Protein AF-0000000086147451 (afdb_homodimer)

Secondary structure (DSSP, 8-state):
----------------------------------PPPPHHHHHHHHHHHHHHHTTSTTHHHHHHHHGGGGS-TTTEEEEEEEEEETTEEEEHHHHHHIIIIISS--TTTTTTEEEEEEEEEEEEEEETTEEEEEEEEEEEEB-TTT--B-TTS--EEEEEEEEEEE-TTS-EEEEEEE-TTHHHHHHHHH---TT-HHHHHHIIIIIIHHHHHHHS-GGG---SSHHHHHHHHHTS---BTTB-SSSSHHHHHHHHHHTTT-HHHHHHHHSTTSEETTTEE-SS---HHHHTT-HHHHHSS-TTSSSBSSS-SSSSS---TT---TT-/----------------------------------PPPPHHHHHHHHHHHHHHHTTSTTHHHHHHHHGGGGS-TTTEEEEEEEEEETTEEEEHHHHHHIIIIISS--TTTTTTEEEEEEEEEEEEEEETTEEEEEEEEEEEEB-TTT--B-TTS--EEEEEEEEEEE-TTS-EEEEEEE-TTHHHHHHHHH---TT-HHHHHHIIIIIIHHHHHHHS-GGG---SSHHHHHHHHHTS---BTTB-SSSSHHHHHHHHHHTTT-HHHHHHHHSTTSEETTTEE-SS---HHHHTT-HHHHHSS-TTSSSBSSS-SSSSS---TT---TT-

Structure (mmCIF, N/CA/C/O backbone):
data_AF-0000000086147451-model_v1
#
loop_
_entity.id
_entity.type
_entity.pdbx_description
1 polymer 'Uncharacterized protein'
#
loop_
_atom_site.group_PDB
_atom_site.id
_atom_site.type_symbol
_atom_site.label_atom_id
_atom_site.label_alt_id
_atom_site.label_comp_id
_atom_site.label_asym_id
_atom_site.label_entity_id
_atom_site.label_seq_id
_atom_site.pdbx_PDB_ins_code
_atom_site.Cartn_x
_atom_site.Cartn_y
_atom_site.Cartn_z
_atom_site.occupancy
_atom_site.B_iso_or_equiv
_atom_site.auth_seq_id
_atom_site.auth_comp_id
_atom_site.auth_asym_id
_atom_site.auth_atom_id
_atom_site.pdbx_PDB_model_num
ATOM 1 N N . MET A 1 1 ? -40.406 -50.906 41.062 1 27.48 1 MET A N 1
ATOM 2 C CA . MET A 1 1 ? -40 -50.375 39.75 1 27.48 1 MET A CA 1
ATOM 3 C C . MET A 1 1 ? -38.812 -49.406 39.938 1 27.48 1 MET A C 1
ATOM 5 O O . MET A 1 1 ? -39 -48.312 40.5 1 27.48 1 MET A O 1
ATOM 9 N N . TRP A 1 2 ? -37.562 -49.938 40.156 1 30.64 2 TRP A N 1
ATOM 10 C CA . TRP A 1 2 ? -36.312 -49.438 40.656 1 30.64 2 TRP A CA 1
ATOM 11 C C . TRP A 1 2 ? -35.656 -48.5 39.625 1 30.64 2 TRP A C 1
ATOM 13 O O . TRP A 1 2 ? -35.406 -48.875 38.469 1 30.64 2 TRP A O 1
ATOM 23 N N . THR A 1 3 ? -36 -47.219 39.625 1 29.69 3 THR A N 1
ATOM 24 C CA . THR A 1 3 ? -35.594 -46.125 38.781 1 29.69 3 THR A CA 1
ATOM 25 C C . THR A 1 3 ? -34.062 -45.906 38.844 1 29.69 3 THR A C 1
ATOM 27 O O . THR A 1 3 ? -33.531 -45.594 39.875 1 29.69 3 THR A O 1
ATOM 30 N N . LEU A 1 4 ? -33.281 -46.75 38.125 1 27.3 4 LEU A N 1
ATOM 31 C CA . LEU A 1 4 ? -31.828 -46.812 38.094 1 27.3 4 LEU A CA 1
ATOM 32 C C . LEU A 1 4 ? -31.234 -45.5 37.562 1 27.3 4 LEU A C 1
ATOM 34 O O . LEU A 1 4 ? -31.562 -45.094 36.438 1 27.3 4 LEU A O 1
ATOM 38 N N . ASN A 1 5 ? -31.047 -44.5 38.406 1 27.39 5 ASN A N 1
ATOM 39 C CA . ASN A 1 5 ? -30.484 -43.188 38.156 1 27.39 5 ASN A CA 1
ATOM 40 C C . ASN A 1 5 ? -29.062 -43.25 37.594 1 27.39 5 ASN A C 1
ATOM 42 O O . ASN A 1 5 ? -28.156 -43.719 38.281 1 27.39 5 ASN A O 1
ATOM 46 N N . PHE A 1 6 ? -28.875 -43.719 36.344 1 27.05 6 PHE A N 1
ATOM 47 C CA . PHE A 1 6 ? -27.547 -43.875 35.75 1 27.05 6 PHE A CA 1
ATOM 48 C C . PHE A 1 6 ? -26.812 -42.531 35.688 1 27.05 6 PHE A C 1
ATOM 50 O O . PHE A 1 6 ? -27.297 -41.562 35.062 1 27.05 6 PHE A O 1
ATOM 57 N N . SER A 1 7 ? -26.203 -42.062 36.75 1 24.95 7 SER A N 1
ATOM 58 C CA . SER A 1 7 ? -25.391 -40.875 36.844 1 24.95 7 SER A CA 1
ATOM 59 C C . SER A 1 7 ? -24.188 -40.938 35.938 1 24.95 7 SER A C 1
ATOM 61 O O . SER A 1 7 ? -23.297 -41.781 36.125 1 24.95 7 SER A O 1
ATOM 63 N N . LEU A 1 8 ? -24.344 -40.906 34.594 1 26.8 8 LEU A N 1
ATOM 64 C CA . LEU A 1 8 ? -23.172 -41 33.719 1 26.8 8 LEU A CA 1
ATOM 65 C C . LEU A 1 8 ? -22.172 -39.906 34.031 1 26.8 8 LEU A C 1
ATOM 67 O O . LEU A 1 8 ? -22.547 -38.719 34.031 1 26.8 8 LEU A O 1
ATOM 71 N N . PRO A 1 9 ? -21.062 -40.188 34.719 1 29.77 9 PRO A N 1
ATOM 72 C CA . PRO A 1 9 ? -20.016 -39.219 35.031 1 29.77 9 PRO A CA 1
ATOM 73 C C . PRO A 1 9 ? -19.391 -38.625 33.781 1 29.77 9 PRO A C 1
ATOM 75 O O . PRO A 1 9 ? -19.109 -39.344 32.812 1 29.77 9 PRO A O 1
ATOM 78 N N . PHE A 1 10 ? -19.859 -37.406 33.344 1 28.27 10 PHE A N 1
ATOM 79 C CA . PHE A 1 10 ? -19.312 -36.656 32.219 1 28.27 10 PHE A CA 1
ATOM 80 C C . PHE A 1 10 ? -17.812 -36.438 32.406 1 28.27 10 PHE A C 1
ATOM 82 O O . PHE A 1 10 ? -17.391 -35.75 33.312 1 28.27 10 PHE A O 1
ATOM 89 N N . LEU A 1 11 ? -16.953 -37.5 32.094 1 25.14 11 LEU A N 1
ATOM 90 C CA . LEU A 1 11 ? -15.5 -37.312 32.094 1 25.14 11 LEU A CA 1
ATOM 91 C C . LEU A 1 11 ? -15.109 -36.188 31.125 1 25.14 11 LEU A C 1
ATOM 93 O O . LEU A 1 11 ? -15.438 -36.219 29.938 1 25.14 11 LEU A O 1
ATOM 97 N N . LEU A 1 12 ? -15.023 -34.969 31.688 1 25.59 12 LEU A N 1
ATOM 98 C CA . LEU A 1 12 ? -14.461 -33.781 31.031 1 25.59 12 LEU A CA 1
ATOM 99 C C . LEU A 1 12 ? -13.078 -34.094 30.469 1 25.59 12 LEU A C 1
ATOM 101 O O . LEU A 1 12 ? -12.133 -34.344 31.234 1 25.59 12 LEU A O 1
ATOM 105 N N . LEU A 1 13 ? -12.992 -34.938 29.422 1 25.03 13 LEU A N 1
ATOM 106 C CA . LEU A 1 13 ? -11.695 -35.094 28.766 1 25.03 13 LEU A CA 1
ATOM 107 C C . LEU A 1 13 ? -11.141 -33.719 28.344 1 25.03 13 LEU A C 1
ATOM 109 O O . LEU A 1 13 ? -11.773 -33.031 27.547 1 25.03 13 LEU A O 1
ATOM 113 N N . SER A 1 14 ? -10.43 -33.094 29.25 1 26.11 14 SER A N 1
ATOM 114 C CA . SER A 1 14 ? -9.594 -31.922 29 1 26.11 14 SER A CA 1
ATOM 115 C C . SER A 1 14 ? -8.633 -32.156 27.844 1 26.11 14 SER A C 1
ATOM 117 O O . SER A 1 14 ? -7.742 -33 27.938 1 26.11 14 SER A O 1
ATOM 119 N N . SER A 1 15 ? -9.156 -32.344 26.641 1 25.67 15 SER A N 1
ATOM 120 C CA . SER A 1 15 ? -8.234 -32.438 25.516 1 25.67 15 SER A CA 1
ATOM 121 C C . SER A 1 15 ? -7.238 -31.281 25.5 1 25.67 15 SER A C 1
ATOM 123 O O . SER A 1 15 ? -7.633 -30.125 25.344 1 25.67 15 SER A O 1
ATOM 125 N N . LEU A 1 16 ? -6.176 -31.328 26.344 1 29.55 16 LEU A N 1
ATOM 126 C CA . LEU A 1 16 ? -5.012 -30.453 26.25 1 29.55 16 LEU A CA 1
ATOM 127 C C . LEU A 1 16 ? -4.391 -30.516 24.859 1 29.55 16 LEU A C 1
ATOM 129 O O . LEU A 1 16 ? -3.781 -31.516 24.484 1 29.55 16 LEU A O 1
ATOM 133 N N . GLY A 1 17 ? -5.16 -30.172 23.859 1 25.34 17 GLY A N 1
ATOM 134 C CA . GLY A 1 17 ? -4.508 -30.031 22.578 1 25.34 17 GLY A CA 1
ATOM 135 C C . GLY A 1 17 ? -3.27 -29.141 22.625 1 25.34 17 GLY A C 1
ATOM 136 O O . GLY A 1 17 ? -3.373 -27.938 22.812 1 25.34 17 GLY A O 1
ATOM 137 N N . SER A 1 18 ? -2.191 -29.656 23.188 1 25.7 18 SER A N 1
ATOM 138 C CA . SER A 1 18 ? -0.911 -28.969 23.094 1 25.7 18 SER A CA 1
ATOM 139 C C . SER A 1 18 ? -0.531 -28.719 21.641 1 25.7 18 SER A C 1
ATOM 141 O O . SER A 1 18 ? -0.443 -29.656 20.844 1 25.7 18 SER A O 1
ATOM 143 N N . ALA A 1 19 ? -0.983 -27.672 21.047 1 31.16 19 ALA A N 1
ATOM 144 C CA . ALA A 1 19 ? -0.415 -27.25 19.781 1 31.16 19 ALA A CA 1
ATOM 145 C C . ALA A 1 19 ? 1.11 -27.297 19.812 1 31.16 19 ALA A C 1
ATOM 147 O O . ALA A 1 19 ? 1.741 -26.625 20.641 1 31.16 19 ALA A O 1
ATOM 148 N N . ALA A 1 20 ? 1.608 -28.375 19.391 1 29.92 20 ALA A N 1
ATOM 149 C CA . ALA A 1 20 ? 3.053 -28.516 19.219 1 29.92 20 ALA A CA 1
ATOM 150 C C . ALA A 1 20 ? 3.641 -27.297 18.516 1 29.92 20 ALA A C 1
ATOM 152 O O . ALA A 1 20 ? 3.252 -26.984 17.391 1 29.92 20 ALA A O 1
ATOM 153 N N . ARG A 1 21 ? 4.102 -26.391 19.297 1 32.81 21 ARG A N 1
ATOM 154 C CA . ARG A 1 21 ? 4.996 -25.344 18.812 1 32.81 21 ARG A CA 1
ATOM 155 C C . ARG A 1 21 ? 6.164 -25.938 18.031 1 32.81 21 ARG A C 1
ATOM 157 O O . ARG A 1 21 ? 7.004 -26.641 18.594 1 32.81 21 ARG A O 1
ATOM 164 N N . PHE A 1 22 ? 5.906 -26.328 16.797 1 31.12 22 PHE A N 1
ATOM 165 C CA . PHE A 1 22 ? 7.09 -26.703 16.031 1 31.12 22 PHE A CA 1
ATOM 166 C C . PHE A 1 22 ? 8.211 -25.703 16.234 1 31.12 22 PHE A C 1
ATOM 168 O O . PHE A 1 22 ? 7.969 -24.5 16.312 1 31.12 22 PHE A O 1
ATOM 175 N N . PRO A 1 23 ? 9.359 -26.172 16.719 1 32.06 23 PRO A N 1
ATOM 176 C CA . PRO A 1 23 ? 10.508 -25.266 16.844 1 32.06 23 PRO A CA 1
ATOM 177 C C . PRO A 1 23 ? 10.82 -24.531 15.555 1 32.06 23 PRO A C 1
ATOM 179 O O . PRO A 1 23 ? 10.664 -25.078 14.461 1 32.06 23 PRO A O 1
ATOM 182 N N . ALA A 1 24 ? 10.703 -23.281 15.641 1 33.06 24 ALA A N 1
ATOM 183 C CA . ALA A 1 24 ? 11.195 -22.359 14.617 1 33.06 24 ALA A CA 1
ATOM 184 C C . ALA A 1 24 ? 12.562 -22.797 14.102 1 33.06 24 ALA A C 1
ATOM 186 O O . ALA A 1 24 ? 13.469 -23.078 14.883 1 33.06 24 ALA A O 1
ATOM 187 N N . ALA A 1 25 ? 12.664 -23.438 12.922 1 34.66 25 ALA A N 1
ATOM 188 C CA . ALA A 1 25 ? 13.961 -23.656 12.305 1 34.66 25 ALA A CA 1
ATOM 189 C C . ALA A 1 25 ? 14.953 -22.562 12.695 1 34.66 25 ALA A C 1
ATOM 191 O O . ALA A 1 25 ? 14.555 -21.438 13.008 1 34.66 25 ALA A O 1
ATOM 192 N N . GLY A 1 26 ? 16.234 -22.984 13.086 1 34.31 26 GLY A N 1
ATOM 193 C CA . GLY A 1 26 ? 17.375 -22.172 13.477 1 34.31 26 GLY A CA 1
ATOM 194 C C . GLY A 1 26 ? 17.531 -20.922 12.625 1 34.31 26 GLY A C 1
ATOM 195 O O . GLY A 1 26 ? 17.828 -21.016 11.43 1 34.31 26 GLY A O 1
ATOM 196 N N . GLY A 1 27 ? 16.75 -19.984 12.898 1 37.12 27 GLY A N 1
ATOM 197 C CA . GLY A 1 27 ? 17.109 -18.688 12.32 1 37.12 27 GLY A CA 1
ATOM 198 C C . GLY A 1 27 ? 18.594 -18.406 12.406 1 37.12 27 GLY A C 1
ATOM 199 O O . GLY A 1 27 ? 19.156 -18.328 13.5 1 37.12 27 GLY A O 1
ATOM 200 N N . GLY A 1 28 ? 19.406 -18.938 11.523 1 35.88 28 GLY A N 1
ATOM 201 C CA . GLY A 1 28 ? 20.75 -18.391 11.578 1 35.88 28 GLY A CA 1
ATOM 202 C C . GLY A 1 28 ? 20.781 -16.938 12.008 1 35.88 28 GLY A C 1
ATOM 203 O O . GLY A 1 28 ? 19.922 -16.141 11.594 1 35.88 28 GLY A O 1
ATOM 204 N N . ALA A 1 29 ? 21.406 -16.781 13.195 1 39.19 29 ALA A N 1
ATOM 205 C CA . ALA A 1 29 ? 21.688 -15.43 13.695 1 39.19 29 ALA A CA 1
ATOM 206 C C . ALA A 1 29 ? 22.125 -14.508 12.555 1 39.19 29 ALA A C 1
ATOM 208 O O . ALA A 1 29 ? 23.062 -14.82 11.82 1 39.19 29 ALA A O 1
ATOM 209 N N . LEU A 1 30 ? 21.109 -13.773 12.094 1 50.03 30 LEU A N 1
ATOM 210 C CA . LEU A 1 30 ? 21.562 -12.695 11.227 1 50.03 30 LEU A CA 1
ATOM 211 C C . LEU A 1 30 ? 22.922 -12.172 11.688 1 50.03 30 LEU A C 1
ATOM 213 O O . LEU A 1 30 ? 23.109 -11.852 12.859 1 50.03 30 LEU A O 1
ATOM 217 N N . ALA A 1 31 ? 24.016 -12.648 11.172 1 44.09 31 ALA A N 1
ATOM 218 C CA . ALA A 1 31 ? 25.344 -12.172 11.539 1 44.09 31 ALA A CA 1
ATOM 219 C C . ALA A 1 31 ? 25.344 -10.672 11.805 1 44.09 31 ALA A C 1
ATOM 221 O O . ALA A 1 31 ? 24.797 -9.898 11.023 1 44.09 31 ALA A O 1
ATOM 222 N N . LYS A 1 32 ? 25.547 -10.312 13.023 1 46.94 32 LYS A N 1
ATOM 223 C CA . LYS A 1 32 ? 25.656 -8.945 13.531 1 46.94 32 LYS A CA 1
ATOM 224 C C . LYS A 1 32 ? 26.656 -8.141 12.703 1 46.94 32 LYS A C 1
ATOM 226 O O . LYS A 1 32 ? 27.875 -8.227 12.922 1 46.94 32 LYS A O 1
ATOM 231 N N . ARG A 1 33 ? 26.516 -8.039 11.32 1 49.06 33 ARG A N 1
ATOM 232 C CA . ARG A 1 33 ? 27.469 -7.113 10.719 1 49.06 33 ARG A CA 1
ATOM 233 C C . ARG A 1 33 ? 27.281 -5.703 11.266 1 49.06 33 ARG A C 1
ATOM 235 O O . ARG A 1 33 ? 26.172 -5.156 11.234 1 49.06 33 ARG A O 1
ATOM 242 N N . GLN A 1 34 ? 28.031 -5.348 12.148 1 50.81 34 GLN A N 1
ATOM 243 C CA . GLN A 1 34 ? 28.078 -4.012 12.727 1 50.81 34 GLN A CA 1
ATOM 244 C C . GLN A 1 34 ? 28.641 -2.996 11.734 1 50.81 34 GLN A C 1
ATOM 246 O O . GLN A 1 34 ? 29.797 -2.6 11.828 1 50.81 34 GLN A O 1
ATOM 251 N N . SER A 1 35 ? 28.234 -3.135 10.367 1 60.53 35 SER A N 1
ATOM 252 C CA . SER A 1 35 ? 28.781 -2.035 9.578 1 60.53 35 SER A CA 1
ATOM 253 C C . SER A 1 35 ? 28.016 -0.743 9.82 1 60.53 35 SER A C 1
ATOM 255 O O . SER A 1 35 ? 26.797 -0.763 9.977 1 60.53 35 SER A O 1
ATOM 257 N N . THR A 1 36 ? 28.75 0.316 10.164 1 79.88 36 THR A N 1
ATOM 258 C CA . THR A 1 36 ? 28.219 1.662 10.359 1 79.88 36 THR A CA 1
ATOM 259 C C . THR A 1 36 ? 27.672 2.223 9.047 1 79.88 36 THR A C 1
ATOM 261 O O . THR A 1 36 ? 28.266 2.01 7.984 1 79.88 36 THR A O 1
ATOM 264 N N . LEU A 1 37 ? 26.422 2.699 9.055 1 90.75 37 LEU A N 1
ATOM 265 C CA . LEU A 1 37 ? 25.875 3.4 7.906 1 90.75 37 LEU A CA 1
ATOM 266 C C . LEU A 1 37 ? 26.812 4.508 7.434 1 90.75 37 LEU A C 1
ATOM 268 O O . LEU A 1 37 ? 27.391 5.223 8.25 1 90.75 37 LEU A O 1
ATOM 272 N N . PRO A 1 38 ? 27.047 4.57 6.145 1 93.81 38 PRO A N 1
ATOM 273 C CA . PRO A 1 38 ? 27.766 5.754 5.676 1 93.81 38 PRO A CA 1
ATOM 274 C C . PRO A 1 38 ? 27.109 7.062 6.109 1 93.81 38 PRO A C 1
ATOM 276 O O . PRO A 1 38 ? 25.922 7.078 6.445 1 93.81 38 PRO A O 1
ATOM 279 N N . ASP A 1 39 ? 27.844 8.18 6.051 1 95.38 39 ASP A N 1
ATOM 280 C CA . ASP A 1 39 ? 27.391 9.469 6.555 1 95.38 39 ASP A CA 1
ATOM 281 C C . ASP A 1 39 ? 26.094 9.906 5.871 1 95.38 39 ASP A C 1
ATOM 283 O O . ASP A 1 39 ? 25.172 10.391 6.527 1 95.38 39 ASP A O 1
ATOM 287 N N . TYR A 1 40 ? 26.062 9.734 4.582 1 96.19 40 TYR A N 1
ATOM 288 C CA . TYR A 1 40 ? 24.875 10.188 3.857 1 96.19 40 TYR A CA 1
ATOM 289 C C . TYR A 1 40 ? 23.656 9.383 4.273 1 96.19 40 TYR A C 1
ATOM 291 O O . TYR A 1 40 ? 22.547 9.922 4.336 1 96.19 40 TYR A O 1
ATOM 299 N N . ALA A 1 41 ? 23.812 8.117 4.539 1 97.06 41 ALA A N 1
ATOM 300 C CA . ALA A 1 41 ? 22.688 7.277 4.965 1 97.06 41 ALA A CA 1
ATOM 301 C C . ALA A 1 41 ? 22.219 7.664 6.367 1 97.06 41 ALA A C 1
ATOM 303 O O . ALA A 1 41 ? 21.016 7.648 6.648 1 97.06 41 ALA A O 1
ATOM 304 N N . GLN A 1 42 ? 23.141 8 7.215 1 96.06 42 GLN A N 1
ATOM 305 C CA . GLN A 1 42 ? 22.781 8.508 8.539 1 96.06 42 GLN A CA 1
ATOM 306 C C . GLN A 1 42 ? 21.984 9.797 8.438 1 96.06 42 GLN A C 1
ATOM 308 O O . GLN A 1 42 ? 20.984 9.969 9.141 1 96.06 42 GLN A O 1
ATOM 313 N N . ARG A 1 43 ? 22.406 10.695 7.625 1 97.25 43 ARG A N 1
ATOM 314 C CA . ARG A 1 43 ? 21.703 11.961 7.406 1 97.25 43 ARG A CA 1
ATOM 315 C C . ARG A 1 43 ? 20.266 11.711 6.93 1 97.25 43 ARG A C 1
ATOM 317 O O . ARG A 1 43 ? 19.328 12.289 7.465 1 97.25 43 ARG A O 1
ATOM 324 N N . ASN A 1 44 ? 20.188 10.867 5.852 1 98.12 44 ASN A N 1
ATOM 325 C CA . ASN A 1 44 ? 18.859 10.578 5.293 1 98.12 44 ASN A CA 1
ATOM 326 C C . ASN A 1 44 ? 17.938 9.969 6.336 1 98.12 44 ASN A C 1
ATOM 328 O O . ASN A 1 44 ? 16.766 10.352 6.43 1 98.12 44 ASN A O 1
ATOM 332 N N . LEU A 1 45 ? 18.453 9.023 7.117 1 97.62 45 LEU A N 1
ATOM 333 C CA . LEU A 1 45 ? 17.672 8.391 8.172 1 97.62 45 LEU A CA 1
ATOM 334 C C . LEU A 1 45 ? 17.234 9.414 9.211 1 97.62 45 LEU A C 1
ATOM 336 O O . LEU A 1 45 ? 16.078 9.398 9.656 1 97.62 45 LEU A O 1
ATOM 340 N N . LYS A 1 46 ? 18.125 10.266 9.602 1 97 46 LYS A N 1
ATOM 341 C CA . LYS A 1 46 ? 17.812 11.297 10.586 1 97 46 LYS A CA 1
ATOM 342 C C . LYS A 1 46 ? 16.703 12.211 10.086 1 97 46 LYS A C 1
ATOM 344 O O . LYS A 1 46 ? 15.766 12.523 10.836 1 97 46 LYS A O 1
ATOM 349 N N . THR A 1 47 ? 16.781 12.68 8.867 1 98.38 47 THR A N 1
ATOM 350 C CA . THR A 1 47 ? 15.75 13.531 8.273 1 98.38 47 THR A CA 1
ATOM 351 C C . THR A 1 47 ? 14.398 12.82 8.273 1 98.38 47 THR A C 1
ATOM 353 O O . THR A 1 47 ? 13.391 13.398 8.703 1 98.38 47 THR A O 1
ATOM 356 N N . ILE A 1 48 ? 14.398 11.578 7.863 1 98.62 48 ILE A N 1
ATOM 357 C CA . ILE A 1 48 ? 13.172 10.797 7.789 1 98.62 48 ILE A CA 1
ATOM 358 C C . ILE A 1 48 ? 12.586 10.625 9.188 1 98.62 48 ILE A C 1
ATOM 360 O O . ILE A 1 48 ? 11.383 10.82 9.391 1 98.62 48 ILE A O 1
ATOM 364 N N . ARG A 1 49 ? 13.414 10.328 10.133 1 98 49 ARG A N 1
ATOM 365 C CA . ARG A 1 49 ? 12.945 10.148 11.508 1 98 49 ARG A CA 1
ATOM 366 C C . ARG A 1 49 ? 12.375 11.445 12.062 1 98 49 ARG A C 1
ATOM 368 O O . ARG A 1 49 ? 11.359 11.43 12.766 1 98 49 ARG A O 1
ATOM 375 N N . GLU A 1 50 ? 13.023 12.5 11.789 1 97.69 50 GLU A N 1
ATOM 376 C CA . GLU A 1 50 ? 12.523 13.781 12.258 1 97.69 50 GLU A CA 1
ATOM 377 C C . GLU A 1 50 ? 11.156 14.102 11.648 1 97.69 50 GLU A C 1
ATOM 379 O O . GLU A 1 50 ? 10.266 14.586 12.344 1 97.69 50 GLU A O 1
ATOM 384 N N . ILE A 1 51 ? 10.984 13.844 10.391 1 98.31 51 ILE A N 1
ATOM 385 C CA . ILE A 1 51 ? 9.711 14.055 9.719 1 98.31 51 ILE A CA 1
ATOM 386 C C . ILE A 1 51 ? 8.625 13.227 10.398 1 98.31 51 ILE A C 1
ATOM 388 O O . ILE A 1 51 ? 7.57 13.758 10.766 1 98.31 51 ILE A O 1
ATOM 392 N N . TYR A 1 52 ? 8.867 11.984 10.602 1 98.31 52 TYR A N 1
ATOM 393 C CA . TYR A 1 52 ? 7.844 11.117 11.18 1 98.31 52 TYR A CA 1
ATOM 394 C C . TYR A 1 52 ? 7.594 11.469 12.641 1 98.31 52 TYR A C 1
ATOM 396 O O . TYR A 1 52 ? 6.465 11.359 13.125 1 98.31 52 TYR A O 1
ATOM 404 N N . ASN A 1 53 ? 8.617 11.883 13.305 1 97 53 ASN A N 1
ATOM 405 C CA . ASN A 1 53 ? 8.422 12.305 14.688 1 97 53 ASN A CA 1
ATOM 406 C C . ASN A 1 53 ? 7.484 13.5 14.789 1 97 53 ASN A C 1
ATOM 408 O O . ASN A 1 53 ? 6.734 13.633 15.758 1 97 53 ASN A O 1
ATOM 412 N N . LEU A 1 54 ? 7.516 14.352 13.844 1 97.25 54 LEU A N 1
ATOM 413 C CA . LEU A 1 54 ? 6.668 15.539 13.836 1 97.25 54 LEU A CA 1
ATOM 414 C C . LEU A 1 54 ? 5.207 15.164 13.594 1 97.25 54 LEU A C 1
ATOM 416 O O . LEU A 1 54 ? 4.309 15.977 13.797 1 97.25 54 LEU A O 1
ATOM 420 N N . THR A 1 55 ? 4.926 13.945 13.156 1 97.44 55 THR A N 1
ATOM 421 C CA . THR A 1 55 ? 3.553 13.492 12.977 1 97.44 55 THR A CA 1
ATOM 422 C C . THR A 1 55 ? 2.953 13.039 14.305 1 97.44 55 THR A C 1
ATOM 424 O O . THR A 1 55 ? 1.737 12.867 14.414 1 97.44 55 THR A O 1
ATOM 427 N N . VAL A 1 56 ? 3.762 12.82 15.297 1 97.31 56 VAL A N 1
ATOM 428 C CA . VAL A 1 56 ? 3.338 12.297 16.594 1 97.31 56 VAL A CA 1
ATOM 429 C C . VAL A 1 56 ? 2.771 13.43 17.453 1 97.31 56 VAL A C 1
ATOM 431 O O . VAL A 1 56 ? 3.361 14.508 17.531 1 97.31 56 VAL A O 1
ATOM 434 N N . TYR A 1 57 ? 1.656 13.227 18.062 1 96.69 57 TYR A N 1
ATOM 435 C CA . TYR A 1 57 ? 1.047 14.219 18.938 1 96.69 57 TYR A CA 1
ATOM 436 C C . TYR A 1 57 ? 1.85 14.375 20.234 1 96.69 57 TYR A C 1
ATOM 438 O O . TYR A 1 57 ? 2.248 13.391 20.844 1 96.69 57 TYR A O 1
ATOM 446 N N . PRO A 1 58 ? 2.15 15.617 20.656 1 96.06 58 PRO A N 1
ATOM 447 C CA . PRO A 1 58 ? 1.541 16.875 20.203 1 96.06 58 PRO A CA 1
ATOM 448 C C . PRO A 1 58 ? 2.43 17.625 19.219 1 96.06 58 PRO A C 1
ATOM 450 O O . PRO A 1 58 ? 2.195 18.812 18.953 1 96.06 58 PRO A O 1
ATOM 453 N N . ASN A 1 59 ? 3.498 16.922 18.703 1 94.25 59 ASN A N 1
ATOM 454 C CA . ASN A 1 59 ? 4.445 17.609 17.844 1 94.25 59 ASN A CA 1
ATOM 455 C C . ASN A 1 59 ? 3.756 18.188 16.609 1 94.25 59 ASN A C 1
ATOM 457 O O . ASN A 1 59 ? 4.148 19.25 16.109 1 94.25 59 ASN A O 1
ATOM 461 N N . ASN A 1 60 ? 2.691 17.484 16.156 1 93.69 60 ASN A N 1
ATOM 462 C CA . ASN A 1 60 ? 2.016 17.906 14.938 1 93.69 60 ASN A CA 1
ATOM 463 C C . ASN A 1 60 ? 1.038 19.047 15.211 1 93.69 60 ASN A C 1
ATOM 465 O O . ASN A 1 60 ? 0.628 19.75 14.281 1 93.69 60 ASN A O 1
ATOM 469 N N . ALA A 1 61 ? 0.661 19.234 16.422 1 91.19 61 ALA A N 1
ATOM 470 C CA . ALA A 1 61 ? -0.361 20.234 16.781 1 91.19 61 ALA A CA 1
ATOM 471 C C . ALA A 1 61 ? 0.101 21.641 16.438 1 91.19 61 ALA A C 1
ATOM 473 O O . ALA A 1 61 ? -0.698 22.469 16 1 91.19 61 ALA A O 1
ATOM 474 N N . GLN A 1 62 ? 1.377 21.891 16.625 1 87.31 62 GLN A N 1
ATOM 475 C CA . GLN A 1 62 ? 1.906 23.219 16.312 1 87.31 62 GLN A CA 1
ATOM 476 C C . GLN A 1 62 ? 1.848 23.484 14.812 1 87.31 62 GLN A C 1
ATOM 478 O O . GLN A 1 62 ? 1.591 24.625 14.398 1 87.31 62 GLN A O 1
ATOM 483 N N . ILE A 1 63 ? 2.072 22.516 14.062 1 87.94 63 ILE A N 1
ATOM 484 C CA . ILE A 1 63 ? 2.066 22.656 12.617 1 87.94 63 ILE A CA 1
ATOM 485 C C . ILE A 1 63 ? 0.633 22.844 12.125 1 87.94 63 ILE A C 1
ATOM 487 O O . ILE A 1 63 ? 0.375 23.656 11.234 1 87.94 63 ILE A O 1
ATOM 491 N N . VAL A 1 64 ? -0.257 22.141 12.719 1 86.62 64 VAL A N 1
ATOM 492 C CA . VAL A 1 64 ? -1.669 22.297 12.383 1 86.62 64 VAL A CA 1
ATOM 493 C C . VAL A 1 64 ? -2.121 23.719 12.703 1 86.62 64 VAL A C 1
ATOM 495 O O . VAL A 1 64 ? -2.885 24.312 11.938 1 86.62 64 VAL A O 1
ATOM 498 N N . ALA A 1 65 ? -1.591 24.281 13.711 1 86.19 65 ALA A N 1
ATOM 499 C CA . ALA A 1 65 ? -2.021 25.594 14.18 1 86.19 65 ALA A CA 1
ATOM 500 C C . ALA A 1 65 ? -1.348 26.703 13.383 1 86.19 65 ALA A C 1
ATOM 502 O O . ALA A 1 65 ? -1.97 27.734 13.086 1 86.19 65 ALA A O 1
ATOM 503 N N . GLN A 1 66 ? -0.021 26.453 12.977 1 87.19 66 GLN A N 1
ATOM 504 C CA . GLN A 1 66 ? 0.766 27.578 12.469 1 87.19 66 GLN A CA 1
ATOM 505 C C . GLN A 1 66 ? 1.121 27.375 11 1 87.19 66 GLN A C 1
ATOM 507 O O . GLN A 1 66 ? 1.598 28.297 10.336 1 87.19 66 GLN A O 1
ATOM 512 N N . GLY A 1 67 ? 0.898 26.203 10.555 1 85.44 67 GLY A N 1
ATOM 513 C CA . GLY A 1 67 ? 1.195 25.922 9.156 1 85.44 67 GLY A CA 1
ATOM 514 C C . GLY A 1 67 ? 2.682 25.812 8.875 1 85.44 67 GLY A C 1
ATOM 515 O O . GLY A 1 67 ? 3.436 25.281 9.68 1 85.44 67 GLY A O 1
ATOM 516 N N . ALA A 1 68 ? 3.053 26.297 7.754 1 86.44 68 ALA A N 1
ATOM 517 C CA . ALA A 1 68 ? 4.379 26.109 7.172 1 86.44 68 ALA A CA 1
ATOM 518 C C . ALA A 1 68 ? 5.461 26.688 8.078 1 86.44 68 ALA A C 1
ATOM 520 O O . ALA A 1 68 ? 6.574 26.172 8.141 1 86.44 68 ALA A O 1
ATOM 521 N N . SER A 1 69 ? 5.109 27.688 8.781 1 87.69 69 SER A N 1
ATOM 522 C CA . SER A 1 69 ? 6.105 28.391 9.586 1 87.69 69 SER A CA 1
ATOM 523 C C . SER A 1 69 ? 6.59 27.531 10.742 1 87.69 69 SER A C 1
ATOM 525 O O . SER A 1 69 ? 7.652 27.781 11.312 1 87.69 69 SER A O 1
ATOM 527 N N . ALA A 1 70 ? 5.875 26.5 11.055 1 91 70 ALA A N 1
ATOM 528 C CA . ALA A 1 70 ? 6.215 25.656 12.195 1 91 70 ALA A CA 1
ATOM 529 C C . ALA A 1 70 ? 7.047 24.453 11.766 1 91 70 ALA A C 1
ATOM 531 O O . ALA A 1 70 ? 7.508 23.672 12.602 1 91 70 ALA A O 1
ATOM 532 N N . VAL A 1 71 ? 7.289 24.281 10.5 1 94.25 71 VAL A N 1
ATOM 533 C CA . VAL A 1 71 ? 8.07 23.156 9.992 1 94.25 71 VAL A CA 1
ATOM 534 C C . VAL A 1 71 ? 9.547 23.547 9.914 1 94.25 71 VAL A C 1
ATOM 536 O O . VAL A 1 71 ? 9.898 24.562 9.328 1 94.25 71 VAL A O 1
ATOM 539 N N . PRO A 1 72 ? 10.438 22.766 10.586 1 95.19 72 PRO A N 1
ATOM 540 C CA . PRO A 1 72 ? 11.867 23.062 10.453 1 95.19 72 PRO A CA 1
ATOM 541 C C . PRO A 1 72 ? 12.297 23.203 8.992 1 95.19 72 PRO A C 1
ATOM 543 O O . PRO A 1 72 ? 11.984 22.344 8.164 1 95.19 72 PRO A O 1
ATOM 546 N N . PRO A 1 73 ? 13 24.219 8.617 1 93.75 73 PRO A N 1
ATOM 547 C CA . PRO A 1 73 ? 13.281 24.547 7.223 1 93.75 73 PRO A CA 1
ATOM 548 C C . PRO A 1 73 ? 14.211 23.547 6.551 1 93.75 73 PRO A C 1
ATOM 550 O O . PRO A 1 73 ? 14.367 23.562 5.328 1 93.75 73 PRO A O 1
ATOM 553 N N . HIS A 1 74 ? 14.859 22.672 7.32 1 96.19 74 HIS A N 1
ATOM 554 C CA . HIS A 1 74 ? 15.859 21.781 6.75 1 96.19 74 HIS A CA 1
ATOM 555 C C . HIS A 1 74 ? 15.234 20.453 6.309 1 96.19 74 HIS A C 1
ATOM 557 O O . HIS A 1 74 ? 15.914 19.594 5.754 1 96.19 74 HIS A O 1
ATOM 563 N N . LEU A 1 75 ? 13.945 20.281 6.469 1 97.88 75 LEU A N 1
ATOM 564 C CA . LEU A 1 75 ? 13.352 18.969 6.234 1 97.88 75 LEU A CA 1
ATOM 565 C C . LEU A 1 75 ? 12.906 18.828 4.781 1 97.88 75 LEU A C 1
ATOM 567 O O . LEU A 1 75 ? 13.172 17.797 4.145 1 97.88 75 LEU A O 1
ATOM 571 N N . PHE A 1 76 ? 12.281 19.844 4.246 1 98.31 76 PHE A N 1
ATOM 572 C CA . PHE A 1 76 ? 11.742 19.781 2.893 1 98.31 76 PHE A CA 1
ATOM 573 C C . PHE A 1 76 ? 12.258 20.953 2.059 1 98.31 76 PHE A C 1
ATOM 575 O O . PHE A 1 76 ? 12.375 22.078 2.555 1 98.31 76 PHE A O 1
ATOM 582 N N . ALA A 1 77 ? 12.562 20.672 0.86 1 97.81 77 ALA A N 1
ATOM 583 C CA . ALA A 1 77 ? 12.828 21.734 -0.107 1 97.81 77 ALA A CA 1
ATOM 584 C C . ALA A 1 77 ? 11.547 22.469 -0.494 1 97.81 77 ALA A C 1
ATOM 586 O O . ALA A 1 77 ? 10.445 21.922 -0.345 1 97.81 77 ALA A O 1
ATOM 587 N N . ASN A 1 78 ? 11.633 23.641 -1.023 1 95.62 78 ASN A N 1
ATOM 588 C CA . ASN A 1 78 ? 10.477 24.438 -1.403 1 95.62 78 ASN A CA 1
ATOM 589 C C . ASN A 1 78 ? 9.672 23.766 -2.512 1 95.62 78 ASN A C 1
ATOM 591 O O . ASN A 1 78 ? 8.453 23.938 -2.586 1 95.62 78 ASN A O 1
ATOM 595 N N . GLU A 1 79 ? 10.336 22.984 -3.344 1 96.12 79 GLU A N 1
ATOM 596 C CA . GLU A 1 79 ? 9.664 22.375 -4.484 1 96.12 79 GLU A CA 1
ATOM 597 C C . GLU A 1 79 ? 9.344 20.906 -4.203 1 96.12 79 GLU A C 1
ATOM 599 O O . GLU A 1 79 ? 9.18 20.109 -5.133 1 96.12 79 GLU A O 1
ATOM 604 N N . ALA A 1 80 ? 9.359 20.562 -2.92 1 98 80 ALA A N 1
ATOM 605 C CA . ALA A 1 80 ? 9.047 19.188 -2.561 1 98 80 ALA A CA 1
ATOM 606 C C . ALA A 1 80 ? 7.758 18.719 -3.23 1 98 80 ALA A C 1
ATOM 608 O O . ALA A 1 80 ? 6.77 19.453 -3.262 1 98 80 ALA A O 1
ATOM 609 N N . THR A 1 81 ? 7.789 17.516 -3.859 1 97.88 81 THR A N 1
ATOM 610 C CA . THR A 1 81 ? 6.668 16.938 -4.594 1 97.88 81 THR A CA 1
ATOM 611 C C . THR A 1 81 ? 6.594 15.43 -4.371 1 97.88 81 THR A C 1
ATOM 613 O O . THR A 1 81 ? 7.621 14.758 -4.297 1 97.88 81 THR A O 1
ATOM 616 N N . GLY A 1 82 ? 5.375 14.953 -4.277 1 98.31 82 GLY A N 1
ATOM 617 C CA . GLY A 1 82 ? 5.297 13.516 -4.105 1 98.31 82 GLY A CA 1
ATOM 618 C C . GLY A 1 82 ? 3.896 12.961 -4.312 1 98.31 82 GLY A C 1
ATOM 619 O O . GLY A 1 82 ? 2.951 13.727 -4.531 1 98.31 82 GLY A O 1
ATOM 620 N N . ARG A 1 83 ? 3.805 11.719 -4.344 1 98.31 83 ARG A N 1
ATOM 621 C CA . ARG A 1 83 ? 2.559 10.961 -4.406 1 98.31 83 ARG A CA 1
ATOM 622 C C . ARG A 1 83 ? 2.395 10.078 -3.174 1 98.31 83 ARG A C 1
ATOM 624 O O . ARG A 1 83 ? 3.355 9.461 -2.713 1 98.31 83 ARG A O 1
ATOM 631 N N . VAL A 1 84 ? 1.226 10.133 -2.668 1 97.94 84 VAL A N 1
ATOM 632 C CA . VAL A 1 84 ? 0.854 9.234 -1.575 1 97.94 84 VAL A CA 1
ATOM 633 C C . VAL A 1 84 ? -0.37 8.414 -1.972 1 97.94 84 VAL A C 1
ATOM 635 O O . VAL A 1 84 ? -1.475 8.953 -2.09 1 97.94 84 VAL A O 1
ATOM 638 N N . SER A 1 85 ? -0.154 7.164 -2.193 1 97 85 SER A N 1
ATOM 639 C CA . SER A 1 85 ? -1.275 6.25 -2.387 1 97 85 SER A CA 1
ATOM 640 C C . SER A 1 85 ? -1.861 5.805 -1.053 1 97 85 SER A C 1
ATOM 642 O O . SER A 1 85 ? -1.139 5.309 -0.186 1 97 85 SER A O 1
ATOM 644 N N . PRO A 1 86 ? -3.121 6.059 -0.847 1 95.5 86 PRO A N 1
ATOM 645 C CA . PRO A 1 86 ? -4.184 6.285 -1.828 1 95.5 86 PRO A CA 1
ATOM 646 C C . PRO A 1 86 ? -4.703 7.719 -1.812 1 95.5 86 PRO A C 1
ATOM 648 O O . PRO A 1 86 ? -5.871 7.961 -2.137 1 95.5 86 PRO A O 1
ATOM 651 N N . VAL A 1 87 ? -3.982 8.672 -1.453 1 94.38 87 VAL A N 1
ATOM 652 C CA . VAL A 1 87 ? -4.52 9.992 -1.141 1 94.38 87 VAL A CA 1
ATOM 653 C C . VAL A 1 87 ? -4.359 10.914 -2.346 1 94.38 87 VAL A C 1
ATOM 655 O O . VAL A 1 87 ? -5.164 11.828 -2.549 1 94.38 87 VAL A O 1
ATOM 658 N N . GLY A 1 88 ? -3.195 10.68 -3.074 1 95.06 88 GLY A N 1
ATOM 659 C CA . GLY A 1 88 ? -3.049 11.461 -4.293 1 95.06 88 GLY A CA 1
ATOM 660 C C . GLY A 1 88 ? -1.699 12.148 -4.406 1 95.06 88 GLY A C 1
ATOM 661 O O . GLY A 1 88 ? -0.732 11.727 -3.764 1 95.06 88 GLY A O 1
ATOM 662 N N . ASN A 1 89 ? -1.689 13.188 -5.301 1 96.31 89 ASN A N 1
ATOM 663 C CA . ASN A 1 89 ? -0.472 13.938 -5.59 1 96.31 89 ASN A CA 1
ATOM 664 C C . ASN A 1 89 ? -0.389 15.211 -4.758 1 96.31 89 ASN A C 1
ATOM 666 O O . ASN A 1 89 ? -1.405 15.859 -4.508 1 96.31 89 ASN A O 1
ATOM 670 N N . PHE A 1 90 ? 0.773 15.555 -4.367 1 96 90 PHE A N 1
ATOM 671 C CA . PHE A 1 90 ? 1.078 16.781 -3.633 1 96 90 PHE A CA 1
ATOM 672 C C . PHE A 1 90 ? 2.209 17.547 -4.305 1 96 90 PHE A C 1
ATOM 674 O O . PHE A 1 90 ? 3.285 16.984 -4.547 1 96 90 PHE A O 1
ATOM 681 N N . SER A 1 91 ? 1.946 18.766 -4.582 1 93.44 91 SER A N 1
ATOM 682 C CA . SER A 1 91 ? 2.936 19.594 -5.266 1 93.44 91 SER A CA 1
ATOM 683 C C . SER A 1 91 ? 3.295 20.828 -4.441 1 93.44 91 SER A C 1
ATOM 685 O O . SER A 1 91 ? 2.414 21.578 -4.02 1 93.44 91 SER A O 1
ATOM 687 N N . GLY A 1 92 ? 4.598 20.953 -4.23 1 93.88 92 GLY A N 1
ATOM 688 C CA . GLY A 1 92 ? 5.074 22.094 -3.484 1 93.88 92 GLY A CA 1
ATOM 689 C C . GLY A 1 92 ? 5.191 21.844 -1.994 1 93.88 92 GLY A C 1
ATOM 690 O O . GLY A 1 92 ? 4.656 20.844 -1.489 1 93.88 92 GLY A O 1
ATOM 691 N N . PHE A 1 93 ? 5.836 22.734 -1.398 1 94.88 93 PHE A N 1
ATOM 692 C CA . PHE A 1 93 ? 6.152 22.641 0.022 1 94.88 93 PHE A CA 1
ATOM 693 C C . PHE A 1 93 ? 4.883 22.578 0.858 1 94.88 93 PHE A C 1
ATOM 695 O O . PHE A 1 93 ? 4.723 21.703 1.698 1 94.88 93 PHE A O 1
ATOM 702 N N . ASP A 1 94 ? 3.961 23.453 0.619 1 93.12 94 ASP A N 1
ATOM 703 C CA . ASP A 1 94 ? 2.766 23.562 1.449 1 93.12 94 ASP A CA 1
ATOM 704 C C . ASP A 1 94 ? 1.934 22.281 1.397 1 93.12 94 ASP A C 1
ATOM 706 O O . ASP A 1 94 ? 1.518 21.766 2.436 1 93.12 94 ASP A O 1
ATOM 710 N N . ASP A 1 95 ? 1.736 21.703 0.193 1 93.81 95 ASP A N 1
ATOM 711 C CA . ASP A 1 95 ? 0.972 20.469 0.057 1 93.81 95 ASP A CA 1
ATOM 712 C C . ASP A 1 95 ? 1.664 19.312 0.776 1 93.81 95 ASP A C 1
ATOM 714 O O . ASP A 1 95 ? 1.006 18.484 1.414 1 93.81 95 ASP A O 1
ATOM 718 N N . SER A 1 96 ? 2.92 19.359 0.687 1 96.25 96 SER A N 1
ATOM 719 C CA . SER A 1 96 ? 3.693 18.25 1.25 1 96.25 96 SER A CA 1
ATOM 720 C C . SER A 1 96 ? 3.617 18.25 2.773 1 96.25 96 SER A C 1
ATOM 722 O O . SER A 1 96 ? 3.352 17.203 3.381 1 96.25 96 SER A O 1
ATOM 724 N N . ILE A 1 97 ? 3.795 19.344 3.363 1 94.81 97 ILE A N 1
ATOM 725 C CA . ILE A 1 97 ? 3.826 19.375 4.82 1 94.81 97 ILE A CA 1
ATOM 726 C C . ILE A 1 97 ? 2.414 19.188 5.371 1 94.81 97 ILE A C 1
ATOM 728 O O . ILE A 1 97 ? 2.234 18.625 6.461 1 94.81 97 ILE A O 1
ATOM 732 N N . GLU A 1 98 ? 1.404 19.641 4.637 1 93.25 98 GLU A N 1
ATOM 733 C CA . GLU A 1 98 ? 0.032 19.359 5.051 1 93.25 98 GLU A CA 1
ATOM 734 C C . GLU A 1 98 ? -0.245 17.859 5.07 1 93.25 98 GLU A C 1
ATOM 736 O O . GLU A 1 98 ? -0.857 17.359 6.012 1 93.25 98 GLU A O 1
ATOM 741 N N . TYR A 1 99 ? 0.199 17.219 4.047 1 94.06 99 TYR A N 1
ATOM 742 C CA . TYR A 1 99 ? 0.027 15.773 4.051 1 94.06 99 TYR A CA 1
ATOM 743 C C . TYR A 1 99 ? 0.694 15.148 5.27 1 94.06 99 TYR A C 1
ATOM 745 O O . TYR A 1 99 ? 0.064 14.391 6.012 1 94.06 99 TYR A O 1
ATOM 753 N N . PHE A 1 100 ? 1.929 15.43 5.461 1 96.56 100 PHE A N 1
ATOM 754 C CA . PHE A 1 100 ? 2.678 14.711 6.488 1 96.56 100 PHE A CA 1
ATOM 755 C C . PHE A 1 100 ? 2.219 15.125 7.883 1 96.56 100 PHE A C 1
ATOM 757 O O . PHE A 1 100 ? 2.064 14.273 8.766 1 96.56 100 PHE A O 1
ATOM 764 N N . PHE A 1 101 ? 1.901 16.344 8.094 1 95.69 101 PHE A N 1
ATOM 765 C CA . PHE A 1 101 ? 1.784 16.797 9.477 1 95.69 101 PHE A CA 1
ATOM 766 C C . PHE A 1 101 ? 0.344 17.172 9.805 1 95.69 101 PHE A C 1
ATOM 768 O O . PHE A 1 101 ? -0.129 16.922 10.914 1 95.69 101 PHE A O 1
ATOM 775 N N . SER A 1 102 ? -0.373 17.672 8.875 1 92.19 102 SER A N 1
ATOM 776 C CA . SER A 1 102 ? -1.718 18.156 9.172 1 92.19 102 SER A CA 1
ATOM 777 C C . SER A 1 102 ? -2.746 17.031 9.047 1 92.19 102 SER A C 1
ATOM 779 O O . SER A 1 102 ? -3.828 17.109 9.633 1 92.19 102 SER A O 1
ATOM 781 N N . LEU A 1 103 ? -2.428 16 8.281 1 94.31 103 LEU A N 1
ATOM 782 C CA . LEU A 1 103 ? -3.326 14.859 8.18 1 94.31 103 LEU A CA 1
ATOM 783 C C . LEU A 1 103 ? -3.086 13.883 9.32 1 94.31 103 LEU A C 1
ATOM 785 O O . LEU A 1 103 ? -3.914 13 9.57 1 94.31 103 LEU A O 1
ATOM 789 N N . ALA A 1 104 ? -1.915 14.016 9.945 1 96.31 104 ALA A N 1
ATOM 790 C CA . ALA A 1 104 ? -1.697 13.188 11.125 1 96.31 104 ALA A CA 1
ATOM 791 C C . ALA A 1 104 ? -2.732 13.492 12.203 1 96.31 104 ALA A C 1
ATOM 793 O O . ALA A 1 104 ? -3.031 14.656 12.477 1 96.31 104 ALA A O 1
ATOM 794 N N . PRO A 1 105 ? -3.262 12.508 12.797 1 95.44 105 PRO A N 1
ATOM 795 C CA . PRO A 1 105 ? -4.387 12.719 13.703 1 95.44 105 PRO A CA 1
ATOM 796 C C . PRO A 1 105 ? -3.982 13.469 14.977 1 95.44 105 PRO A C 1
ATOM 798 O O . PRO A 1 105 ? -2.885 13.258 15.492 1 95.44 105 PRO A O 1
ATOM 801 N N . THR A 1 106 ? -4.855 14.336 15.375 1 94.62 106 THR A N 1
ATOM 802 C CA . THR A 1 106 ? -4.844 14.922 16.719 1 94.62 106 THR A CA 1
ATOM 803 C C . THR A 1 106 ? -6.074 14.484 17.5 1 94.62 106 THR A C 1
ATOM 805 O O . THR A 1 106 ? -7.133 14.227 16.922 1 94.62 106 THR A O 1
ATOM 808 N N . PRO A 1 107 ? -5.891 14.406 18.781 1 94.69 107 PRO A N 1
ATOM 809 C CA . PRO A 1 107 ? -7.055 13.977 19.547 1 94.69 107 PRO A CA 1
ATOM 810 C C . PRO A 1 107 ? -8.266 14.891 19.359 1 94.69 107 PRO A C 1
ATOM 812 O O . PRO A 1 107 ? -9.406 14.422 19.391 1 94.69 107 PRO A O 1
ATOM 815 N N . GLN A 1 108 ? -8.102 16.125 19.094 1 89.06 108 GLN A N 1
ATOM 816 C CA . GLN A 1 108 ? -9.18 17.094 18.922 1 89.06 108 GLN A CA 1
ATOM 817 C C . GLN A 1 108 ? -9.945 16.844 17.625 1 89.06 108 GLN A C 1
ATOM 819 O O . GLN A 1 108 ? -11.172 16.969 17.594 1 89.06 108 GLN A O 1
ATOM 824 N N . ALA A 1 109 ? -9.227 16.453 16.656 1 87.06 109 ALA A N 1
ATOM 825 C CA . ALA A 1 109 ? -9.836 16.375 15.336 1 87.06 109 ALA A CA 1
ATOM 826 C C . ALA A 1 109 ? -10.227 14.93 15 1 87.06 109 ALA A C 1
ATOM 828 O O . ALA A 1 109 ? -10.984 14.695 14.055 1 87.06 109 ALA A O 1
ATOM 829 N N . SER A 1 110 ? -9.75 13.992 15.75 1 91.19 110 SER A N 1
ATOM 830 C CA . SER A 1 110 ? -9.922 12.586 15.398 1 91.19 110 SER A CA 1
ATOM 831 C C . SER A 1 110 ? -10.492 11.789 16.562 1 91.19 110 SER A C 1
ATOM 833 O O . SER A 1 110 ? -10.102 10.648 16.797 1 91.19 110 SER A O 1
ATOM 835 N N . ASN A 1 111 ? -11.344 12.445 17.266 1 88.56 111 ASN A N 1
ATOM 836 C CA . ASN A 1 111 ? -12.086 11.781 18.328 1 88.56 111 ASN A CA 1
ATOM 837 C C . ASN A 1 111 ? -11.164 11.031 19.281 1 88.56 111 ASN A C 1
ATOM 839 O O . ASN A 1 111 ? -11.383 9.852 19.562 1 88.56 111 ASN A O 1
ATOM 843 N N . GLY A 1 112 ? -10.055 11.664 19.609 1 94.69 112 GLY A N 1
ATOM 844 C CA . GLY A 1 112 ? -9.148 11.148 20.609 1 94.69 112 GLY A CA 1
ATOM 845 C C . GLY A 1 112 ? -7.969 10.391 20.031 1 94.69 112 GLY A C 1
ATOM 846 O O . GLY A 1 112 ? -6.988 10.125 20.719 1 94.69 112 GLY A O 1
ATOM 847 N N . VAL A 1 113 ? -8.055 9.977 18.766 1 96.94 113 VAL A N 1
ATOM 848 C CA . VAL A 1 113 ? -7.016 9.164 18.141 1 96.94 113 VAL A CA 1
ATOM 849 C C . VAL A 1 113 ? -5.812 10.031 17.797 1 96.94 113 VAL A C 1
ATOM 851 O O . VAL A 1 113 ? -5.973 11.148 17.281 1 96.94 113 VAL A O 1
ATOM 854 N N . ALA A 1 114 ? -4.637 9.586 18.094 1 97.94 114 ALA A N 1
ATOM 855 C CA . ALA A 1 114 ? -3.385 10.227 17.703 1 97.94 114 ALA A CA 1
ATOM 856 C C . ALA A 1 114 ? -2.268 9.203 17.531 1 97.94 114 ALA A C 1
ATOM 858 O O . ALA A 1 114 ? -2.369 8.078 18.031 1 97.94 114 ALA A O 1
ATOM 859 N N . PHE A 1 115 ? -1.327 9.562 16.766 1 97.94 115 PHE A N 1
ATOM 860 C CA . PHE A 1 115 ? -0.092 8.781 16.797 1 97.94 115 PHE A CA 1
ATOM 861 C C . PHE A 1 115 ? 0.689 9.07 18.078 1 97.94 115 PHE A C 1
ATOM 863 O O . PHE A 1 115 ? 0.929 10.227 18.422 1 97.94 115 PHE A O 1
ATOM 870 N N . THR A 1 116 ? 1.105 8.016 18.75 1 97.44 116 THR A N 1
ATOM 871 C CA . THR A 1 116 ? 1.849 8.164 20 1 97.44 116 THR A CA 1
ATOM 872 C C . THR A 1 116 ? 3.332 7.883 19.781 1 97.44 116 THR A C 1
ATOM 874 O O . THR A 1 116 ? 4.172 8.297 20.594 1 97.44 116 THR A O 1
ATOM 877 N N . ARG A 1 117 ? 3.604 7.129 18.734 1 96.81 117 ARG A N 1
ATOM 878 C CA . ARG A 1 117 ? 4.973 6.824 18.328 1 96.81 117 ARG A CA 1
ATOM 879 C C . ARG A 1 117 ? 5.062 6.621 16.828 1 96.81 117 ARG A C 1
ATOM 881 O O . ARG A 1 117 ? 4.102 6.18 16.188 1 96.81 117 ARG A O 1
ATOM 888 N N . ALA A 1 118 ? 6.18 7 16.312 1 98 118 ALA A N 1
ATOM 889 C CA . ALA A 1 118 ? 6.559 6.695 14.93 1 98 118 ALA A CA 1
ATOM 890 C C . ALA A 1 118 ? 7.91 5.984 14.883 1 98 118 ALA A C 1
ATOM 892 O O . ALA A 1 118 ? 8.922 6.535 15.312 1 98 118 ALA A O 1
ATOM 893 N N . GLU A 1 119 ? 7.902 4.789 14.336 1 97.5 119 GLU A N 1
ATOM 894 C CA . GLU A 1 119 ? 9.094 3.951 14.359 1 97.5 119 GLU A CA 1
ATOM 895 C C . GLU A 1 119 ? 9.516 3.541 12.953 1 97.5 119 GLU A C 1
ATOM 897 O O . GLU A 1 119 ? 8.797 2.795 12.281 1 97.5 119 GLU A O 1
ATOM 902 N N . VAL A 1 120 ? 10.672 4.09 12.531 1 98.06 120 VAL A N 1
ATOM 903 C CA . VAL A 1 120 ? 11.227 3.605 11.273 1 98.06 120 VAL A CA 1
ATOM 904 C C . VAL A 1 120 ? 11.805 2.205 11.469 1 98.06 120 VAL A C 1
ATOM 906 O O . VAL A 1 120 ? 12.773 2.023 12.203 1 98.06 120 VAL A O 1
ATOM 909 N N . LEU A 1 121 ? 11.25 1.24 10.766 1 97.88 121 LEU A N 1
ATOM 910 C CA . LEU A 1 121 ? 11.578 -0.152 11.055 1 97.88 121 LEU A CA 1
ATOM 911 C C . LEU A 1 121 ? 12.344 -0.78 9.891 1 97.88 121 LEU A C 1
ATOM 913 O O . LEU A 1 121 ? 12.969 -1.833 10.047 1 97.88 121 LEU A O 1
ATOM 917 N N . GLU A 1 122 ? 12.242 -0.284 8.781 1 98.5 122 GLU A N 1
ATOM 918 C CA . GLU A 1 122 ? 12.984 -0.689 7.594 1 98.5 122 GLU A CA 1
ATOM 919 C C . GLU A 1 122 ? 13.594 0.518 6.887 1 98.5 122 GLU A C 1
ATOM 921 O O . GLU A 1 122 ? 12.961 1.57 6.785 1 98.5 122 GLU A O 1
ATOM 926 N N . PHE A 1 123 ? 14.891 0.335 6.543 1 98.56 123 PHE A N 1
ATOM 927 C CA . PHE A 1 123 ? 15.602 1.467 5.965 1 98.56 123 PHE A CA 1
ATOM 928 C C . PHE A 1 123 ? 16.797 0.991 5.141 1 98.56 123 PHE A C 1
ATOM 930 O O . PHE A 1 123 ? 17.547 0.117 5.578 1 98.56 123 PHE A O 1
ATOM 937 N N . THR A 1 124 ? 16.922 1.595 3.973 1 98.5 124 THR A N 1
ATOM 938 C CA . THR A 1 124 ? 18.141 1.454 3.18 1 98.5 124 THR A CA 1
ATOM 939 C C . THR A 1 124 ? 18.359 2.693 2.318 1 98.5 124 THR A C 1
ATOM 941 O O . THR A 1 124 ? 17.406 3.332 1.875 1 98.5 124 THR A O 1
ATOM 944 N N . SER A 1 125 ? 19.578 3.07 2.184 1 98.06 125 SER A N 1
ATOM 945 C CA . SER A 1 125 ? 20.016 4.188 1.357 1 98.06 125 SER A CA 1
ATOM 946 C C . SER A 1 125 ? 21.328 3.855 0.645 1 98.06 125 SER A C 1
ATOM 948 O O . SER A 1 125 ? 22.375 3.723 1.283 1 98.06 125 SER A O 1
ATOM 950 N N . GLY A 1 126 ? 21.234 3.803 -0.691 1 97.25 126 GLY A N 1
ATOM 951 C CA . GLY A 1 126 ? 22.391 3.391 -1.47 1 97.25 126 GLY A CA 1
ATOM 952 C C . GLY A 1 126 ? 23.25 4.555 -1.91 1 97.25 126 GLY A C 1
ATOM 953 O O . GLY A 1 126 ? 24.406 4.363 -2.307 1 97.25 126 GLY A O 1
ATOM 954 N N . CYS A 1 127 ? 22.75 5.762 -1.85 1 96.88 127 CYS A N 1
ATOM 955 C CA . CYS A 1 127 ? 23.453 6.988 -2.215 1 96.88 127 CYS A CA 1
ATOM 956 C C . CYS A 1 127 ? 22.891 8.188 -1.459 1 96.88 127 CYS A C 1
ATOM 958 O O . CYS A 1 127 ? 21.875 8.07 -0.78 1 96.88 127 CYS A O 1
ATOM 960 N N . PRO A 1 128 ? 23.531 9.32 -1.487 1 97.19 128 PRO A N 1
ATOM 961 C CA . PRO A 1 128 ? 23.078 10.477 -0.707 1 97.19 128 PRO A CA 1
ATOM 962 C C . PRO A 1 128 ? 21.688 10.969 -1.112 1 97.19 128 PRO A C 1
ATOM 964 O O . PRO A 1 128 ? 20.984 11.555 -0.298 1 97.19 128 PRO A O 1
ATOM 967 N N . GLU A 1 129 ? 21.281 10.648 -2.297 1 97.75 129 GLU A N 1
ATOM 968 C CA . GLU A 1 129 ? 20.094 11.273 -2.855 1 97.75 129 GLU A CA 1
ATOM 969 C C . GLU A 1 129 ? 18.844 10.422 -2.604 1 97.75 129 GLU A C 1
ATOM 971 O O . GLU A 1 129 ? 17.719 10.906 -2.695 1 97.75 129 GLU A O 1
ATOM 976 N N . VAL A 1 130 ? 19.078 9.125 -2.344 1 98.56 130 VAL A N 1
ATOM 977 C CA . VAL A 1 130 ? 17.906 8.258 -2.391 1 98.56 130 VAL A CA 1
ATOM 978 C C . VAL A 1 130 ? 17.891 7.352 -1.161 1 98.56 130 VAL A C 1
ATOM 980 O O . VAL A 1 130 ? 18.938 6.828 -0.751 1 98.56 130 VAL A O 1
ATOM 983 N N . ALA A 1 131 ? 16.703 7.148 -0.573 1 98.81 131 ALA A N 1
ATOM 984 C CA . ALA A 1 131 ? 16.453 6.199 0.507 1 98.81 131 ALA A CA 1
ATOM 985 C C . ALA A 1 131 ? 15.055 5.598 0.393 1 98.81 131 ALA A C 1
ATOM 987 O O . ALA A 1 131 ? 14.211 6.102 -0.354 1 98.81 131 ALA A O 1
ATOM 988 N N . ALA A 1 132 ? 14.875 4.527 1.011 1 98.94 132 ALA A N 1
ATOM 989 C CA . ALA A 1 132 ? 13.562 3.938 1.242 1 98.94 132 ALA A CA 1
ATOM 990 C C . ALA A 1 132 ? 13.359 3.613 2.721 1 98.94 132 ALA A C 1
ATOM 992 O O . ALA A 1 132 ? 14.312 3.279 3.426 1 98.94 132 ALA A O 1
ATOM 993 N N . SER A 1 133 ? 12.086 3.738 3.152 1 98.88 133 SER A N 1
ATOM 994 C CA . SER A 1 133 ? 11.82 3.494 4.566 1 98.88 133 SER A CA 1
ATOM 995 C C . SER A 1 133 ? 10.422 2.924 4.77 1 98.88 133 SER A C 1
ATOM 997 O O . SER A 1 133 ? 9.539 3.109 3.928 1 98.88 133 SER A O 1
ATOM 999 N N . LEU A 1 134 ? 10.273 2.18 5.812 1 98.88 134 LEU A N 1
ATOM 1000 C CA . LEU A 1 134 ? 8.992 1.803 6.402 1 98.88 134 LEU A CA 1
ATOM 1001 C C . LEU A 1 134 ? 8.844 2.385 7.805 1 98.88 134 LEU A C 1
ATOM 1003 O O . LEU A 1 134 ? 9.75 2.258 8.633 1 98.88 134 LEU A O 1
ATOM 1007 N N . VAL A 1 135 ? 7.727 3.021 8.031 1 98.75 135 VAL A N 1
ATOM 1008 C CA . VAL A 1 135 ? 7.43 3.504 9.375 1 98.75 135 VAL A CA 1
ATOM 1009 C C . VAL A 1 135 ? 6.156 2.842 9.891 1 98.75 135 VAL A C 1
ATOM 1011 O O . VAL A 1 135 ? 5.203 2.639 9.133 1 98.75 135 VAL A O 1
ATOM 1014 N N . TYR A 1 136 ? 6.141 2.41 11.148 1 98.5 136 TYR A N 1
ATOM 1015 C CA . TYR A 1 136 ? 4.934 2.076 11.898 1 98.5 136 TYR A CA 1
ATOM 1016 C C . TYR A 1 136 ? 4.527 3.225 12.812 1 98.5 136 TYR A C 1
ATOM 1018 O O . TYR A 1 136 ? 5.316 3.666 13.648 1 98.5 136 TYR A O 1
ATOM 1026 N N . PHE A 1 137 ? 3.357 3.736 12.562 1 98.38 137 PHE A N 1
ATOM 1027 C CA . PHE A 1 137 ? 2.729 4.684 13.477 1 98.38 137 PHE A CA 1
ATOM 1028 C C . PHE A 1 137 ? 1.884 3.955 14.516 1 98.38 137 PHE A C 1
ATOM 1030 O O . PHE A 1 137 ? 0.854 3.365 14.18 1 98.38 137 PHE A O 1
ATOM 1037 N N . ARG A 1 138 ? 2.379 4.023 15.742 1 98.06 138 ARG A N 1
ATOM 1038 C CA . ARG A 1 138 ? 1.551 3.51 16.828 1 98.06 138 ARG A CA 1
ATOM 1039 C C . ARG A 1 138 ? 0.474 4.516 17.219 1 98.06 138 ARG A C 1
ATOM 1041 O O . ARG A 1 138 ? 0.769 5.691 17.453 1 98.06 138 ARG A O 1
ATOM 1048 N N . SER A 1 139 ? -0.754 4.031 17.266 1 98.06 139 SER A N 1
ATOM 1049 C CA . SER A 1 139 ? -1.859 4.957 17.5 1 98.06 139 SER A CA 1
ATOM 1050 C C . SER A 1 139 ? -2.693 4.52 18.703 1 98.06 139 SER A C 1
ATOM 1052 O O . SER A 1 139 ? -2.773 3.326 19 1 98.06 139 SER A O 1
ATOM 1054 N N . GLY A 1 140 ? -3.26 5.434 19.359 1 97.44 140 GLY A N 1
ATOM 1055 C CA . GLY A 1 140 ? -4.152 5.27 20.5 1 97.44 140 GLY A CA 1
ATOM 1056 C C . GLY A 1 140 ? -4.949 6.52 20.812 1 97.44 140 GLY A C 1
ATOM 1057 O O . GLY A 1 140 ? -4.82 7.535 20.125 1 97.44 140 GLY A O 1
ATOM 1058 N N . HIS A 1 141 ? -5.812 6.395 21.828 1 97.81 141 HIS A N 1
ATOM 1059 C CA . HIS A 1 141 ? -6.566 7.551 22.297 1 97.81 141 HIS A CA 1
ATOM 1060 C C . HIS A 1 141 ? -5.773 8.344 23.328 1 97.81 141 HIS A C 1
ATOM 1062 O O . HIS A 1 141 ? -5.387 7.805 24.359 1 97.81 141 HIS A O 1
ATOM 1068 N N . VAL A 1 142 ? -5.539 9.602 23 1 97.62 142 VAL A N 1
ATOM 1069 C CA . VAL A 1 142 ? -4.691 10.445 23.844 1 97.62 142 VAL A CA 1
ATOM 1070 C C . VAL A 1 142 ? -5.52 11.57 24.453 1 97.62 142 VAL A C 1
ATOM 1072 O O . VAL A 1 142 ? -6.293 12.234 23.766 1 97.62 142 VAL A O 1
ATOM 1075 N N . ASP A 1 143 ? -5.438 11.742 25.719 1 96.38 143 ASP A N 1
ATOM 1076 C CA . ASP A 1 143 ? -6.004 12.914 26.375 1 96.38 143 ASP A CA 1
ATOM 1077 C C . ASP A 1 143 ? -5.203 14.172 26.047 1 96.38 143 ASP A C 1
ATOM 1079 O O . ASP A 1 143 ? -4.016 14.266 26.375 1 96.38 143 ASP A O 1
ATOM 1083 N N . PRO A 1 144 ? -5.855 15.07 25.422 1 93.69 144 PRO A N 1
ATOM 1084 C CA . PRO A 1 144 ? -5.09 16.234 24.953 1 93.69 144 PRO A CA 1
ATOM 1085 C C . PRO A 1 144 ? -4.547 17.078 26.109 1 93.69 144 PRO A C 1
ATOM 1087 O O . PRO A 1 144 ? -3.621 17.875 25.906 1 93.69 144 PRO A O 1
ATOM 1090 N N . GLN A 1 145 ? -5.027 17 27.297 1 93.5 145 GLN A N 1
ATOM 1091 C CA . GLN A 1 145 ? -4.582 17.797 28.438 1 93.5 145 GLN A CA 1
ATOM 1092 C C . GLN A 1 145 ? -3.414 17.109 29.141 1 93.5 145 GLN A C 1
ATOM 1094 O O . GLN A 1 145 ? -2.418 17.766 29.469 1 93.5 145 GLN A O 1
ATOM 1099 N N . THR A 1 146 ? -3.471 15.797 29.297 1 95.12 146 THR A N 1
ATOM 1100 C CA . THR A 1 146 ? -2.463 15.094 30.078 1 95.12 146 THR A CA 1
ATOM 1101 C C . THR A 1 146 ? -1.438 14.43 29.172 1 95.12 146 THR A C 1
ATOM 1103 O O . THR A 1 146 ? -0.375 14 29.625 1 95.12 146 THR A O 1
ATOM 1106 N N . LEU A 1 147 ? -1.823 14.258 27.891 1 93.69 147 LEU A N 1
ATOM 1107 C CA . LEU A 1 147 ? -1.006 13.602 26.875 1 93.69 147 LEU A CA 1
ATOM 1108 C C . LEU A 1 147 ? -0.855 12.117 27.172 1 93.69 147 LEU A C 1
ATOM 1110 O O . LEU A 1 147 ? 0.002 11.445 26.594 1 93.69 147 LEU A O 1
ATOM 1114 N N . LYS A 1 148 ? -1.693 11.648 28.062 1 95.81 148 LYS A N 1
ATOM 1115 C CA . LYS A 1 148 ? -1.653 10.227 28.406 1 95.81 148 LYS A CA 1
ATOM 1116 C C . LYS A 1 148 ? -2.52 9.406 27.453 1 95.81 148 LYS A C 1
ATOM 1118 O O . LYS A 1 148 ? -3.598 9.852 27.062 1 95.81 148 LYS A O 1
ATOM 1123 N N . VAL A 1 149 ? -2.033 8.25 27.188 1 96.38 149 VAL A N 1
ATOM 1124 C CA . VAL A 1 149 ? -2.775 7.316 26.359 1 96.38 149 VAL A CA 1
ATOM 1125 C C . VAL A 1 149 ? -3.787 6.551 27.203 1 96.38 149 VAL A C 1
ATOM 1127 O O . VAL A 1 149 ? -3.451 6.043 28.281 1 96.38 149 VAL A O 1
ATOM 1130 N N . ASP A 1 150 ? -5.008 6.5 26.766 1 96.44 150 ASP A N 1
ATOM 1131 C CA . ASP A 1 150 ? -6.035 5.672 27.391 1 96.44 150 ASP A CA 1
ATOM 1132 C C . ASP A 1 150 ? -5.918 4.219 26.938 1 96.44 150 ASP A C 1
ATOM 1134 O O . ASP A 1 150 ? -6.434 3.852 25.875 1 96.44 150 ASP A O 1
ATOM 1138 N N . THR A 1 151 ? -5.344 3.395 27.688 1 93.75 151 THR A N 1
ATOM 1139 C CA . THR A 1 151 ? -5.02 2.023 27.312 1 93.75 151 THR A CA 1
ATOM 1140 C C . THR A 1 151 ? -6.27 1.151 27.312 1 93.75 151 THR A C 1
ATOM 1142 O O . THR A 1 151 ? -6.223 -0.007 26.891 1 93.75 151 THR A O 1
ATOM 1145 N N . THR A 1 152 ? -7.379 1.666 27.766 1 94.81 152 THR A N 1
ATOM 1146 C CA . THR A 1 152 ? -8.625 0.912 27.75 1 94.81 152 THR A CA 1
ATOM 1147 C C . THR A 1 152 ? -9.312 1.024 26.391 1 94.81 152 THR A C 1
ATOM 1149 O O . THR A 1 152 ? -10.273 0.301 26.125 1 94.81 152 THR A O 1
ATOM 1152 N N . LYS A 1 153 ? -8.828 1.925 25.578 1 94.69 153 LYS A N 1
ATOM 1153 C CA . LYS A 1 153 ? -9.383 2.131 24.25 1 94.69 153 LYS A CA 1
ATOM 1154 C C . LYS A 1 153 ? -8.523 1.454 23.188 1 94.69 153 LYS A C 1
ATOM 1156 O O . LYS A 1 153 ? -7.383 1.072 23.453 1 94.69 153 LYS A O 1
ATOM 1161 N N . PRO A 1 154 ? -9.07 1.356 21.969 1 92.5 154 PRO A N 1
ATOM 1162 C CA . PRO A 1 154 ? -8.344 0.645 20.906 1 92.5 154 PRO A CA 1
ATOM 1163 C C . PRO A 1 154 ? -6.984 1.269 20.609 1 92.5 154 PRO A C 1
ATOM 1165 O O . PRO A 1 154 ? -6.867 2.494 20.531 1 92.5 154 PRO A O 1
ATOM 1168 N N . MET A 1 155 ? -6.027 0.396 20.531 1 95.06 155 MET A N 1
ATOM 1169 C CA . MET A 1 155 ? -4.699 0.717 20 1 95.06 155 MET A CA 1
ATOM 1170 C C . MET A 1 155 ? -4.434 -0.022 18.703 1 95.06 155 MET A C 1
ATOM 1172 O O . MET A 1 155 ? -4.926 -1.133 18.5 1 95.06 155 MET A O 1
ATOM 1176 N N . SER A 1 156 ? -3.775 0.612 17.812 1 97.75 156 SER A N 1
ATOM 1177 C CA . SER A 1 156 ? -3.479 -0.011 16.531 1 97.75 156 SER A CA 1
ATOM 1178 C C . SER A 1 156 ? -2.209 0.565 15.914 1 97.75 156 SER A C 1
ATOM 1180 O O . SER A 1 156 ? -1.46 1.283 16.578 1 97.75 156 SER A O 1
ATOM 1182 N N . THR A 1 157 ? -1.871 0.099 14.766 1 98.25 157 THR A N 1
ATOM 1183 C CA . THR A 1 157 ? -0.664 0.501 14.047 1 98.25 157 THR A CA 1
ATOM 1184 C C . THR A 1 157 ? -0.97 0.787 12.586 1 98.25 157 THR A C 1
ATOM 1186 O O . THR A 1 157 ? -1.695 0.028 11.938 1 98.25 157 THR A O 1
ATOM 1189 N N . LEU A 1 158 ? -0.549 1.941 12.117 1 98.44 158 LEU A N 1
ATOM 1190 C CA . LEU A 1 158 ? -0.581 2.268 10.695 1 98.44 158 LEU A CA 1
ATOM 1191 C C . LEU A 1 158 ? 0.819 2.211 10.094 1 98.44 158 LEU A C 1
ATOM 1193 O O . LEU A 1 158 ? 1.79 2.625 10.734 1 98.44 158 LEU A O 1
ATOM 1197 N N . SER A 1 159 ? 0.929 1.688 8.914 1 98.25 159 SER A N 1
ATOM 1198 C CA . SER A 1 159 ? 2.238 1.656 8.266 1 98.25 159 SER A CA 1
ATOM 1199 C C . SER A 1 159 ? 2.27 2.557 7.039 1 98.25 159 SER A C 1
ATOM 1201 O O . SER A 1 159 ? 1.234 2.799 6.414 1 98.25 159 SER A O 1
ATOM 1203 N N . GLN A 1 160 ? 3.412 3.062 6.75 1 98.69 160 GLN A N 1
ATOM 1204 C CA . GLN A 1 160 ? 3.711 3.779 5.512 1 98.69 160 GLN A CA 1
ATOM 1205 C C . GLN A 1 160 ? 5.082 3.391 4.969 1 98.69 160 GLN A C 1
ATOM 1207 O O . GLN A 1 160 ? 6.074 3.418 5.699 1 98.69 160 GLN A O 1
ATOM 1212 N N . VAL A 1 161 ? 5.133 3.002 3.74 1 98.88 161 VAL A N 1
ATOM 1213 C CA . VAL A 1 161 ? 6.387 2.77 3.033 1 98.88 161 VAL A CA 1
ATOM 1214 C C . VAL A 1 161 ? 6.629 3.893 2.027 1 98.88 161 VAL A C 1
ATOM 1216 O O . VAL A 1 161 ? 5.68 4.438 1.457 1 98.88 161 VAL A O 1
ATOM 1219 N N . ALA A 1 162 ? 7.941 4.266 1.846 1 98.94 162 ALA A N 1
ATOM 1220 C CA . ALA A 1 162 ? 8.188 5.402 0.963 1 98.94 162 ALA A CA 1
ATOM 1221 C C . ALA A 1 162 ? 9.578 5.32 0.343 1 98.94 162 ALA A C 1
ATOM 1223 O O . ALA A 1 162 ? 10.508 4.773 0.948 1 98.94 162 ALA A O 1
ATOM 1224 N N . PHE A 1 163 ? 9.711 5.824 -0.831 1 98.94 163 PHE A N 1
ATOM 1225 C CA . PHE A 1 163 ? 10.961 6.254 -1.435 1 98.94 163 PHE A CA 1
ATOM 1226 C C . PHE A 1 163 ? 11.141 7.762 -1.302 1 98.94 163 PHE A C 1
ATOM 1228 O O . PHE A 1 163 ? 10.172 8.516 -1.427 1 98.94 163 PHE A O 1
ATOM 1235 N N . TRP A 1 164 ? 12.352 8.125 -1.098 1 98.94 164 TRP A N 1
ATOM 1236 C CA . TRP A 1 164 ? 12.711 9.523 -0.892 1 98.94 164 TRP A CA 1
ATOM 1237 C C . TRP A 1 164 ? 13.859 9.93 -1.812 1 98.94 164 TRP A C 1
ATOM 1239 O O . TRP A 1 164 ? 14.805 9.164 -2.016 1 98.94 164 TRP A O 1
ATOM 1249 N N . ARG A 1 165 ? 13.781 11.133 -2.266 1 98.75 165 ARG A N 1
ATOM 1250 C CA . ARG A 1 165 ? 14.93 11.773 -2.895 1 98.75 165 ARG A CA 1
ATOM 1251 C C . ARG A 1 165 ? 15.281 13.078 -2.184 1 98.75 165 ARG A C 1
ATOM 1253 O O . ARG A 1 165 ? 14.406 13.914 -1.929 1 98.75 165 ARG A O 1
ATOM 1260 N N . PHE A 1 166 ? 16.516 13.234 -1.956 1 98.56 166 PHE A N 1
ATOM 1261 C CA . PHE A 1 166 ? 17.016 14.375 -1.195 1 98.56 166 PHE A CA 1
ATOM 1262 C C . PHE A 1 166 ? 17.875 15.281 -2.074 1 98.56 166 PHE A C 1
ATOM 1264 O O . PHE A 1 166 ? 18.5 14.82 -3.037 1 98.56 166 PHE A O 1
ATOM 1271 N N . ASP A 1 167 ? 17.859 16.531 -1.699 1 97.31 167 ASP A N 1
ATOM 1272 C CA . ASP A 1 167 ? 18.844 17.406 -2.314 1 97.31 167 ASP A CA 1
ATOM 1273 C C . ASP A 1 167 ? 20.188 17.328 -1.593 1 97.31 167 ASP A C 1
ATOM 1275 O O . ASP A 1 167 ? 20.359 16.5 -0.704 1 97.31 167 ASP A O 1
ATOM 1279 N N . ASN A 1 168 ? 21.141 18.141 -1.962 1 95.38 168 ASN A N 1
ATOM 1280 C CA . ASN A 1 168 ? 22.5 18.062 -1.455 1 95.38 168 ASN A CA 1
ATOM 1281 C C . ASN A 1 168 ? 22.578 18.422 0.027 1 95.38 168 ASN A C 1
ATOM 1283 O O . ASN A 1 168 ? 23.547 18.062 0.71 1 95.38 168 ASN A O 1
ATOM 1287 N N . GLU A 1 169 ? 21.562 19.094 0.531 1 95.62 169 GLU A N 1
ATOM 1288 C CA . GLU A 1 169 ? 21.547 19.516 1.931 1 95.62 169 GLU A CA 1
ATOM 1289 C C . GLU A 1 169 ? 20.781 18.516 2.793 1 95.62 169 GLU A C 1
ATOM 1291 O O . GLU A 1 169 ? 20.703 18.672 4.016 1 95.62 169 GLU A O 1
ATOM 1296 N N . GLY A 1 170 ? 20.172 17.531 2.141 1 97.12 170 GLY A N 1
ATOM 1297 C CA . GLY A 1 170 ? 19.438 16.531 2.885 1 97.12 170 GLY A CA 1
ATOM 1298 C C . GLY A 1 170 ? 17.953 16.844 3.018 1 97.12 170 GLY A C 1
ATOM 1299 O O . GLY A 1 170 ? 17.234 16.188 3.768 1 97.12 170 GLY A O 1
ATOM 1300 N N . LYS A 1 171 ? 17.547 17.906 2.27 1 98.5 171 LYS A N 1
ATOM 1301 C CA . LYS A 1 171 ? 16.125 18.219 2.25 1 98.5 171 LYS A CA 1
ATOM 1302 C C . LYS A 1 171 ? 15.375 17.297 1.289 1 98.5 171 LYS A C 1
ATOM 1304 O O . LYS A 1 171 ? 15.875 16.969 0.211 1 98.5 171 LYS A O 1
ATOM 1309 N N . VAL A 1 172 ? 14.172 16.953 1.649 1 98.75 172 VAL A N 1
ATOM 1310 C CA . VAL A 1 172 ? 13.359 16.109 0.782 1 98.75 172 VAL A CA 1
ATOM 1311 C C . VAL A 1 172 ? 12.938 16.891 -0.459 1 98.75 172 VAL A C 1
ATOM 1313 O O . VAL A 1 172 ? 12.328 17.969 -0.349 1 98.75 172 VAL A O 1
ATOM 1316 N N . LEU A 1 173 ? 13.273 16.359 -1.608 1 98.5 173 LEU A N 1
ATOM 1317 C CA . LEU A 1 173 ? 12.898 16.938 -2.895 1 98.5 173 LEU A CA 1
ATOM 1318 C C . LEU A 1 173 ? 11.672 16.219 -3.467 1 98.5 173 LEU A C 1
ATOM 1320 O O . LEU A 1 173 ? 10.773 16.859 -4.012 1 98.5 173 LEU A O 1
ATOM 1324 N N . LYS A 1 174 ? 11.68 14.938 -3.387 1 98.69 174 LYS A N 1
ATOM 1325 C CA . LYS A 1 174 ? 10.602 14.086 -3.893 1 98.69 174 LYS A CA 1
ATOM 1326 C C . LYS A 1 174 ? 10.32 12.93 -2.936 1 98.69 174 LYS A C 1
ATOM 1328 O O . LYS A 1 174 ? 11.219 12.469 -2.227 1 98.69 174 LYS A O 1
ATOM 1333 N N . TYR A 1 175 ? 9.094 12.5 -2.914 1 98.81 175 TYR A N 1
ATOM 1334 C CA . TYR A 1 175 ? 8.719 11.312 -2.148 1 98.81 175 TYR A CA 1
ATOM 1335 C C . TYR A 1 175 ? 7.609 10.539 -2.852 1 98.81 175 TYR A C 1
ATOM 1337 O O . TYR A 1 175 ? 6.758 11.125 -3.52 1 98.81 175 TYR A O 1
ATOM 1345 N N . HIS A 1 176 ? 7.668 9.289 -2.832 1 98.88 176 HIS A N 1
ATOM 1346 C CA . HIS A 1 176 ? 6.66 8.336 -3.281 1 98.88 176 HIS A CA 1
ATOM 1347 C C . HIS A 1 176 ? 6.277 7.375 -2.166 1 98.88 176 HIS A C 1
ATOM 1349 O O . HIS A 1 176 ? 7.074 6.516 -1.778 1 98.88 176 HIS A O 1
ATOM 1355 N N . ALA A 1 177 ? 5.047 7.566 -1.646 1 98.75 177 ALA A N 1
ATOM 1356 C CA . ALA A 1 177 ? 4.676 6.871 -0.416 1 98.75 177 ALA A CA 1
ATOM 1357 C C . ALA A 1 177 ? 3.381 6.086 -0.599 1 98.75 177 ALA A C 1
ATOM 1359 O O . ALA A 1 177 ? 2.564 6.414 -1.464 1 98.75 177 ALA A O 1
ATOM 1360 N N . TRP A 1 178 ? 3.223 5.074 0.158 1 98.62 178 TRP A N 1
ATOM 1361 C CA . TRP A 1 178 ? 2.051 4.203 0.178 1 98.62 178 TRP A CA 1
ATOM 1362 C C . TRP A 1 178 ? 1.603 3.926 1.609 1 98.62 178 TRP A C 1
ATOM 1364 O O . TRP A 1 178 ? 2.426 3.621 2.475 1 98.62 178 TRP A O 1
ATOM 1374 N N . ILE A 1 179 ? 0.341 4.023 1.825 1 98 179 ILE A N 1
ATOM 1375 C CA . ILE A 1 179 ? -0.292 3.658 3.088 1 98 179 ILE A CA 1
ATOM 1376 C C . ILE A 1 179 ? -1.241 2.482 2.869 1 98 179 ILE A C 1
ATOM 1378 O O . ILE A 1 179 ? -2.408 2.674 2.518 1 98 179 ILE A O 1
ATOM 1382 N N . PRO A 1 180 ? -0.715 1.349 3.145 1 96.25 180 PRO A N 1
ATOM 1383 C CA . PRO A 1 180 ? -1.579 0.183 2.945 1 96.25 180 PRO A CA 1
ATOM 1384 C C . PRO A 1 180 ? -2.652 0.052 4.023 1 96.25 180 PRO A C 1
ATOM 1386 O O . PRO A 1 180 ? -2.48 0.56 5.133 1 96.25 180 PRO A O 1
ATOM 1389 N N . ASN A 1 181 ? -3.76 -0.553 3.764 1 96.31 181 ASN A N 1
ATOM 1390 C CA . ASN A 1 181 ? -4.797 -0.956 4.707 1 96.31 181 ASN A CA 1
ATOM 1391 C C . ASN A 1 181 ? -5.285 0.226 5.539 1 96.31 181 ASN A C 1
ATOM 1393 O O . ASN A 1 181 ? -5.457 0.107 6.754 1 96.31 181 ASN A O 1
ATOM 1397 N N . LEU A 1 182 ? -5.391 1.334 4.863 1 97.06 182 LEU A N 1
ATOM 1398 C CA . LEU A 1 182 ? -5.773 2.539 5.594 1 97.06 182 LEU A CA 1
ATOM 1399 C C . LEU A 1 182 ? -7.172 2.4 6.176 1 97.06 182 LEU A C 1
ATOM 1401 O O . LEU A 1 182 ? -7.438 2.863 7.289 1 97.06 182 LEU A O 1
ATOM 1405 N N . GLN A 1 183 ? -8.07 1.775 5.48 1 96.31 183 GLN A N 1
ATOM 1406 C CA . GLN A 1 183 ? -9.422 1.587 6 1 96.31 183 GLN A CA 1
ATOM 1407 C C . GLN A 1 183 ? -9.414 0.675 7.227 1 96.31 183 GLN A C 1
ATOM 1409 O O . GLN A 1 183 ? -10.086 0.957 8.219 1 96.31 183 GLN A O 1
ATOM 1414 N N . ALA A 1 184 ? -8.695 -0.417 7.109 1 96 184 ALA A N 1
ATOM 1415 C CA . ALA A 1 184 ? -8.617 -1.332 8.242 1 96 184 ALA A CA 1
ATOM 1416 C C . ALA A 1 184 ? -8.07 -0.624 9.484 1 96 184 ALA A C 1
ATOM 1418 O O . ALA A 1 184 ? -8.578 -0.819 10.594 1 96 184 ALA A O 1
ATOM 1419 N N . TRP A 1 185 ? -7.082 0.174 9.281 1 97.5 185 TRP A N 1
ATOM 1420 C CA . TRP A 1 185 ? -6.543 0.932 10.406 1 97.5 185 TRP A CA 1
ATOM 1421 C C . TRP A 1 185 ? -7.586 1.893 10.961 1 97.5 185 TRP A C 1
ATOM 1423 O O . TRP A 1 185 ? -7.746 2.004 12.18 1 97.5 185 TRP A O 1
ATOM 1433 N N . THR A 1 186 ? -8.234 2.619 10.039 1 96.62 186 THR A N 1
ATOM 1434 C CA . THR A 1 186 ? -9.211 3.604 10.477 1 96.62 186 THR A CA 1
ATOM 1435 C C . THR A 1 186 ? -10.305 2.945 11.32 1 96.62 186 THR A C 1
ATOM 1437 O O . THR A 1 186 ? -10.688 3.469 12.367 1 96.62 186 THR A O 1
ATOM 1440 N N . ASN A 1 187 ? -10.719 1.792 10.859 1 95.44 187 ASN A N 1
ATOM 1441 C CA . ASN A 1 187 ? -11.711 1.043 11.625 1 95.44 187 ASN A CA 1
ATOM 1442 C C . ASN A 1 187 ? -11.172 0.64 12.992 1 95.44 187 ASN A C 1
ATOM 1444 O O . ASN A 1 187 ? -11.836 0.846 14.016 1 95.44 187 ASN A O 1
ATOM 1448 N N . ALA A 1 188 ? -9.992 0.134 12.992 1 96.06 188 ALA A N 1
ATOM 1449 C CA . ALA A 1 188 ? -9.398 -0.383 14.227 1 96.06 188 ALA A CA 1
ATOM 1450 C C . ALA A 1 188 ? -9.125 0.744 15.211 1 96.06 188 ALA A C 1
ATOM 1452 O O . ALA A 1 188 ? -9.375 0.601 16.406 1 96.06 188 ALA A O 1
ATOM 1453 N N . ALA A 1 189 ? -8.617 1.823 14.742 1 95.62 189 ALA A N 1
ATOM 1454 C CA . ALA A 1 189 ? -8.195 2.932 15.602 1 95.62 189 ALA A CA 1
ATOM 1455 C C . ALA A 1 189 ? -9.398 3.693 16.141 1 95.62 189 ALA A C 1
ATOM 1457 O O . ALA A 1 189 ? -9.383 4.137 17.297 1 95.62 189 ALA A O 1
ATOM 1458 N N . SER A 1 190 ? -10.43 3.838 15.352 1 91.94 190 SER A N 1
ATOM 1459 C CA . SER A 1 190 ? -11.578 4.652 15.742 1 91.94 190 SER A CA 1
ATOM 1460 C C . SER A 1 190 ? -12.656 3.801 16.406 1 91.94 190 SER A C 1
ATOM 1462 O O . SER A 1 190 ? -13.516 4.324 17.125 1 91.94 190 SER A O 1
ATOM 1464 N N . GLY A 1 191 ? -12.664 2.537 16.016 1 91.12 191 GLY A N 1
ATOM 1465 C CA . GLY A 1 191 ? -13.742 1.664 16.453 1 91.12 191 GLY A CA 1
ATOM 1466 C C . GLY A 1 191 ? -14.992 1.795 15.594 1 91.12 191 GLY A C 1
ATOM 1467 O O . GLY A 1 191 ? -16.047 1.281 15.953 1 91.12 191 GLY A O 1
ATOM 1468 N N . VAL A 1 192 ? -14.859 2.506 14.508 1 90.69 192 VAL A N 1
ATOM 1469 C CA . VAL A 1 192 ? -15.992 2.729 13.617 1 90.69 192 VAL A CA 1
ATOM 1470 C C . VAL A 1 192 ? -15.875 1.822 12.391 1 90.69 192 VAL A C 1
ATOM 1472 O O . VAL A 1 192 ? -14.805 1.743 11.773 1 90.69 192 VAL A O 1
ATOM 1475 N N . ASP A 1 193 ? -16.938 1.161 12.062 1 92.25 193 ASP A N 1
ATOM 1476 C CA . ASP A 1 193 ? -16.969 0.323 10.875 1 92.25 193 ASP A CA 1
ATOM 1477 C C . ASP A 1 193 ? -17.438 1.117 9.656 1 92.25 193 ASP A C 1
ATOM 1479 O O . ASP A 1 193 ? -18.641 1.197 9.391 1 92.25 193 ASP A O 1
ATOM 1483 N N . PHE A 1 194 ? -16.609 1.551 8.852 1 92.19 194 PHE A N 1
ATOM 1484 C CA . PHE A 1 194 ? -16.938 2.424 7.734 1 92.19 194 PHE A CA 1
ATOM 1485 C C . PHE A 1 194 ? -17.453 1.615 6.555 1 92.19 194 PHE A C 1
ATOM 1487 O O . PHE A 1 194 ? -17.812 2.18 5.516 1 92.19 194 PHE A O 1
ATOM 1494 N N . A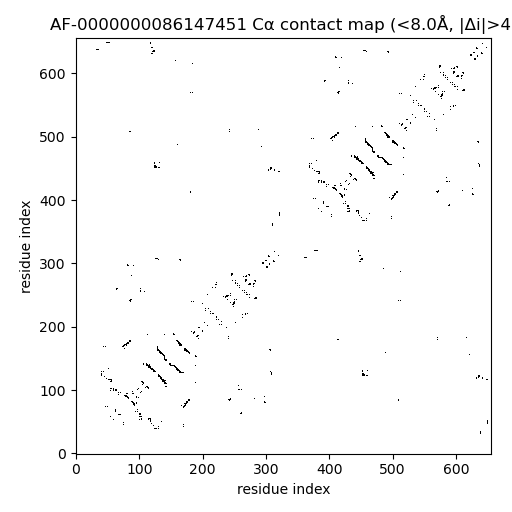SP A 1 195 ? -17.578 0.328 6.703 1 88 195 ASP A N 1
ATOM 1495 C CA . ASP A 1 195 ? -18.234 -0.494 5.691 1 88 195 ASP A CA 1
ATOM 1496 C C . ASP A 1 195 ? -19.75 -0.527 5.906 1 88 195 ASP A C 1
ATOM 1498 O O . ASP A 1 195 ? -20.5 -0.961 5.027 1 88 195 ASP A O 1
ATOM 1502 N N . SER A 1 196 ? -20.219 -0.067 7.039 1 92.31 196 SER A N 1
ATOM 1503 C CA . SER A 1 196 ? -21.625 -0.071 7.379 1 92.31 196 SER A CA 1
ATOM 1504 C C . SER A 1 196 ? -22.359 1.103 6.73 1 92.31 196 SER A C 1
ATOM 1506 O O . SER A 1 196 ? -22.062 2.262 7.035 1 92.31 196 SER A O 1
ATOM 1508 N N . PRO A 1 197 ? -23.375 0.762 5.922 1 91.38 197 PRO A N 1
ATOM 1509 C CA . PRO A 1 197 ? -24.125 1.859 5.309 1 91.38 197 PRO A CA 1
ATOM 1510 C C . PRO A 1 197 ? -24.75 2.795 6.34 1 91.38 197 PRO A C 1
ATOM 1512 O O . PRO A 1 197 ? -24.828 4.004 6.113 1 91.38 197 PRO A O 1
ATOM 1515 N N . LEU A 1 198 ? -25.172 2.215 7.406 1 94.81 198 LEU A N 1
ATOM 1516 C CA . LEU A 1 198 ? -25.766 3.031 8.469 1 94.81 198 LEU A CA 1
ATOM 1517 C C . LEU A 1 198 ? -24.734 4.008 9.023 1 94.81 198 LEU A C 1
ATOM 1519 O O . LEU A 1 198 ? -25.016 5.199 9.164 1 94.81 198 LEU A O 1
ATOM 1523 N N . LEU A 1 199 ? -23.547 3.582 9.312 1 95.25 199 LEU A N 1
ATOM 1524 C CA . LEU A 1 199 ? -22.516 4.434 9.891 1 95.25 199 LEU A CA 1
ATOM 1525 C C . LEU A 1 199 ? -21.984 5.422 8.859 1 95.25 199 LEU A C 1
ATOM 1527 O O . LEU A 1 199 ? -21.609 6.547 9.203 1 95.25 199 LEU A O 1
ATOM 1531 N N . GLN A 1 200 ? -21.984 5.074 7.629 1 96.06 200 GLN A N 1
ATOM 1532 C CA . GLN A 1 200 ? -21.641 6 6.555 1 96.06 200 GLN A CA 1
ATOM 1533 C C . GLN A 1 200 ? -22.594 7.188 6.527 1 96.06 200 GLN A C 1
ATOM 1535 O O . GLN A 1 200 ? -22.156 8.344 6.438 1 96.06 200 GLN A O 1
ATOM 1540 N N . ASN A 1 201 ? -23.844 6.859 6.664 1 96.56 201 ASN A N 1
ATOM 1541 C CA . ASN A 1 201 ? -24.859 7.918 6.676 1 96.56 201 ASN A CA 1
ATOM 1542 C C . ASN A 1 201 ? -24.703 8.828 7.891 1 96.56 201 ASN A C 1
ATOM 1544 O O . ASN A 1 201 ? -24.797 10.047 7.773 1 96.56 201 ASN A O 1
ATOM 1548 N N . VAL A 1 202 ? -24.469 8.195 8.977 1 96.62 202 VAL A N 1
ATOM 1549 C CA . VAL A 1 202 ? -24.266 8.953 10.211 1 96.62 202 VAL A CA 1
ATOM 1550 C C . VAL A 1 202 ? -23.031 9.836 10.078 1 96.62 202 VAL A C 1
ATOM 1552 O O . VAL A 1 202 ? -23.047 11 10.5 1 96.62 202 VAL A O 1
ATOM 1555 N N . THR A 1 203 ? -22.031 9.336 9.453 1 95.81 203 THR A N 1
ATOM 1556 C CA . THR A 1 203 ? -20.781 10.078 9.258 1 95.81 203 THR A CA 1
ATOM 1557 C C . THR A 1 203 ? -21.031 11.32 8.398 1 95.81 203 THR A C 1
ATOM 1559 O O . THR A 1 203 ? -20.562 12.406 8.727 1 95.81 203 THR A O 1
ATOM 1562 N N . VAL A 1 204 ? -21.766 11.195 7.41 1 98.06 204 VAL A N 1
ATOM 1563 C CA . VAL A 1 204 ? -22.031 12.312 6.508 1 98.06 204 VAL A CA 1
ATOM 1564 C C . VAL A 1 204 ? -22.875 13.367 7.227 1 98.06 204 VAL A C 1
ATOM 1566 O O . VAL A 1 204 ? -22.547 14.547 7.219 1 98.06 204 VAL A O 1
ATOM 1569 N N . SER A 1 205 ? -23.875 12.906 7.93 1 98.25 205 SER A N 1
ATOM 1570 C CA . SER A 1 205 ? -24.906 13.812 8.422 1 98.25 205 SER A CA 1
ATOM 1571 C C . SER A 1 205 ? -24.516 14.43 9.758 1 98.25 205 SER A C 1
ATOM 1573 O O . SER A 1 205 ? -24.891 15.555 10.07 1 98.25 205 SER A O 1
ATOM 1575 N N . GLN A 1 206 ? -23.703 13.711 10.523 1 96.56 206 GLN A N 1
ATOM 1576 C CA . GLN A 1 206 ? -23.5 14.164 11.891 1 96.56 206 GLN A CA 1
ATOM 1577 C C . GLN A 1 206 ? -22.047 14.602 12.109 1 96.56 206 GLN A C 1
ATOM 1579 O O . GLN A 1 206 ? -21.734 15.266 13.102 1 96.56 206 GLN A O 1
ATOM 1584 N N . LEU A 1 207 ? -21.203 14.234 11.18 1 95 207 LEU A N 1
ATOM 1585 C CA . LEU A 1 207 ? -19.797 14.578 11.398 1 95 207 LEU A CA 1
ATOM 1586 C C . LEU A 1 207 ? -19.266 15.438 10.258 1 95 207 LEU A C 1
ATOM 1588 O O . LEU A 1 207 ? -18.922 16.594 10.461 1 95 207 LEU A O 1
ATOM 1592 N N . LEU A 1 208 ? -19.312 14.961 9.039 1 97.75 208 LEU A N 1
ATOM 1593 C CA . LEU A 1 208 ? -18.656 15.617 7.914 1 97.75 208 LEU A CA 1
ATOM 1594 C C . LEU A 1 208 ? -19.344 16.938 7.578 1 97.75 208 LEU A C 1
ATOM 1596 O O . LEU A 1 208 ? -18.703 17.984 7.562 1 97.75 208 LEU A O 1
ATOM 1600 N N . CYS A 1 209 ? -20.641 16.891 7.355 1 98.75 209 CYS A N 1
ATOM 1601 C CA . CYS A 1 209 ? -21.344 18.078 6.879 1 98.75 209 CYS A CA 1
ATOM 1602 C C . CYS A 1 209 ? -21.344 19.172 7.941 1 98.75 209 CYS A C 1
ATOM 1604 O O . CYS A 1 209 ? -21.078 20.344 7.641 1 98.75 209 CYS A O 1
ATOM 1606 N N . PRO A 1 210 ? -21.625 18.875 9.195 1 98.12 210 PRO A N 1
ATOM 1607 C CA . PRO A 1 210 ? -21.5 19.922 10.211 1 98.12 210 PRO A CA 1
ATOM 1608 C C . PRO A 1 210 ? -20.109 20.516 10.281 1 98.12 210 PRO A C 1
ATOM 1610 O O . PRO A 1 210 ? -19.953 21.734 10.453 1 98.12 210 PRO A O 1
ATOM 1613 N N . ASN A 1 211 ? -19.125 19.703 10.133 1 97 211 ASN A N 1
ATOM 1614 C CA . ASN A 1 211 ? -17.75 20.219 10.18 1 97 211 ASN A CA 1
ATOM 1615 C C . ASN A 1 211 ? -17.453 21.094 8.977 1 97 211 ASN A C 1
ATOM 1617 O O . ASN A 1 211 ? -16.781 22.125 9.109 1 97 211 ASN A O 1
ATOM 1621 N N . ILE A 1 212 ? -17.906 20.688 7.828 1 98.5 212 ILE A N 1
ATOM 1622 C CA . ILE A 1 212 ? -17.719 21.5 6.633 1 98.5 212 ILE A CA 1
ATOM 1623 C C . ILE A 1 212 ? -18.359 22.875 6.828 1 98.5 212 ILE A C 1
ATOM 1625 O O . ILE A 1 212 ? -17.75 23.891 6.539 1 98.5 212 ILE A O 1
ATOM 1629 N N . GLN A 1 213 ? -19.562 22.844 7.359 1 98.5 213 GLN A N 1
ATOM 1630 C CA . GLN A 1 213 ? -20.281 24.094 7.566 1 98.5 213 GLN A CA 1
ATOM 1631 C C . GLN A 1 213 ? -19.578 24.969 8.602 1 98.5 213 GLN A C 1
ATOM 1633 O O . GLN A 1 213 ? -19.609 26.188 8.516 1 98.5 213 GLN A O 1
ATOM 1638 N N . LYS A 1 214 ? -18.969 24.344 9.508 1 97.25 214 LYS A N 1
ATOM 1639 C CA . LYS A 1 214 ? -18.25 25.062 10.555 1 97.25 214 LYS A CA 1
ATOM 1640 C C . LYS A 1 214 ? -16.969 25.688 10.016 1 97.25 214 LYS A C 1
ATOM 1642 O O . LYS A 1 214 ? -16.625 26.812 10.352 1 97.25 214 LYS A O 1
ATOM 1647 N N . MET A 1 215 ? -16.281 25 9.148 1 96.62 215 MET A N 1
ATOM 1648 C CA . MET A 1 215 ? -14.93 25.391 8.742 1 96.62 215 MET A CA 1
ATOM 1649 C C . MET A 1 215 ? -14.977 26.281 7.5 1 96.62 215 MET A C 1
ATOM 1651 O O . MET A 1 215 ? -14.094 27.109 7.297 1 96.62 215 MET A O 1
ATOM 1655 N N . CYS A 1 216 ? -15.938 26.016 6.656 1 98.44 216 CYS A N 1
ATOM 1656 C CA . CYS A 1 216 ? -16.016 26.734 5.387 1 98.44 216 CYS A CA 1
ATOM 1657 C C . CYS A 1 216 ? -17.156 27.75 5.41 1 98.44 216 CYS A C 1
ATOM 1659 O O . CYS A 1 216 ? -18.297 27.422 5.105 1 98.44 216 CYS A O 1
ATOM 1661 N N . THR A 1 217 ? -16.828 28.984 5.668 1 97.81 217 THR A N 1
ATOM 1662 C CA . THR A 1 217 ? -17.812 30.047 5.809 1 97.81 217 THR A CA 1
ATOM 1663 C C . THR A 1 217 ? -17.438 31.234 4.922 1 97.81 217 THR A C 1
ATOM 1665 O O . THR A 1 217 ? -16.359 31.266 4.328 1 97.81 217 THR A O 1
ATOM 1668 N N . GLY A 1 218 ? -18.344 32.156 4.746 1 97.69 218 GLY A N 1
ATOM 1669 C CA . GLY A 1 218 ? -18.078 33.344 3.938 1 97.69 218 GLY A CA 1
ATOM 1670 C C . GLY A 1 218 ? -17.703 33 2.506 1 97.69 218 GLY A C 1
ATOM 1671 O O . GLY A 1 218 ? -18.422 32.281 1.829 1 97.69 218 GLY A O 1
ATOM 1672 N N . ALA A 1 219 ? -16.531 33.5 2.105 1 97.44 219 ALA A N 1
ATOM 1673 C CA . ALA A 1 219 ? -16.062 33.281 0.734 1 97.44 219 ALA A CA 1
ATOM 1674 C C . ALA A 1 219 ? -15.758 31.828 0.461 1 97.44 219 ALA A C 1
ATOM 1676 O O . ALA A 1 219 ? -15.688 31.406 -0.696 1 97.44 219 ALA A O 1
ATOM 1677 N N . ASN A 1 220 ? -15.609 31.031 1.491 1 98.19 220 ASN A N 1
ATOM 1678 C CA . ASN A 1 220 ? -15.219 29.641 1.346 1 98.19 220 ASN A CA 1
ATOM 1679 C C . ASN A 1 220 ? -16.422 28.703 1.476 1 98.19 220 ASN A C 1
ATOM 1681 O O . ASN A 1 220 ? -16.281 27.484 1.439 1 98.19 220 ASN A O 1
ATOM 1685 N N . GLN A 1 221 ? -17.578 29.297 1.623 1 98.56 221 GLN A N 1
ATOM 1686 C CA . GLN A 1 221 ? -18.781 28.469 1.798 1 98.56 221 GLN A CA 1
ATOM 1687 C C . GLN A 1 221 ? -19 27.562 0.596 1 98.56 221 GLN A C 1
ATOM 1689 O O . GLN A 1 221 ? -18.891 27.984 -0.551 1 98.56 221 GLN A O 1
ATOM 1694 N N . GLN A 1 222 ? -19.359 26.312 0.87 1 98.75 222 GLN A N 1
ATOM 1695 C CA . GLN A 1 222 ? -19.516 25.328 -0.201 1 98.75 222 GLN A CA 1
ATOM 1696 C C . GLN A 1 222 ? -20.969 24.891 -0.344 1 98.75 222 GLN A C 1
ATOM 1698 O O . GLN A 1 222 ? -21.422 24.594 -1.45 1 98.75 222 GLN A O 1
ATOM 1703 N N . TYR A 1 223 ? -21.609 24.812 0.755 1 98.75 223 TYR A N 1
ATOM 1704 C CA . TYR A 1 223 ? -23.016 24.406 0.783 1 98.75 223 TYR A CA 1
ATOM 1705 C C . TYR A 1 223 ? -23.875 25.469 1.46 1 98.75 223 TYR A C 1
ATOM 1707 O O . TYR A 1 223 ? -23.391 26.219 2.318 1 98.75 223 TYR A O 1
ATOM 1715 N N . SER A 1 224 ? -25.156 25.453 1.138 1 98.38 224 SER A N 1
ATOM 1716 C CA . SER A 1 224 ? -26.047 26.484 1.678 1 98.38 224 SER A CA 1
ATOM 1717 C C . SER A 1 224 ? -26.422 26.188 3.123 1 98.38 224 SER A C 1
ATOM 1719 O O . SER A 1 224 ? -26.766 27.094 3.881 1 98.38 224 SER A O 1
ATOM 1721 N N . SER A 1 225 ? -26.406 24.938 3.463 1 98.19 225 SER A N 1
ATOM 1722 C CA . SER A 1 225 ? -26.734 24.484 4.809 1 98.19 225 SER A CA 1
ATOM 1723 C C . SER A 1 225 ? -26.219 23.062 5.051 1 98.19 225 SER A C 1
ATOM 1725 O O . SER A 1 225 ? -25.781 22.391 4.121 1 98.19 225 SER A O 1
ATOM 1727 N N . THR A 1 226 ? -26.266 22.688 6.297 1 98.44 226 THR A N 1
ATOM 1728 C CA . THR A 1 226 ? -25.906 21.297 6.617 1 98.44 226 THR A CA 1
ATOM 1729 C C . THR A 1 226 ? -26.828 20.328 5.887 1 98.44 226 THR A C 1
ATOM 1731 O O . THR A 1 226 ? -26.359 19.297 5.371 1 98.44 226 THR A O 1
ATOM 1734 N N . ALA A 1 227 ? -28.094 20.609 5.828 1 98.5 227 ALA A N 1
ATOM 1735 C CA . ALA A 1 227 ? -29.047 19.75 5.137 1 98.5 227 ALA A CA 1
ATOM 1736 C C . ALA A 1 227 ? -28.719 19.656 3.648 1 98.5 227 ALA A C 1
ATOM 1738 O O . ALA A 1 227 ? -28.828 18.578 3.053 1 98.5 227 ALA A O 1
ATOM 1739 N N . ASP A 1 228 ? -28.359 20.75 3.086 1 98.62 228 ASP A N 1
ATOM 1740 C CA . ASP A 1 228 ? -27.953 20.766 1.685 1 98.62 228 ASP A CA 1
ATOM 1741 C C . ASP A 1 228 ? -26.703 19.906 1.459 1 98.62 228 ASP A C 1
ATOM 1743 O O . ASP A 1 228 ? -26.656 19.125 0.503 1 98.62 228 ASP A O 1
ATOM 1747 N N . CYS A 1 229 ? -25.781 20.078 2.338 1 98.75 229 CYS A N 1
ATOM 1748 C CA . CYS A 1 229 ? -24.562 19.281 2.299 1 98.75 229 CYS A CA 1
ATOM 1749 C C . CYS A 1 229 ? -24.891 17.797 2.355 1 98.75 229 CYS A C 1
ATOM 1751 O O . CYS A 1 229 ? -24.406 17.016 1.524 1 98.75 229 CYS A O 1
ATOM 1753 N N . VAL A 1 230 ? -25.672 17.375 3.254 1 98.75 230 VAL A N 1
ATOM 1754 C CA . VAL A 1 230 ? -26.047 15.969 3.439 1 98.75 230 VAL A CA 1
ATOM 1755 C C . VAL A 1 230 ? -26.719 15.445 2.176 1 98.75 230 VAL A C 1
ATOM 1757 O O . VAL A 1 230 ? -26.406 14.352 1.705 1 98.75 230 VAL A O 1
ATOM 1760 N N . LYS A 1 231 ? -27.609 16.203 1.645 1 98.25 231 LYS A N 1
ATOM 1761 C CA . LYS A 1 231 ? -28.328 15.797 0.441 1 98.25 231 LYS A CA 1
ATOM 1762 C C . LYS A 1 231 ? -27.375 15.539 -0.715 1 98.25 231 LYS A C 1
ATOM 1764 O O . LYS A 1 231 ? -27.469 14.516 -1.397 1 98.25 231 LYS A O 1
ATOM 1769 N N . GLN A 1 232 ? -26.484 16.422 -0.892 1 98.25 232 GLN A N 1
ATOM 1770 C CA . GLN A 1 232 ? -25.578 16.312 -2.039 1 98.25 232 GLN A CA 1
ATOM 1771 C C . GLN A 1 232 ? -24.562 15.203 -1.84 1 98.25 232 GLN A C 1
ATOM 1773 O O . GLN A 1 232 ? -24.297 14.422 -2.756 1 98.25 232 GLN A O 1
ATOM 1778 N N . LEU A 1 233 ? -24.016 15.109 -0.66 1 98.5 233 LEU A N 1
ATOM 1779 C CA . LEU A 1 233 ? -22.953 14.141 -0.424 1 98.5 233 LEU A CA 1
ATOM 1780 C C . LEU A 1 233 ? -23.531 12.734 -0.277 1 98.5 233 LEU A C 1
ATOM 1782 O O . LEU A 1 233 ? -22.844 11.742 -0.569 1 98.5 233 LEU A O 1
ATOM 1786 N N . SER A 1 234 ? -24.781 12.586 0.136 1 96.69 234 SER A N 1
ATOM 1787 C CA . SER A 1 234 ? -25.406 11.273 0.226 1 96.69 234 SER A CA 1
ATOM 1788 C C . SER A 1 234 ? -25.609 10.664 -1.157 1 96.69 234 SER A C 1
ATOM 1790 O O . SER A 1 234 ? -25.828 9.461 -1.284 1 96.69 234 SER A O 1
ATOM 1792 N N . GLY A 1 235 ? -25.609 11.562 -2.156 1 95.31 235 GLY A N 1
ATOM 1793 C CA . GLY A 1 235 ? -25.75 11.078 -3.521 1 95.31 235 GLY A CA 1
ATOM 1794 C C . GLY A 1 235 ? -24.438 10.617 -4.129 1 95.31 235 GLY A C 1
ATOM 1795 O O . GLY A 1 235 ? -24.438 10.023 -5.207 1 95.31 235 GLY A O 1
ATOM 1796 N N . LYS A 1 236 ? -23.375 10.828 -3.439 1 96.31 236 LYS A N 1
ATOM 1797 C CA . LYS A 1 236 ? -22.062 10.391 -3.9 1 96.31 236 LYS A CA 1
ATOM 1798 C C . LYS A 1 236 ? -21.672 9.062 -3.264 1 96.31 236 LYS A C 1
ATOM 1800 O O . LYS A 1 236 ? -22.156 8.719 -2.186 1 96.31 236 LYS A O 1
ATOM 1805 N N . PRO A 1 237 ? -20.797 8.312 -4.012 1 94.69 237 PRO A N 1
ATOM 1806 C CA . PRO A 1 237 ? -20.266 7.137 -3.318 1 94.69 237 PRO A CA 1
ATOM 1807 C C . PRO A 1 237 ? -19.531 7.488 -2.027 1 94.69 237 PRO A C 1
ATOM 1809 O O . PRO A 1 237 ? -18.844 8.508 -1.967 1 94.69 237 PRO A O 1
ATOM 1812 N N . PHE A 1 238 ? -19.781 6.684 -1.056 1 96 238 PHE A N 1
ATOM 1813 C CA . PHE A 1 238 ? -19.031 6.926 0.177 1 96 238 PHE A CA 1
ATOM 1814 C C . PHE A 1 238 ? -17.531 6.75 -0.048 1 96 238 PHE A C 1
ATOM 1816 O O . PHE A 1 238 ? -16.734 7.527 0.471 1 96 238 PHE A O 1
ATOM 1823 N N . GLY A 1 239 ? -17.203 5.695 -0.791 1 94.31 239 GLY A N 1
ATOM 1824 C CA . GLY A 1 239 ? -15.805 5.387 -1.04 1 94.31 239 GLY A CA 1
ATOM 1825 C C . GLY A 1 239 ? -15.164 4.586 0.074 1 94.31 239 GLY A C 1
ATOM 1826 O O . GLY A 1 239 ? -15.859 3.932 0.855 1 94.31 239 GLY A O 1
ATOM 1827 N N . SER A 1 240 ? -13.852 4.461 0.013 1 95.06 240 SER A N 1
ATOM 1828 C CA . SER A 1 240 ? -13.031 3.752 0.985 1 95.06 240 SER A CA 1
ATOM 1829 C C . SER A 1 240 ? -11.727 4.5 1.26 1 95.06 240 SER A C 1
ATOM 1831 O O . SER A 1 240 ? -11.211 5.195 0.384 1 95.06 240 SER A O 1
ATOM 1833 N N . PHE A 1 241 ? -11.242 4.32 2.488 1 96.69 241 PHE A N 1
ATOM 1834 C CA . PHE A 1 241 ? -9.961 4.941 2.807 1 96.69 241 PHE A CA 1
ATOM 1835 C C . PHE A 1 241 ? -8.844 4.309 1.991 1 96.69 241 PHE A C 1
ATOM 1837 O O . PHE A 1 241 ? -7.766 4.895 1.842 1 96.69 241 PHE A O 1
ATOM 1844 N N . ASP A 1 242 ? -9.031 3.148 1.415 1 96.06 242 ASP A N 1
ATOM 1845 C CA . ASP A 1 242 ? -8.031 2.48 0.589 1 96.06 242 ASP A CA 1
ATOM 1846 C C . ASP A 1 242 ? -8.047 3.02 -0.839 1 96.06 242 ASP A C 1
ATOM 1848 O O . ASP A 1 242 ? -7.215 2.635 -1.664 1 96.06 242 ASP A O 1
ATOM 1852 N N . GLU A 1 243 ? -8.984 3.818 -1.148 1 93.75 243 GLU A N 1
ATOM 1853 C CA . GLU A 1 243 ? -9.094 4.578 -2.391 1 93.75 243 GLU A CA 1
ATOM 1854 C C . GLU A 1 243 ? -9.672 5.965 -2.143 1 93.75 243 GLU A C 1
ATOM 1856 O O . GLU A 1 243 ? -10.758 6.285 -2.637 1 93.75 243 GLU A O 1
ATOM 1861 N N . ALA A 1 244 ? -8.922 6.73 -1.521 1 95.31 244 ALA A N 1
ATOM 1862 C CA . ALA A 1 244 ? -9.414 8.016 -1.04 1 95.31 244 ALA A CA 1
ATOM 1863 C C . ALA A 1 244 ? -9.383 9.07 -2.146 1 95.31 244 ALA A C 1
ATOM 1865 O O . ALA A 1 244 ? -10.094 10.07 -2.082 1 95.31 244 ALA A O 1
ATOM 1866 N N . TRP A 1 245 ? -8.523 8.859 -3.115 1 95.94 245 TRP A N 1
ATOM 1867 C CA . TRP A 1 245 ? -8.43 9.766 -4.25 1 95.94 245 TRP A CA 1
ATOM 1868 C C . TRP A 1 245 ? -9.586 9.555 -5.219 1 95.94 245 TRP A C 1
ATOM 1870 O O . TRP A 1 245 ? -9.57 8.609 -6.016 1 95.94 245 TRP A O 1
ATOM 1880 N N . GLY A 1 246 ? -10.602 10.461 -5.164 1 96.44 246 GLY A N 1
ATOM 1881 C CA . GLY A 1 246 ? -11.773 10.32 -6.012 1 96.44 246 GLY A CA 1
ATOM 1882 C C . GLY A 1 246 ? -12.922 11.219 -5.586 1 96.44 246 GLY A C 1
ATOM 1883 O O . GLY A 1 246 ? -12.844 11.898 -4.566 1 96.44 246 GLY A O 1
ATOM 1884 N N . ASP A 1 247 ? -13.969 11.227 -6.379 1 97.81 247 ASP A N 1
ATOM 1885 C CA . ASP A 1 247 ? -15.172 11.984 -6.055 1 97.81 247 ASP A CA 1
ATOM 1886 C C . ASP A 1 247 ? -16.078 11.203 -5.102 1 97.81 247 ASP A C 1
ATOM 1888 O O . ASP A 1 247 ? -17.141 10.711 -5.504 1 97.81 247 ASP A O 1
ATOM 1892 N N . ASN A 1 248 ? -15.648 11.148 -3.885 1 97.62 248 ASN A N 1
ATOM 1893 C CA . ASN A 1 248 ? -16.359 10.367 -2.877 1 97.62 248 ASN A CA 1
ATOM 1894 C C . ASN A 1 248 ? -16.312 11.039 -1.51 1 97.62 248 ASN A C 1
ATOM 1896 O O . ASN A 1 248 ? -15.633 12.062 -1.336 1 97.62 248 ASN A O 1
ATOM 1900 N N . VAL A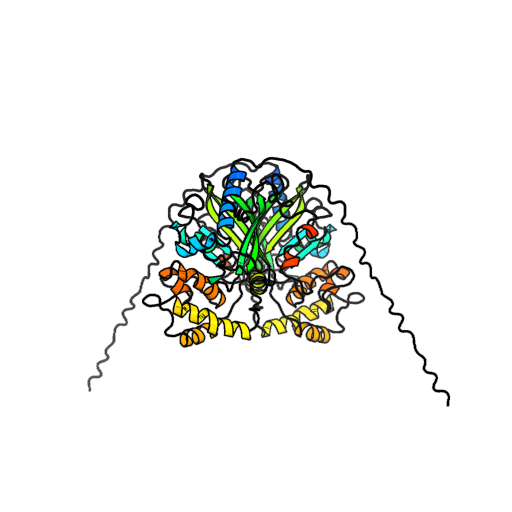 1 249 ? -17 10.539 -0.554 1 98.31 249 VAL A N 1
ATOM 1901 C CA . VAL A 1 249 ? -17.172 11.125 0.775 1 98.31 249 VAL A CA 1
ATOM 1902 C C . VAL A 1 249 ? -15.859 11 1.556 1 98.31 249 VAL A C 1
ATOM 1904 O O . VAL A 1 249 ? -15.469 11.922 2.271 1 98.31 249 VAL A O 1
ATOM 1907 N N . VAL A 1 250 ? -15.133 9.914 1.392 1 98 250 VAL A N 1
ATOM 1908 C CA . VAL A 1 250 ? -13.898 9.68 2.139 1 98 250 VAL A CA 1
ATOM 1909 C C . VAL A 1 250 ? -12.867 10.742 1.771 1 98 250 VAL A C 1
ATOM 1911 O O . VAL A 1 250 ? -12.164 11.266 2.643 1 98 250 VAL A O 1
ATOM 1914 N N . CYS A 1 251 ? -12.75 11.07 0.516 1 98.44 251 CYS A N 1
ATOM 1915 C CA . CYS A 1 251 ? -11.867 12.156 0.111 1 98.44 251 CYS A CA 1
ATOM 1916 C C . CYS A 1 251 ? -12.18 13.438 0.877 1 98.44 251 CYS A C 1
ATOM 1918 O O . CYS A 1 251 ? -11.273 14.102 1.381 1 98.44 251 CYS A O 1
ATOM 1920 N N . ARG A 1 252 ? -13.422 13.719 1.013 1 98.5 252 ARG A N 1
ATOM 1921 C CA . ARG A 1 252 ? -13.867 14.938 1.681 1 98.5 252 ARG A CA 1
ATOM 1922 C C . ARG A 1 252 ? -13.648 14.844 3.188 1 98.5 252 ARG A C 1
ATOM 1924 O O . ARG A 1 252 ? -13.367 15.852 3.838 1 98.5 252 ARG A O 1
ATOM 1931 N N . MET A 1 253 ? -13.727 13.586 3.717 1 96.94 253 MET A N 1
ATOM 1932 C CA . MET A 1 253 ? -13.414 13.391 5.129 1 96.94 253 MET A CA 1
ATOM 1933 C C . MET A 1 253 ? -11.945 13.703 5.406 1 96.94 253 MET A C 1
ATOM 1935 O O . MET A 1 253 ? -11.609 14.266 6.449 1 96.94 253 MET A O 1
ATOM 1939 N N . ILE A 1 254 ? -11.117 13.383 4.48 1 96.31 254 ILE A N 1
ATOM 1940 C CA . ILE A 1 254 ? -9.688 13.641 4.641 1 96.31 254 ILE A CA 1
ATOM 1941 C C . ILE A 1 254 ? -9.406 15.133 4.48 1 96.31 254 ILE A C 1
ATOM 1943 O O . ILE A 1 254 ? -8.719 15.734 5.312 1 96.31 254 ILE A O 1
ATOM 1947 N N . HIS A 1 255 ? -10.047 15.758 3.545 1 97.38 255 HIS A N 1
ATOM 1948 C CA . HIS A 1 255 ? -9.695 17.125 3.205 1 97.38 255 HIS A CA 1
ATOM 1949 C C . HIS A 1 255 ? -10.359 18.125 4.164 1 97.38 255 HIS A C 1
ATOM 1951 O O . HIS A 1 255 ? -9.906 19.266 4.289 1 97.38 255 HIS A O 1
ATOM 1957 N N . VAL A 1 256 ? -11.406 17.734 4.828 1 96.81 256 VAL A N 1
ATOM 1958 C CA . VAL A 1 256 ? -12.008 18.641 5.797 1 96.81 256 VAL A CA 1
ATOM 1959 C C . VAL A 1 256 ? -11.016 18.922 6.926 1 96.81 256 VAL A C 1
ATOM 1961 O O . VAL A 1 256 ? -11.016 20.016 7.5 1 96.81 256 VAL A O 1
ATOM 1964 N N . LEU A 1 257 ? -10.133 17.969 7.215 1 92.75 257 LEU A N 1
ATOM 1965 C CA . LEU A 1 257 ? -9.117 18.141 8.242 1 92.75 257 LEU A CA 1
ATOM 1966 C C . LEU A 1 257 ? -8.148 19.266 7.863 1 92.75 257 LEU A C 1
ATOM 1968 O O . LEU A 1 257 ? -7.629 19.969 8.734 1 92.75 257 LEU A O 1
ATOM 1972 N N . LEU A 1 258 ? -7.996 19.453 6.578 1 93.69 258 LEU A N 1
ATOM 1973 C CA . LEU A 1 258 ? -7 20.391 6.086 1 93.69 258 LEU A CA 1
ATOM 1974 C C . LEU A 1 258 ? -7.598 21.797 5.957 1 93.69 258 LEU A C 1
ATOM 1976 O O . LEU A 1 258 ? -6.867 22.766 5.785 1 93.69 258 LEU A O 1
ATOM 1980 N N . THR A 1 259 ? -8.898 21.891 6.09 1 94.12 259 THR A N 1
ATOM 1981 C CA . THR A 1 259 ? -9.547 23.203 6.004 1 94.12 259 THR A CA 1
ATOM 1982 C C . THR A 1 259 ? -9.117 24.094 7.164 1 94.12 259 THR A C 1
ATOM 1984 O O . THR A 1 259 ? -9.242 25.312 7.09 1 94.12 259 THR A O 1
ATOM 1987 N N . LYS A 1 260 ? -8.562 23.531 8.188 1 88.38 260 LYS A N 1
ATOM 1988 C CA . LYS A 1 260 ? -8.094 24.297 9.336 1 88.38 260 LYS A CA 1
ATOM 1989 C C . LYS A 1 260 ? -6.805 25.062 9.008 1 88.38 260 LYS A C 1
ATOM 1991 O O . LYS A 1 260 ? -6.477 26.047 9.664 1 88.38 260 LYS A O 1
ATOM 1996 N N . VAL A 1 261 ? -6.09 24.672 8.039 1 88.81 261 VAL A N 1
ATOM 1997 C CA . VAL A 1 261 ? -4.773 25.234 7.754 1 88.81 261 VAL A CA 1
ATOM 1998 C C . VAL A 1 261 ? -4.871 26.234 6.605 1 88.81 261 VAL A C 1
ATOM 2000 O O . VAL A 1 261 ? -4.445 27.375 6.734 1 88.81 261 VAL A O 1
ATOM 2003 N N . ARG A 1 262 ? -5.473 25.797 5.441 1 91.81 262 ARG A N 1
ATOM 2004 C CA . ARG A 1 262 ? -5.68 26.641 4.266 1 91.81 262 ARG A CA 1
ATOM 2005 C C . ARG A 1 262 ? -7.094 26.469 3.723 1 91.81 262 ARG A C 1
ATOM 2007 O O . ARG A 1 262 ? -7.301 25.828 2.693 1 91.81 262 ARG A O 1
ATOM 2014 N N . PRO A 1 263 ? -8.016 27.125 4.379 1 95.38 263 PRO A N 1
ATOM 2015 C CA . PRO A 1 263 ? -9.406 26.938 3.971 1 95.38 263 PRO A CA 1
ATOM 2016 C C . PRO A 1 263 ? -9.656 27.375 2.527 1 95.38 263 PRO A C 1
ATOM 2018 O O . PRO A 1 263 ? -10.5 26.781 1.841 1 95.38 263 PRO A O 1
ATOM 2021 N N . GLU A 1 264 ? -8.984 28.312 1.976 1 96.19 264 GLU A N 1
ATOM 2022 C CA . GLU A 1 264 ? -9.188 28.781 0.612 1 96.19 264 GLU A CA 1
ATOM 2023 C C . GLU A 1 264 ? -8.82 27.719 -0.41 1 96.19 264 GLU A C 1
ATOM 2025 O O . GLU A 1 264 ? -9.344 27.719 -1.528 1 96.19 264 GLU A O 1
ATOM 2030 N N . VAL A 1 265 ? -7.969 26.828 0.011 1 96 265 VAL A N 1
ATOM 2031 C CA . VAL A 1 265 ? -7.531 25.75 -0.871 1 96 265 VAL A CA 1
ATOM 2032 C C . VAL A 1 265 ? -8.414 24.516 -0.666 1 96 265 VAL A C 1
ATOM 2034 O O . VAL A 1 265 ? -8.867 23.906 -1.634 1 96 265 VAL A O 1
ATOM 2037 N N . HIS A 1 266 ? -8.742 24.203 0.573 1 97.25 266 HIS A N 1
ATOM 2038 C CA . HIS A 1 266 ? -9.289 22.891 0.879 1 97.25 266 HIS A CA 1
ATOM 2039 C C . HIS A 1 266 ? -10.812 22.938 0.964 1 97.25 266 HIS A C 1
ATOM 2041 O O . HIS A 1 266 ? -11.477 21.906 0.829 1 97.25 266 HIS A O 1
ATOM 2047 N N . CYS A 1 267 ? -11.414 24.094 1.232 1 98.75 267 CYS A N 1
ATOM 2048 C CA . CYS A 1 267 ? -12.875 24.156 1.237 1 98.75 267 CYS A CA 1
ATOM 2049 C C . CYS A 1 267 ? -13.438 23.75 -0.117 1 98.75 267 CYS A C 1
ATOM 2051 O O . CYS A 1 267 ? -14.367 22.938 -0.189 1 98.75 267 CYS A O 1
ATOM 2053 N N . PRO A 1 268 ? -12.852 24.203 -1.223 1 98.69 268 PRO A N 1
ATOM 2054 C CA . PRO A 1 268 ? -13.344 23.703 -2.508 1 98.69 268 PRO A CA 1
ATOM 2055 C C . PRO A 1 268 ? -13.234 22.188 -2.633 1 98.69 268 PRO A C 1
ATOM 2057 O O . PRO A 1 268 ? -14.086 21.562 -3.25 1 98.69 268 PRO A O 1
ATOM 2060 N N . HIS A 1 269 ? -12.281 21.578 -2.039 1 98.56 269 HIS A N 1
ATOM 2061 C CA . HIS A 1 269 ? -12.086 20.141 -2.143 1 98.56 269 HIS A CA 1
ATOM 2062 C C . HIS A 1 269 ? -13.242 19.391 -1.486 1 98.56 269 HIS A C 1
ATOM 2064 O O . HIS A 1 269 ? -13.617 18.297 -1.943 1 98.56 269 HIS A O 1
ATOM 2070 N N . VAL A 1 270 ? -13.789 19.953 -0.455 1 98.75 270 VAL A N 1
ATOM 2071 C CA . VAL A 1 270 ? -14.852 19.25 0.265 1 98.75 270 VAL A CA 1
ATOM 2072 C C . VAL A 1 270 ? -16.203 19.656 -0.297 1 98.75 270 VAL A C 1
ATOM 2074 O O . VAL A 1 270 ? -17.25 19.156 0.154 1 98.75 270 VAL A O 1
ATOM 2077 N N . GLY A 1 271 ? -16.234 20.516 -1.259 1 98.69 271 GLY A N 1
ATOM 2078 C CA . GLY A 1 271 ? -17.453 21.031 -1.869 1 98.69 271 GLY A CA 1
ATOM 2079 C C . GLY A 1 271 ? -18.031 20.078 -2.904 1 98.69 271 GLY A C 1
ATOM 2080 O O . GLY A 1 271 ? -17.453 19.031 -3.184 1 98.69 271 GLY A O 1
ATOM 2081 N N . PRO A 1 272 ? -19.141 20.531 -3.486 1 98 272 PRO A N 1
ATOM 2082 C CA . PRO A 1 272 ? -19.859 19.656 -4.422 1 98 272 PRO A CA 1
ATOM 2083 C C . PRO A 1 272 ? -19.047 19.328 -5.672 1 98 272 PRO A C 1
ATOM 2085 O O . PRO A 1 272 ? -19.188 18.25 -6.242 1 98 272 PRO A O 1
ATOM 2088 N N . LEU A 1 273 ? -18.156 20.203 -6.035 1 97.62 273 LEU A N 1
ATOM 2089 C CA . LEU A 1 273 ? -17.422 20 -7.277 1 97.62 273 LEU A CA 1
ATOM 2090 C C . LEU A 1 273 ? -16.125 19.25 -7.027 1 97.62 273 LEU A C 1
ATOM 2092 O O . LEU A 1 273 ? -15.484 18.781 -7.965 1 97.62 273 LEU A O 1
ATOM 2096 N N . GLY A 1 274 ? -15.672 19.234 -5.762 1 98.62 274 GLY A N 1
ATOM 2097 C CA . GLY A 1 274 ? -14.453 18.531 -5.402 1 98.62 274 GLY A CA 1
ATOM 2098 C C . GLY A 1 274 ? -13.203 19.359 -5.645 1 98.62 274 GLY A C 1
ATOM 2099 O O . GLY A 1 274 ? -12.086 18.844 -5.594 1 98.62 274 GLY A O 1
ATOM 2100 N N . GLY A 1 275 ? -13.383 20.656 -6 1 98.25 275 GLY A N 1
ATOM 2101 C CA . GLY A 1 275 ? -12.297 21.578 -6.297 1 98.25 275 GLY A CA 1
ATOM 2102 C C . GLY A 1 275 ? -12.781 22.891 -6.91 1 98.25 275 GLY A C 1
ATOM 2103 O O . GLY A 1 275 ? -13.969 23.203 -6.852 1 98.25 275 GLY A O 1
ATOM 2104 N N . SER A 1 276 ? -11.75 23.578 -7.324 1 97.12 276 SER A N 1
ATOM 2105 C CA . SER A 1 276 ? -12.062 24.844 -7.984 1 97.12 276 SER A CA 1
ATOM 2106 C C . SER A 1 276 ? -11.07 25.141 -9.109 1 97.12 276 SER A C 1
ATOM 2108 O O .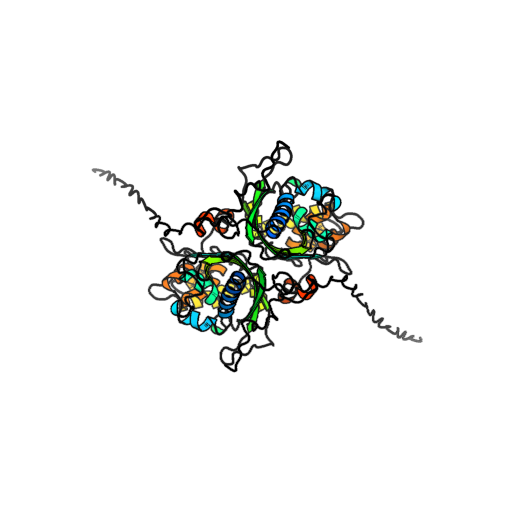 SER A 1 276 ? -9.922 24.688 -9.07 1 97.12 276 SER A O 1
ATOM 2110 N N . PRO A 1 277 ? -11.562 25.875 -10.133 1 94.81 277 PRO A N 1
ATOM 2111 C CA . PRO A 1 277 ? -10.664 26.281 -11.211 1 94.81 277 PRO A CA 1
ATOM 2112 C C . PRO A 1 277 ? -9.609 27.281 -10.758 1 94.81 277 PRO A C 1
ATOM 2114 O O . PRO A 1 277 ? -9.836 28.031 -9.797 1 94.81 277 PRO A O 1
ATOM 2117 N N . PRO A 1 278 ? -8.633 27.297 -11.516 1 92.81 278 PRO A N 1
ATOM 2118 C CA . PRO A 1 278 ? -8.336 26.469 -12.688 1 92.81 278 PRO A CA 1
ATOM 2119 C C . PRO A 1 278 ? -7.66 25.156 -12.312 1 92.81 278 PRO A C 1
ATOM 2121 O O . PRO A 1 278 ? -7.742 24.172 -13.07 1 92.81 278 PRO A O 1
ATOM 2124 N N . ASP A 1 279 ? -7.012 25.031 -11.125 1 90.88 279 ASP A N 1
ATOM 2125 C CA . ASP A 1 279 ? -6.137 23.875 -10.938 1 90.88 279 ASP A CA 1
ATOM 2126 C C . ASP A 1 279 ? -6.281 23.312 -9.523 1 90.88 279 ASP A C 1
ATOM 2128 O O . ASP A 1 279 ? -5.531 22.422 -9.133 1 90.88 279 ASP A O 1
ATOM 2132 N N . ASN A 1 280 ? -7.223 23.672 -8.797 1 95.62 280 ASN A N 1
ATOM 2133 C CA . ASN A 1 280 ? -7.406 23.25 -7.41 1 95.62 280 ASN A CA 1
ATOM 2134 C C . ASN A 1 280 ? -8.438 22.141 -7.301 1 95.62 280 ASN A C 1
ATOM 2136 O O . ASN A 1 280 ? -9.469 22.297 -6.648 1 95.62 280 ASN A O 1
ATOM 2140 N N . TRP A 1 281 ? -8.156 20.984 -7.914 1 96.44 281 TRP A N 1
ATOM 2141 C CA . TRP A 1 281 ? -9.055 19.828 -7.914 1 96.44 281 TRP A CA 1
ATOM 2142 C C . TRP A 1 281 ? -8.438 18.656 -7.168 1 96.44 281 TRP A C 1
ATOM 2144 O O . TRP A 1 281 ? -7.297 18.266 -7.43 1 96.44 281 TRP A O 1
ATOM 2154 N N . LYS A 1 282 ? -9.188 18.109 -6.203 1 97.12 282 LYS A N 1
ATOM 2155 C CA . LYS A 1 282 ? -8.656 16.969 -5.469 1 97.12 282 LYS A CA 1
ATOM 2156 C C . LYS A 1 282 ? -9.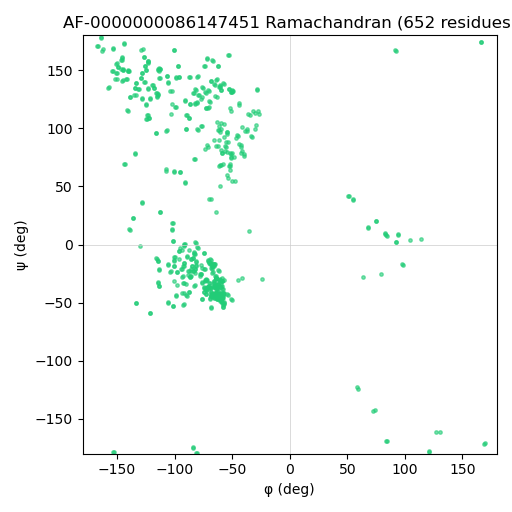695 15.852 -5.352 1 97.12 282 LYS A C 1
ATOM 2158 O O . LYS A 1 282 ? -9.406 14.688 -5.629 1 97.12 282 LYS A O 1
ATOM 2163 N N . CYS A 1 283 ? -10.922 16.172 -4.914 1 98.19 283 CYS A N 1
ATOM 2164 C CA . CYS A 1 283 ? -11.953 15.164 -4.699 1 98.19 283 CYS A CA 1
ATOM 2165 C C . CYS A 1 283 ? -12.859 15.039 -5.922 1 98.19 283 CYS A C 1
ATOM 2167 O O . CYS A 1 283 ? -14.062 15.258 -5.836 1 98.19 283 CYS A O 1
ATOM 2169 N N . VAL A 1 284 ? -12.211 14.641 -7.02 1 97.5 284 VAL A N 1
ATOM 2170 C CA . VAL A 1 284 ? -12.844 14.414 -8.312 1 97.5 284 VAL A CA 1
ATOM 2171 C C . VAL A 1 284 ? -12.5 13.023 -8.82 1 97.5 284 VAL A C 1
ATOM 2173 O O . VAL A 1 284 ? -11.547 12.398 -8.344 1 97.5 284 VAL A O 1
ATOM 2176 N N . ASP A 1 285 ? -13.281 12.594 -9.734 1 93.62 285 ASP A N 1
ATOM 2177 C CA . ASP A 1 285 ? -12.984 11.281 -10.305 1 93.62 285 ASP A CA 1
ATOM 2178 C C . ASP A 1 285 ? -11.664 11.305 -11.07 1 93.62 285 ASP A C 1
ATOM 2180 O O . ASP A 1 285 ? -11.367 12.266 -11.781 1 93.62 285 ASP A O 1
ATOM 2184 N N . ILE A 1 286 ? -10.969 10.281 -10.859 1 93.06 286 ILE A N 1
ATOM 2185 C CA . ILE A 1 286 ? -9.688 10.164 -11.555 1 93.06 286 ILE A CA 1
ATOM 2186 C C . ILE A 1 286 ? -9.656 8.875 -12.367 1 93.06 286 ILE A C 1
ATOM 2188 O O . ILE A 1 286 ? -10.445 7.957 -12.125 1 93.06 286 ILE A O 1
ATOM 2192 N N . ASP A 1 287 ? -8.789 8.898 -13.352 1 94.31 287 ASP A N 1
ATOM 2193 C CA . ASP A 1 287 ? -8.43 7.664 -14.039 1 94.31 287 ASP A CA 1
ATOM 2194 C C . ASP A 1 287 ? -7.277 6.957 -13.344 1 94.31 287 ASP A C 1
ATOM 2196 O O . ASP A 1 287 ? -6.129 7.402 -13.414 1 94.31 287 ASP A O 1
ATOM 2200 N N . TYR A 1 288 ? -7.625 5.828 -12.711 1 96.25 288 TYR A N 1
ATOM 2201 C CA . TYR A 1 288 ? -6.621 5.078 -11.969 1 96.25 288 TYR A CA 1
ATOM 2202 C C . TYR A 1 288 ? -5.387 4.82 -12.82 1 96.25 288 TYR A C 1
ATOM 2204 O O . TYR A 1 288 ? -4.258 5.055 -12.383 1 96.25 288 TYR A O 1
ATOM 2212 N N . SER A 1 289 ? -5.574 4.398 -13.969 1 96.44 289 SER A N 1
ATOM 2213 C CA . SER A 1 289 ? -4.488 3.914 -14.82 1 96.44 289 SER A CA 1
ATOM 2214 C C . SER A 1 289 ? -3.592 5.062 -15.273 1 96.44 289 SER A C 1
ATOM 2216 O O . SER A 1 289 ? -2.479 4.832 -15.758 1 96.44 289 SER A O 1
ATOM 2218 N N . ALA A 1 290 ? -4.066 6.227 -15.125 1 95.56 290 ALA A N 1
ATOM 2219 C CA . ALA A 1 290 ? -3.281 7.383 -15.547 1 95.56 290 ALA A CA 1
ATOM 2220 C C . ALA A 1 290 ? -2.697 8.125 -14.352 1 95.56 290 ALA A C 1
ATOM 2222 O O . ALA A 1 290 ? -1.483 8.32 -14.266 1 95.56 290 ALA A O 1
ATOM 2223 N N . GLU A 1 291 ? -3.52 8.406 -13.391 1 94.19 291 GLU A N 1
ATOM 2224 C CA . GLU A 1 291 ? -3.16 9.391 -12.375 1 94.19 291 GLU A CA 1
ATOM 2225 C C . GLU A 1 291 ? -2.176 8.812 -11.367 1 94.19 291 GLU A C 1
ATOM 2227 O O . GLU A 1 291 ? -1.331 9.539 -10.828 1 94.19 291 GLU A O 1
ATOM 2232 N N . TYR A 1 292 ? -2.27 7.555 -11.109 1 96.69 292 TYR A N 1
ATOM 2233 C CA . TYR A 1 292 ? -1.347 6.953 -10.148 1 96.69 292 TYR A CA 1
ATOM 2234 C C . TYR A 1 292 ? -0 6.66 -10.797 1 96.69 292 TYR A C 1
ATOM 2236 O O . TYR A 1 292 ? 0.95 6.262 -10.125 1 96.69 292 TYR A O 1
ATOM 2244 N N . PHE A 1 293 ? 0.098 6.945 -12.109 1 97.06 293 PHE A N 1
ATOM 2245 C CA . PHE A 1 293 ? 1.29 6.508 -12.828 1 97.06 293 PHE A CA 1
ATOM 2246 C C . PHE A 1 293 ? 1.803 7.609 -13.742 1 97.06 293 PHE A C 1
ATOM 2248 O O . PHE A 1 293 ? 2.447 7.328 -14.758 1 97.06 293 PHE A O 1
ATOM 2255 N N . ASP A 1 294 ? 1.471 8.805 -13.438 1 96.12 294 ASP A N 1
ATOM 2256 C CA . ASP A 1 294 ? 1.951 9.945 -14.203 1 96.12 294 ASP A CA 1
ATOM 2257 C C . ASP A 1 294 ? 3.248 10.492 -13.617 1 96.12 294 ASP A C 1
ATOM 2259 O O . ASP A 1 294 ? 3.377 11.703 -13.406 1 96.12 294 ASP A O 1
ATOM 2263 N N . ASP A 1 295 ? 4.191 9.664 -13.445 1 95.69 295 ASP A N 1
ATOM 2264 C CA . ASP A 1 295 ? 5.441 9.992 -12.766 1 95.69 295 ASP A CA 1
ATOM 2265 C C . ASP A 1 295 ? 6.184 11.109 -13.5 1 95.69 295 ASP A C 1
ATOM 2267 O O . ASP A 1 295 ? 6.746 12.008 -12.867 1 95.69 295 ASP A O 1
ATOM 2271 N N . ASP A 1 296 ? 6.215 10.992 -14.758 1 94.69 296 ASP A N 1
ATOM 2272 C CA . ASP A 1 296 ? 6.961 11.961 -15.547 1 94.69 296 ASP A CA 1
ATOM 2273 C C . ASP A 1 296 ? 6.414 13.375 -15.336 1 94.69 296 ASP A C 1
ATOM 2275 O O . ASP A 1 296 ? 7.18 14.336 -15.266 1 94.69 296 ASP A O 1
ATOM 2279 N N . VAL A 1 297 ? 5.098 13.461 -15.195 1 95.06 297 VAL A N 1
ATOM 2280 C CA . VAL A 1 297 ? 4.457 14.75 -14.977 1 95.06 297 VAL A CA 1
ATOM 2281 C C . VAL A 1 297 ? 4.676 15.195 -13.531 1 95.06 297 VAL A C 1
ATOM 2283 O O . VAL A 1 297 ? 5.105 16.328 -13.289 1 95.06 297 VAL A O 1
ATOM 2286 N N . LEU A 1 298 ? 4.465 14.328 -12.609 1 96.81 298 LEU A N 1
ATOM 2287 C CA . LEU A 1 298 ? 4.512 14.68 -11.195 1 96.81 298 LEU A CA 1
ATOM 2288 C C . LEU A 1 298 ? 5.934 15.016 -10.758 1 96.81 298 LEU A C 1
ATOM 2290 O O . LEU A 1 298 ? 6.156 16.016 -10.062 1 96.81 298 LEU A O 1
ATOM 2294 N N . PHE A 1 299 ? 6.871 14.211 -11.227 1 97 299 PHE A N 1
ATOM 2295 C CA . PHE A 1 299 ? 8.234 14.352 -10.719 1 97 299 PHE A CA 1
ATOM 2296 C C . PHE A 1 299 ? 9.094 15.133 -11.703 1 97 299 PHE A C 1
ATOM 2298 O O . PHE A 1 299 ? 10.242 15.469 -11.391 1 97 299 PHE A O 1
ATOM 2305 N N . GLY A 1 300 ? 8.602 15.359 -12.891 1 95.06 300 GLY A N 1
ATOM 2306 C CA . GLY A 1 300 ? 9.312 16.156 -13.875 1 95.06 300 GLY A CA 1
ATOM 2307 C C . GLY A 1 300 ? 10.484 15.43 -14.5 1 95.06 300 GLY A C 1
ATOM 2308 O O . GLY A 1 300 ? 11.477 16.047 -14.891 1 95.06 300 GLY A O 1
ATOM 2309 N N . ALA A 1 301 ? 10.516 14.164 -14.445 1 94.69 301 ALA A N 1
ATOM 2310 C CA . ALA A 1 301 ? 11.547 13.305 -15.016 1 94.69 301 ALA A CA 1
ATOM 2311 C C . ALA A 1 301 ? 10.961 11.992 -15.516 1 94.69 301 ALA A C 1
ATOM 2313 O O . ALA A 1 301 ? 9.906 11.555 -15.047 1 94.69 301 ALA A O 1
ATOM 2314 N N . PRO A 1 302 ? 11.641 11.32 -16.406 1 93.88 302 PRO A N 1
ATOM 2315 C CA . PRO A 1 302 ? 11.133 10.039 -16.906 1 93.88 302 PRO A CA 1
ATOM 2316 C C . PRO A 1 302 ? 11.016 8.992 -15.797 1 93.88 302 PRO A C 1
ATOM 2318 O O . PRO A 1 302 ? 11.75 9.039 -14.812 1 93.88 302 PRO A O 1
ATOM 2321 N N . GLU A 1 303 ? 10.102 8.055 -16 1 94.5 303 GLU A N 1
ATOM 2322 C CA . GLU A 1 303 ? 9.992 6.914 -15.094 1 94.5 303 GLU A CA 1
ATOM 2323 C C . GLU A 1 303 ? 11.344 6.211 -14.922 1 94.5 303 GLU A C 1
ATOM 2325 O O . GLU A 1 303 ? 12.07 6.023 -15.898 1 94.5 303 GLU A O 1
ATOM 2330 N N . GLY A 1 304 ? 11.68 5.926 -13.695 1 95.12 304 GLY A N 1
ATOM 2331 C CA . GLY A 1 304 ? 12.906 5.188 -13.43 1 95.12 304 GLY A CA 1
ATOM 2332 C C . GLY A 1 304 ? 14.102 6.09 -13.18 1 95.12 304 GLY A C 1
ATOM 2333 O O . GLY A 1 304 ? 15.203 5.605 -12.914 1 95.12 304 GLY A O 1
ATOM 2334 N N . ASP A 1 305 ? 13.891 7.406 -13.195 1 94.62 305 ASP A N 1
ATOM 2335 C CA . ASP A 1 305 ? 15.023 8.328 -13.102 1 94.62 305 ASP A CA 1
ATOM 2336 C C . ASP A 1 305 ? 15.102 8.969 -11.719 1 94.62 305 ASP A C 1
ATOM 2338 O O . ASP A 1 305 ? 16.125 9.531 -11.344 1 94.62 305 ASP A O 1
ATOM 2342 N N . VAL A 1 306 ? 14.055 8.898 -11.016 1 97 306 VAL A N 1
ATOM 2343 C CA . VAL A 1 306 ? 13.93 9.805 -9.883 1 97 306 VAL A CA 1
ATOM 2344 C C . VAL A 1 306 ? 14.477 9.141 -8.625 1 97 306 VAL A C 1
ATOM 2346 O O . VAL A 1 306 ? 15.312 9.719 -7.926 1 97 306 VAL A O 1
ATOM 2349 N N . PHE A 1 307 ? 14.039 7.926 -8.32 1 98.19 307 PHE A N 1
ATOM 2350 C CA . PHE A 1 307 ? 14.383 7.25 -7.082 1 98.19 307 PHE A CA 1
ATOM 2351 C C . PHE A 1 307 ? 15.367 6.109 -7.34 1 98.19 307 PHE A C 1
ATOM 2353 O O . PHE A 1 307 ? 15.047 4.941 -7.109 1 98.19 307 PHE A O 1
ATOM 2360 N N . THR A 1 308 ? 16.469 6.402 -7.75 1 96.75 308 THR A N 1
ATOM 2361 C CA . THR A 1 308 ? 17.516 5.445 -8.094 1 96.75 308 THR A CA 1
ATOM 2362 C C . THR A 1 308 ? 18.906 6.012 -7.785 1 96.75 308 THR A C 1
ATOM 2364 O O . THR A 1 308 ? 19.078 7.23 -7.734 1 96.75 308 THR A O 1
ATOM 2367 N N . CYS A 1 309 ? 19.734 4.863 -7.477 1 92.06 309 CYS A N 1
ATOM 2368 C CA . CYS A 1 309 ? 21.156 5.16 -7.281 1 92.06 309 CYS A CA 1
ATOM 2369 C C . CYS A 1 309 ? 21.969 4.766 -8.508 1 92.06 309 CYS A C 1
ATOM 2371 O O . CYS A 1 309 ? 21.641 3.797 -9.188 1 92.06 309 CYS A O 1
ATOM 2373 N N . GLY A 1 310 ? 22.516 5.535 -9.242 1 81.31 310 GLY A N 1
ATOM 2374 C CA . GLY A 1 310 ? 23.438 5.176 -10.312 1 81.31 310 GLY A CA 1
ATOM 2375 C C . GLY A 1 310 ? 22.891 5.492 -11.688 1 81.31 310 GLY A C 1
ATOM 2376 O O . GLY A 1 310 ? 23.344 4.93 -12.688 1 81.31 310 GLY A O 1
ATOM 2377 N N . GLY A 1 311 ? 21.844 6.07 -11.719 1 86.56 311 GLY A N 1
ATOM 2378 C CA . GLY A 1 311 ? 21.297 6.43 -13.016 1 86.56 311 GLY A CA 1
ATOM 2379 C C . GLY A 1 311 ? 19.922 5.82 -13.273 1 86.56 311 GLY A C 1
ATOM 2380 O O . GLY A 1 311 ? 19.375 5.125 -12.414 1 86.56 311 GLY A O 1
ATOM 2381 N N . PRO A 1 312 ? 19.438 6.117 -14.5 1 90.62 312 PRO A N 1
ATOM 2382 C CA . PRO A 1 312 ? 18.094 5.633 -14.844 1 90.62 312 PRO A CA 1
ATOM 2383 C C . PRO A 1 312 ? 18 4.109 -14.875 1 90.62 312 PRO A C 1
ATOM 2385 O O . PRO A 1 312 ? 18.938 3.445 -15.32 1 90.62 312 PRO A O 1
ATOM 2388 N N . LEU A 1 313 ? 16.938 3.576 -14.422 1 92.5 313 LEU A N 1
ATOM 2389 C CA . LEU A 1 313 ? 16.766 2.133 -14.281 1 92.5 313 LEU A CA 1
ATOM 2390 C C . LEU A 1 313 ? 16.266 1.518 -15.586 1 92.5 313 LEU A C 1
ATOM 2392 O O . LEU A 1 313 ? 16.438 0.316 -15.812 1 92.5 313 LEU A O 1
ATOM 2396 N N . LEU A 1 314 ? 15.555 2.186 -16.469 1 83.75 314 LEU A N 1
ATOM 2397 C CA . LEU A 1 314 ? 14.984 1.62 -17.688 1 83.75 314 LEU A CA 1
ATOM 2398 C C . LEU A 1 314 ? 15.969 1.705 -18.844 1 83.75 314 LEU A C 1
ATOM 2400 O O . LEU A 1 314 ? 15.836 0.977 -19.828 1 83.75 314 LEU A O 1
ATOM 2404 N N . THR A 1 315 ? 16.859 2.521 -18.953 1 67.81 315 THR A N 1
ATOM 2405 C CA . THR A 1 315 ? 17.781 2.643 -20.078 1 67.81 315 THR A CA 1
ATOM 2406 C C . THR A 1 315 ? 19.094 1.919 -19.781 1 67.81 315 THR A C 1
ATOM 2408 O O . THR A 1 315 ? 20.031 1.976 -20.562 1 67.81 315 THR A O 1
ATOM 2411 N N . ASP A 1 316 ? 19.359 1.522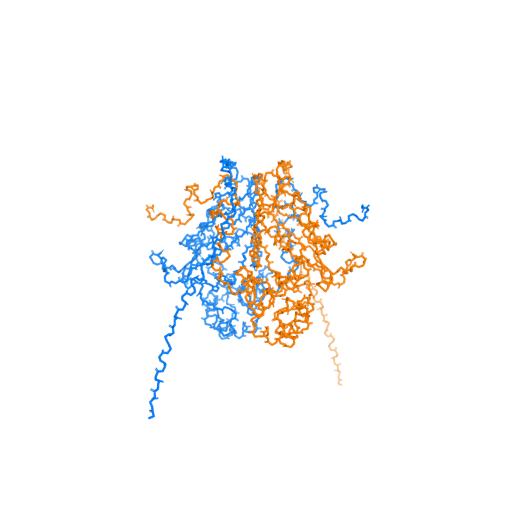 -18.594 1 50.03 316 ASP A N 1
ATOM 2412 C CA . ASP A 1 316 ? 20.656 0.935 -18.25 1 50.03 316 ASP A CA 1
ATOM 2413 C C . ASP A 1 316 ? 20.875 -0.377 -19 1 50.03 316 ASP A C 1
ATOM 2415 O O . ASP A 1 316 ? 21.781 -1.147 -18.672 1 50.03 316 ASP A O 1
ATOM 2419 N N . GLY A 1 317 ? 20.266 -0.584 -20.234 1 45.06 317 GLY A N 1
ATOM 2420 C CA . GLY A 1 317 ? 20.453 -1.808 -21 1 45.06 317 GLY A CA 1
ATOM 2421 C C . GLY A 1 317 ? 19.609 -2.961 -20.5 1 45.06 317 GLY A C 1
ATOM 2422 O O . GLY A 1 317 ? 19.703 -4.078 -21.016 1 45.06 317 GLY A O 1
ATOM 2423 N N . GLY A 1 318 ? 19.266 -2.941 -19.328 1 40.16 318 GLY A N 1
ATOM 2424 C CA . GLY A 1 318 ? 18.406 -4.02 -18.859 1 40.16 318 GLY A CA 1
ATOM 2425 C C . GLY A 1 318 ? 17.062 -4.066 -19.578 1 40.16 318 GLY A C 1
ATOM 2426 O O . GLY A 1 318 ? 16.531 -3.025 -19.969 1 40.16 318 GLY A O 1
ATOM 2427 N N . LEU A 1 319 ? 16.938 -4.945 -20.484 1 39.03 319 LEU A N 1
ATOM 2428 C CA . LEU A 1 319 ? 15.688 -5.184 -21.188 1 39.03 319 LEU A CA 1
ATOM 2429 C C . LEU A 1 319 ? 14.5 -4.793 -20.312 1 39.03 319 LEU A C 1
ATOM 2431 O O . LEU A 1 319 ? 14.516 -5.008 -19.094 1 39.03 319 LEU A O 1
ATOM 2435 N N . PRO A 1 320 ? 13.812 -3.824 -20.656 1 38.59 320 PRO A N 1
ATOM 2436 C CA . PRO A 1 320 ? 12.531 -3.945 -19.953 1 38.59 320 PRO A CA 1
ATOM 2437 C C . PRO A 1 320 ? 12.141 -5.398 -19.672 1 38.59 320 PRO A C 1
ATOM 2439 O O . PRO A 1 320 ? 12.273 -6.25 -20.562 1 38.59 320 PRO A O 1
ATOM 2442 N N . ALA A 1 321 ? 12.328 -5.895 -18.594 1 37.94 321 ALA A N 1
ATOM 2443 C CA . ALA A 1 321 ? 12.156 -7.324 -18.344 1 37.94 321 ALA A CA 1
ATOM 2444 C C . ALA A 1 321 ? 11.195 -7.953 -19.344 1 37.94 321 ALA A C 1
ATOM 2446 O O . ALA A 1 321 ? 11.289 -9.148 -19.641 1 37.94 321 ALA A O 1
ATOM 2447 N N . GLY A 1 322 ? 10.211 -7.293 -19.906 1 35.03 322 GLY A N 1
ATOM 2448 C CA . GLY A 1 322 ? 9.242 -7.879 -20.828 1 35.03 322 GLY A CA 1
ATOM 2449 C C . GLY A 1 322 ? 9.703 -7.855 -22.281 1 35.03 322 GLY A C 1
ATOM 2450 O O . GLY A 1 322 ? 8.906 -8.078 -23.188 1 35.03 322 GLY A O 1
ATOM 2451 N N . SER A 1 323 ? 10.812 -7.262 -22.531 1 32.5 323 SER A N 1
ATOM 2452 C CA . SER A 1 323 ? 11.016 -7.465 -23.969 1 32.5 323 SER A CA 1
ATOM 2453 C C . SER A 1 323 ? 11.359 -8.922 -24.281 1 32.5 323 SER A C 1
ATOM 2455 O O . SER A 1 323 ? 12.391 -9.422 -23.828 1 32.5 323 SER A O 1
ATOM 2457 N N . TYR A 1 324 ? 10.312 -9.734 -24.406 1 29.94 324 TYR A N 1
ATOM 2458 C CA . TYR A 1 324 ? 10.586 -10.977 -25.141 1 29.94 324 TYR A CA 1
ATOM 2459 C C . TYR A 1 324 ? 11.453 -10.703 -26.359 1 29.94 324 TYR A C 1
ATOM 2461 O O . TYR A 1 324 ? 11.102 -9.891 -27.219 1 29.94 324 TYR A O 1
ATOM 2469 N N . ASP A 1 325 ? 12.703 -10.68 -26.172 1 27.14 325 ASP A N 1
ATOM 2470 C CA . ASP A 1 325 ? 13.359 -10.883 -27.469 1 27.14 325 ASP A CA 1
ATOM 2471 C C . ASP A 1 325 ? 12.859 -12.156 -28.141 1 27.14 325 ASP A C 1
ATOM 2473 O O . ASP A 1 325 ? 13.031 -13.258 -27.609 1 27.14 325 ASP A O 1
ATOM 2477 N N . PRO A 1 326 ? 11.875 -12.039 -29.062 1 28 326 PRO A N 1
ATOM 2478 C CA . PRO A 1 326 ? 11.508 -13.227 -29.844 1 28 326 PRO A CA 1
ATOM 2479 C C . PRO A 1 326 ? 12.727 -14.031 -30.297 1 28 326 PRO A C 1
ATOM 2481 O O . PRO A 1 326 ? 12.57 -15.141 -30.812 1 28 326 PRO A O 1
ATOM 2484 N N . GLN A 1 327 ? 13.852 -13.32 -30.484 1 23.28 327 GLN A N 1
ATOM 2485 C CA . GLN A 1 327 ? 14.852 -14.07 -31.234 1 23.28 327 GLN A CA 1
ATOM 2486 C C . GLN A 1 327 ? 15.547 -15.102 -30.359 1 23.28 327 GLN A C 1
ATOM 2488 O O . GLN A 1 327 ? 16.406 -15.852 -30.828 1 23.28 327 GLN A O 1
ATOM 2493 N N . CYS A 1 328 ? 15.484 -15 -28.953 1 22.95 328 CYS A N 1
ATOM 2494 C CA . CYS A 1 328 ? 16.281 -16.172 -28.625 1 22.95 328 CYS A CA 1
ATOM 2495 C C . CYS A 1 328 ? 15.422 -17.422 -28.609 1 22.95 328 CYS A C 1
ATOM 2497 O O . CYS A 1 328 ? 14.25 -17.375 -28.234 1 22.95 328 CYS A O 1
ATOM 2499 N N . MET B 1 1 ? -48.375 42 -42.844 1 27.91 1 MET B N 1
ATOM 2500 C CA . MET B 1 1 ? -47.906 41.562 -41.531 1 27.91 1 MET B CA 1
ATOM 2501 C C . MET B 1 1 ? -46.5 40.969 -41.625 1 27.91 1 MET B C 1
ATOM 2503 O O . MET B 1 1 ? -46.281 39.938 -42.281 1 27.91 1 MET B O 1
ATOM 2507 N N . TRP B 1 2 ? -45.406 41.812 -41.625 1 31.3 2 TRP B N 1
ATOM 2508 C CA . TRP B 1 2 ? -44 41.75 -42 1 31.3 2 TRP B CA 1
ATOM 2509 C C . TRP B 1 2 ? -43.219 40.938 -41 1 31.3 2 TRP B C 1
ATOM 2511 O O . TRP B 1 2 ? -43.188 41.25 -39.812 1 31.3 2 TRP B O 1
ATOM 2521 N N . THR B 1 3 ? -43.219 39.594 -41.094 1 30.02 3 THR B N 1
ATOM 2522 C CA . THR B 1 3 ? -42.594 38.562 -40.25 1 30.02 3 THR B CA 1
ATOM 2523 C C . THR B 1 3 ? -41.094 38.75 -40.188 1 30.02 3 THR B C 1
ATOM 2525 O O . THR B 1 3 ? -40.406 38.656 -41.188 1 30.02 3 THR B O 1
ATOM 2528 N N . LEU B 1 4 ? -40.594 39.719 -39.344 1 28.31 4 LEU B N 1
ATOM 2529 C CA . LEU B 1 4 ? -39.188 40.094 -39.188 1 28.31 4 LEU B CA 1
ATOM 2530 C C . LEU B 1 4 ? -38.344 38.938 -38.688 1 28.31 4 LEU B C 1
ATOM 2532 O O . LEU B 1 4 ? -38.656 38.375 -37.625 1 28.31 4 LEU B O 1
ATOM 2536 N N . ASN B 1 5 ? -37.781 38.125 -39.562 1 27.83 5 ASN B N 1
ATOM 2537 C CA . ASN B 1 5 ? -36.906 36.969 -39.375 1 27.83 5 ASN B CA 1
ATOM 2538 C C . ASN B 1 5 ? -35.625 37.344 -38.656 1 27.83 5 ASN B C 1
ATOM 2540 O O . ASN B 1 5 ? -34.781 38.062 -39.219 1 27.83 5 ASN B O 1
ATOM 2544 N N . PHE B 1 6 ? -35.625 37.719 -37.344 1 27.17 6 PHE B N 1
ATOM 2545 C CA . PHE B 1 6 ? -34.406 38.156 -36.656 1 27.17 6 PHE B CA 1
ATOM 2546 C C . PHE B 1 6 ? -33.406 37.031 -36.594 1 27.17 6 PHE B C 1
ATOM 2548 O O . PHE B 1 6 ? -33.719 35.938 -36.062 1 27.17 6 PHE B O 1
ATOM 2555 N N . SER B 1 7 ? -32.594 36.812 -37.594 1 25.53 7 SER B N 1
ATOM 2556 C CA . SER B 1 7 ? -31.5 35.844 -37.688 1 25.53 7 SER B CA 1
ATOM 2557 C C . SER B 1 7 ? -30.422 36.094 -36.656 1 25.53 7 SER B C 1
ATOM 2559 O O . SER B 1 7 ? -29.75 37.125 -36.719 1 25.53 7 SER B O 1
ATOM 2561 N N . LEU B 1 8 ? -30.672 35.906 -35.344 1 27.23 8 LEU B N 1
ATOM 2562 C CA . LEU B 1 8 ? -29.625 36.219 -34.406 1 27.23 8 LEU B CA 1
ATOM 2563 C C . LEU B 1 8 ? -28.375 35.406 -34.656 1 27.23 8 LEU B C 1
ATOM 2565 O O . LEU B 1 8 ? -28.438 34.156 -34.812 1 27.23 8 LEU B O 1
ATOM 2569 N N . PRO B 1 9 ? -27.297 36.031 -35.25 1 29.88 9 PRO B N 1
ATOM 2570 C CA . PRO B 1 9 ? -26.031 35.344 -35.531 1 29.88 9 PRO B CA 1
ATOM 2571 C C . PRO B 1 9 ? -25.359 34.781 -34.25 1 29.88 9 PRO B C 1
ATOM 2573 O O . PRO B 1 9 ? -25.344 35.469 -33.219 1 29.88 9 PRO B O 1
ATOM 2576 N N . PHE B 1 10 ? -25.531 33.5 -34 1 28.48 10 PHE B N 1
ATOM 2577 C CA . PHE B 1 10 ? -24.891 32.781 -32.875 1 28.48 10 PHE B CA 1
ATOM 2578 C C . PHE B 1 10 ? -23.375 32.938 -32.938 1 28.48 10 PHE B C 1
ATOM 2580 O O . PHE B 1 10 ? -22.75 32.469 -33.906 1 28.48 10 PHE B O 1
ATOM 2587 N N . LEU B 1 11 ? -22.812 34.094 -32.469 1 24.78 11 LEU B N 1
ATOM 2588 C CA . LEU B 1 11 ? -21.359 34.25 -32.344 1 24.78 11 LEU B CA 1
ATOM 2589 C C . LEU B 1 11 ? -20.766 33.125 -31.5 1 24.78 11 LEU B C 1
ATOM 2591 O O . LEU B 1 11 ? -21.188 32.938 -30.359 1 24.78 11 LEU B O 1
ATOM 2595 N N . LEU B 1 12 ? -20.312 32.125 -32.188 1 25.73 12 LEU B N 1
ATOM 2596 C CA . LEU B 1 12 ? -19.5 31.031 -31.641 1 25.73 12 LEU B CA 1
ATOM 2597 C C . LEU B 1 12 ? -18.297 31.562 -30.891 1 25.73 12 LEU B C 1
ATOM 2599 O O . LEU B 1 12 ? -17.391 32.156 -31.484 1 25.73 12 LEU B O 1
ATOM 2603 N N . LEU B 1 13 ? -18.531 32.25 -29.734 1 24.64 13 LEU B N 1
ATOM 2604 C CA . LEU B 1 13 ? -17.359 32.594 -28.953 1 24.64 13 LEU B CA 1
ATOM 2605 C C . LEU B 1 13 ? -16.531 31.359 -28.609 1 24.64 13 LEU B C 1
ATOM 2607 O O . LEU B 1 13 ? -17.031 30.438 -27.969 1 24.64 13 LEU B O 1
ATOM 2611 N N . SER B 1 14 ? -15.609 31.031 -29.516 1 25.47 14 SER B N 1
ATOM 2612 C CA . SER B 1 14 ? -14.531 30.062 -29.297 1 25.47 14 SER B CA 1
ATOM 2613 C C . SER B 1 14 ? -13.75 30.375 -28.016 1 25.47 14 SER B C 1
ATOM 2615 O O . SER B 1 14 ? -13.117 31.422 -27.922 1 25.47 14 SER B O 1
ATOM 2617 N N . SER B 1 15 ? -14.375 30.234 -26.875 1 25.39 15 SER B N 1
ATOM 2618 C CA . SER B 1 15 ? -13.594 30.391 -25.656 1 25.39 15 SER B CA 1
ATOM 2619 C C . SER B 1 15 ? -12.344 29.516 -25.688 1 25.39 15 SER B C 1
ATOM 2621 O O . SER B 1 15 ? -12.445 28.281 -25.703 1 25.39 15 SER B O 1
ATOM 2623 N N . LEU B 1 16 ? -11.289 29.938 -26.406 1 28.77 16 LEU B N 1
ATOM 2624 C CA . LEU B 1 16 ? -9.945 29.391 -26.312 1 28.77 16 LEU B CA 1
ATOM 2625 C C . LEU B 1 16 ? -9.453 29.406 -24.859 1 28.77 16 LEU B C 1
ATOM 2627 O O . LEU B 1 16 ? -9.164 30.484 -24.328 1 28.77 16 LEU B O 1
ATOM 2631 N N . GLY B 1 17 ? -10.164 28.781 -24 1 24.61 17 GLY B N 1
ATOM 2632 C CA . GLY B 1 17 ? -9.555 28.625 -22.688 1 24.61 17 GLY B CA 1
ATOM 2633 C C . GLY B 1 17 ? -8.148 28.062 -22.75 1 24.61 17 GLY B C 1
ATOM 2634 O O . GLY B 1 17 ? -7.945 26.906 -23.109 1 24.61 17 GLY B O 1
ATOM 2635 N N . SER B 1 18 ? -7.195 28.906 -23.141 1 26.58 18 SER B N 1
ATOM 2636 C CA . SER B 1 18 ? -5.785 28.547 -23.062 1 26.58 18 SER B CA 1
ATOM 2637 C C . SER B 1 18 ? -5.398 28.125 -21.641 1 26.58 18 SER B C 1
ATOM 2639 O O . SER B 1 18 ? -5.566 28.891 -20.688 1 26.58 18 SER B O 1
ATOM 2641 N N . ALA B 1 19 ? -5.605 26.938 -21.281 1 27.61 19 ALA B N 1
ATOM 2642 C CA . ALA B 1 19 ? -4.957 26.406 -20.094 1 27.61 19 ALA B CA 1
ATOM 2643 C C . ALA B 1 19 ? -3.486 26.812 -20.047 1 27.61 19 ALA B C 1
ATOM 2645 O O . ALA B 1 19 ? -2.695 26.406 -20.891 1 27.61 19 ALA B O 1
ATOM 2646 N N . ALA B 1 20 ? -3.289 27.953 -19.5 1 27.92 20 ALA B N 1
ATOM 2647 C CA . ALA B 1 20 ? -1.915 28.391 -19.266 1 27.92 20 ALA B CA 1
ATOM 2648 C C . ALA B 1 20 ? -1.088 27.266 -18.641 1 27.92 20 ALA B C 1
ATOM 2650 O O . ALA B 1 20 ? -1.405 26.812 -17.531 1 27.92 20 ALA B O 1
ATOM 2651 N N . ARG B 1 21 ? -0.48 26.516 -19.438 1 31.3 21 ARG B N 1
ATOM 2652 C CA . ARG B 1 21 ? 0.628 25.672 -19.016 1 31.3 21 ARG B CA 1
ATOM 2653 C C . ARG B 1 21 ? 1.647 26.453 -18.203 1 31.3 21 ARG B C 1
ATOM 2655 O O . ARG B 1 21 ? 2.309 27.359 -18.734 1 31.3 21 ARG B O 1
ATOM 2662 N N . PHE B 1 22 ? 1.347 26.734 -17.016 1 30.62 22 PHE B N 1
ATOM 2663 C CA . PHE B 1 22 ? 2.434 27.297 -16.219 1 30.62 22 PHE B CA 1
ATOM 2664 C C . PHE B 1 22 ? 3.732 26.531 -16.453 1 30.62 22 PHE B C 1
ATOM 2666 O O . PHE B 1 22 ? 3.721 25.312 -16.609 1 30.62 22 PHE B O 1
ATOM 2673 N N . PRO B 1 23 ? 4.734 27.234 -16.922 1 31.12 23 PRO B N 1
ATOM 2674 C CA . PRO B 1 23 ? 6.027 26.578 -17.094 1 31.12 23 PRO B CA 1
ATOM 2675 C C . PRO B 1 23 ? 6.484 25.844 -15.828 1 31.12 23 PRO B C 1
ATOM 2677 O O . PRO B 1 23 ? 6.195 26.297 -14.711 1 31.12 23 PRO B O 1
ATOM 2680 N N . ALA B 1 24 ? 6.566 24.562 -15.945 1 32.34 24 ALA B N 1
ATOM 2681 C CA . ALA B 1 24 ? 7.25 23.719 -14.969 1 32.34 24 ALA B CA 1
ATOM 2682 C C . ALA B 1 24 ? 8.508 24.422 -14.438 1 32.34 24 ALA B C 1
ATOM 2684 O O . ALA B 1 24 ? 9.328 24.891 -15.219 1 32.34 24 ALA B O 1
ATOM 2685 N N . ALA B 1 25 ? 8.5 25.047 -13.266 1 34.31 25 ALA B N 1
ATOM 2686 C CA . ALA B 1 25 ? 9.734 25.5 -12.633 1 34.31 25 ALA B CA 1
ATOM 2687 C C . ALA B 1 25 ? 10.906 24.609 -13.039 1 34.31 25 ALA B C 1
ATOM 2689 O O . ALA B 1 25 ? 10.719 23.438 -13.367 1 34.31 25 ALA B O 1
ATOM 2690 N N . GLY B 1 26 ? 12.094 25.266 -13.445 1 33.94 26 GLY B N 1
ATOM 2691 C CA . GLY B 1 26 ? 13.352 24.672 -13.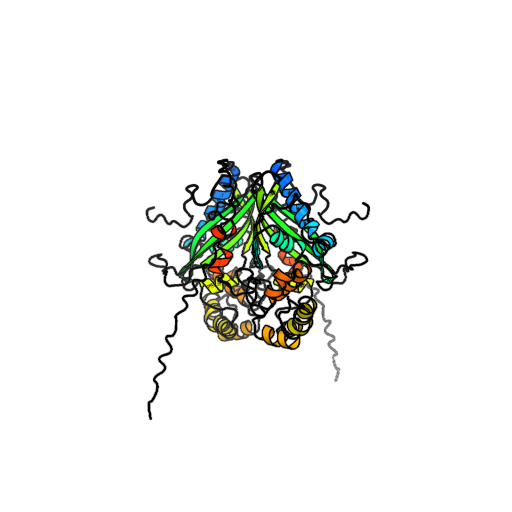836 1 33.94 26 GLY B CA 1
ATOM 2692 C C . GLY B 1 26 ? 13.727 23.469 -12.984 1 33.94 26 GLY B C 1
ATOM 2693 O O . GLY B 1 26 ? 14.016 23.609 -11.789 1 33.94 26 GLY B O 1
ATOM 2694 N N . GLY B 1 27 ? 13.094 22.406 -13.258 1 37.12 27 GLY B N 1
ATOM 2695 C CA . GLY B 1 27 ? 13.672 21.203 -12.68 1 37.12 27 GLY B CA 1
ATOM 2696 C C . GLY B 1 27 ? 15.188 21.156 -12.781 1 37.12 27 GLY B C 1
ATOM 2697 O O . GLY B 1 27 ? 15.734 21.172 -13.883 1 37.12 27 GLY B O 1
ATOM 2698 N N . GLY B 1 28 ? 15.891 21.859 -11.914 1 36.12 28 GLY B N 1
ATOM 2699 C CA . GLY B 1 28 ? 17.297 21.516 -11.977 1 36.12 28 GLY B CA 1
ATOM 2700 C C . GLY B 1 28 ? 17.562 20.078 -12.398 1 36.12 28 GLY B C 1
ATOM 2701 O O . GLY B 1 28 ? 16.828 19.172 -12 1 36.12 28 GLY B O 1
ATOM 2702 N N . ALA B 1 29 ? 18.172 20.016 -13.617 1 39.41 29 ALA B N 1
ATOM 2703 C CA . ALA B 1 29 ? 18.656 18.719 -14.117 1 39.41 29 ALA B CA 1
ATOM 2704 C C . ALA B 1 29 ? 19.234 17.875 -12.992 1 39.41 29 ALA B C 1
ATOM 2706 O O . ALA B 1 29 ? 20.109 18.328 -12.242 1 39.41 29 ALA B O 1
ATOM 2707 N N . LEU B 1 30 ? 18.359 16.984 -12.531 1 50.91 30 LEU B N 1
ATOM 2708 C CA . LEU B 1 30 ? 18.984 15.984 -11.672 1 50.91 30 LEU B CA 1
ATOM 2709 C C . LEU B 1 30 ? 20.406 15.695 -12.133 1 50.91 30 LEU B C 1
ATOM 2711 O O . LEU B 1 30 ? 20.641 15.398 -13.305 1 50.91 30 LEU B O 1
ATOM 2715 N N . ALA B 1 31 ? 21.391 16.375 -11.602 1 43.59 31 ALA B N 1
ATOM 2716 C CA . ALA B 1 31 ? 22.781 16.125 -11.969 1 43.59 31 ALA B CA 1
ATOM 2717 C C . ALA B 1 31 ? 23.031 14.656 -12.25 1 43.59 31 ALA B C 1
ATOM 2719 O O . ALA B 1 31 ? 22.641 13.789 -11.461 1 43.59 31 ALA B O 1
ATOM 2720 N N . LYS B 1 32 ? 23.281 14.352 -13.492 1 46.84 32 LYS B N 1
ATOM 2721 C CA . LYS B 1 32 ? 23.656 13.039 -14.023 1 46.84 32 LYS B CA 1
ATOM 2722 C C . LYS B 1 32 ? 24.766 12.398 -13.195 1 46.84 32 LYS B C 1
ATOM 2724 O O . LYS B 1 32 ? 25.938 12.703 -13.391 1 46.84 32 LYS B O 1
ATOM 2729 N N . ARG B 1 33 ? 24.609 12.234 -11.844 1 49.19 33 ARG B N 1
ATOM 2730 C CA . ARG B 1 33 ? 25.703 11.5 -11.227 1 49.19 33 ARG B CA 1
ATOM 2731 C C . ARG B 1 33 ? 25.797 10.086 -11.773 1 49.19 33 ARG B C 1
ATOM 2733 O O . ARG B 1 33 ? 24.812 9.336 -11.758 1 49.19 33 ARG B O 1
ATOM 2740 N N . GLN B 1 34 ? 26.625 9.875 -12.648 1 50.47 34 GLN B N 1
ATOM 2741 C CA . GLN B 1 34 ? 26.953 8.578 -13.234 1 50.47 34 GLN B CA 1
ATOM 2742 C C . GLN B 1 34 ? 27.656 7.684 -12.219 1 50.47 34 GLN B C 1
ATOM 2744 O O . GLN B 1 34 ? 28.875 7.527 -12.258 1 50.47 34 GLN B O 1
ATOM 2749 N N . SER B 1 35 ? 27.203 7.719 -10.867 1 60.88 35 SER B N 1
ATOM 2750 C CA . SER B 1 35 ? 27.922 6.734 -10.062 1 60.88 35 SER B CA 1
ATOM 2751 C C . SER B 1 35 ? 27.406 5.324 -10.312 1 60.88 35 SER B C 1
ATOM 2753 O O . SER B 1 35 ? 26.188 5.129 -10.484 1 60.88 35 SER B O 1
ATOM 2755 N N . THR B 1 36 ? 28.297 4.414 -10.672 1 79.88 36 THR B N 1
ATOM 2756 C CA . THR B 1 36 ? 28.031 2.994 -10.859 1 79.88 36 THR B CA 1
ATOM 2757 C C . THR B 1 36 ? 27.594 2.346 -9.547 1 79.88 36 THR B C 1
ATOM 2759 O O . THR B 1 36 ? 28.141 2.654 -8.492 1 79.88 36 THR B O 1
ATOM 2762 N N . LEU B 1 37 ? 26.453 1.658 -9.555 1 90.94 37 LEU B N 1
ATOM 2763 C CA . LEU B 1 37 ? 26.031 0.867 -8.406 1 90.94 37 LEU B CA 1
ATOM 2764 C C . LEU B 1 37 ? 27.141 -0.062 -7.938 1 90.94 37 LEU B C 1
ATOM 2766 O O . LEU B 1 37 ? 27.844 -0.665 -8.758 1 90.94 37 LEU B O 1
ATOM 2770 N N . PRO B 1 38 ? 27.422 -0.079 -6.66 1 93.75 38 PRO B N 1
ATOM 2771 C CA . PRO B 1 38 ? 28.344 -1.118 -6.199 1 93.75 38 PRO B CA 1
ATOM 2772 C C . PRO B 1 38 ? 27.906 -2.52 -6.629 1 93.75 38 PRO B C 1
ATOM 2774 O O . PRO B 1 38 ? 26.75 -2.74 -6.957 1 93.75 38 PRO B O 1
ATOM 2777 N N . ASP B 1 39 ? 28.812 -3.492 -6.574 1 95.44 39 ASP B N 1
ATOM 2778 C CA . ASP B 1 39 ? 28.578 -4.844 -7.074 1 95.44 39 ASP B CA 1
ATOM 2779 C C . ASP B 1 39 ? 27.391 -5.492 -6.383 1 95.44 39 ASP B C 1
ATOM 2781 O O . ASP B 1 39 ? 26.547 -6.121 -7.035 1 95.44 39 ASP B O 1
ATOM 2785 N N . TYR B 1 40 ? 27.344 -5.328 -5.098 1 96.19 40 TYR B N 1
ATOM 2786 C CA . TYR B 1 40 ? 26.25 -5.973 -4.367 1 96.19 40 TYR B CA 1
ATOM 2787 C C . TYR B 1 40 ? 24.906 -5.391 -4.773 1 96.19 40 TYR B C 1
ATOM 2789 O O . TYR B 1 40 ? 23.906 -6.109 -4.828 1 96.19 40 TYR B O 1
ATOM 2797 N N . ALA B 1 41 ? 24.828 -4.117 -5.035 1 97 41 ALA B N 1
ATOM 2798 C CA . ALA B 1 41 ? 23.594 -3.477 -5.457 1 97 41 ALA B CA 1
ATOM 2799 C C . ALA B 1 41 ? 23.188 -3.934 -6.855 1 97 41 ALA B C 1
ATOM 2801 O O . ALA B 1 41 ? 22 -4.121 -7.133 1 97 41 ALA B O 1
ATOM 2802 N N . GLN B 1 42 ? 24.141 -4.121 -7.711 1 96 42 GLN B N 1
ATOM 2803 C CA . GLN B 1 42 ? 23.859 -4.672 -9.031 1 96 42 GLN B CA 1
ATOM 2804 C C . GLN B 1 42 ? 23.281 -6.082 -8.93 1 96 42 GLN B C 1
ATOM 2806 O O . GLN B 1 42 ? 22.328 -6.418 -9.625 1 96 42 GLN B O 1
ATOM 2811 N N . ARG B 1 43 ? 23.875 -6.891 -8.117 1 97.19 43 ARG B N 1
ATOM 2812 C CA . ARG B 1 43 ? 23.391 -8.25 -7.891 1 97.19 43 ARG B CA 1
ATOM 2813 C C . ARG B 1 43 ? 21.953 -8.25 -7.41 1 97.19 43 ARG B C 1
ATOM 2815 O O . ARG B 1 43 ? 21.109 -8.977 -7.945 1 97.19 43 ARG B O 1
ATOM 2822 N N . ASN B 1 44 ? 21.719 -7.422 -6.34 1 98.12 44 ASN B N 1
ATOM 2823 C CA . ASN B 1 44 ? 20.375 -7.359 -5.773 1 98.12 44 ASN B CA 1
ATOM 2824 C C . ASN B 1 44 ? 19.344 -6.918 -6.812 1 98.12 44 ASN B C 1
ATOM 2826 O O . ASN B 1 44 ? 18.266 -7.488 -6.902 1 98.12 44 ASN B O 1
ATOM 2830 N N . LEU B 1 45 ? 19.703 -5.898 -7.598 1 97.62 45 LEU B N 1
ATOM 2831 C CA . LEU B 1 45 ? 18.812 -5.406 -8.648 1 97.62 45 LEU B CA 1
ATOM 2832 C C . LEU B 1 45 ? 18.547 -6.492 -9.688 1 97.62 45 LEU B C 1
ATOM 2834 O O . LEU B 1 45 ? 17.406 -6.672 -10.125 1 97.62 45 LEU B O 1
ATOM 2838 N N . LYS B 1 46 ? 19.562 -7.184 -10.078 1 96.88 46 LYS B N 1
ATOM 2839 C CA . LYS B 1 46 ? 19.438 -8.258 -11.055 1 96.88 46 LYS B CA 1
ATOM 2840 C C . LYS B 1 46 ? 18.484 -9.344 -10.547 1 96.88 46 LYS B C 1
ATOM 2842 O O . LYS B 1 46 ? 17.625 -9.812 -11.289 1 96.88 46 LYS B O 1
ATOM 2847 N N . THR B 1 47 ? 18.641 -9.781 -9.328 1 98.31 47 THR B N 1
ATOM 2848 C CA . THR B 1 47 ? 17.781 -10.789 -8.734 1 98.31 47 THR B CA 1
ATOM 2849 C C . THR B 1 47 ? 16.328 -10.328 -8.727 1 98.31 47 THR B C 1
ATOM 2851 O O . THR B 1 47 ? 15.43 -11.055 -9.156 1 98.31 47 THR B O 1
ATOM 2854 N N . ILE B 1 48 ? 16.125 -9.094 -8.32 1 98.62 48 ILE B N 1
ATOM 2855 C CA . ILE B 1 48 ? 14.781 -8.523 -8.242 1 98.62 48 ILE B CA 1
ATOM 2856 C C . ILE B 1 48 ? 14.164 -8.461 -9.633 1 98.62 48 ILE B C 1
ATOM 2858 O O . ILE B 1 48 ? 13.016 -8.859 -9.836 1 98.62 48 ILE B O 1
ATOM 2862 N N . ARG B 1 49 ? 14.922 -8.031 -10.586 1 97.94 49 ARG B N 1
ATOM 2863 C CA . ARG B 1 49 ? 14.43 -7.934 -11.961 1 97.94 49 ARG B CA 1
ATOM 2864 C C . ARG B 1 49 ? 14.078 -9.312 -12.516 1 97.94 49 ARG B C 1
ATOM 2866 O O . ARG B 1 49 ? 13.078 -9.477 -13.203 1 97.94 49 ARG B O 1
ATOM 2873 N N . GLU B 1 50 ? 14.914 -10.234 -12.219 1 97.56 50 GLU B N 1
ATOM 2874 C CA . GLU B 1 50 ? 14.633 -11.594 -12.688 1 97.56 50 GLU B CA 1
ATOM 2875 C C . GLU B 1 50 ? 13.344 -12.133 -12.07 1 97.56 50 GLU B C 1
ATOM 2877 O O . GLU B 1 50 ? 12.539 -12.766 -12.766 1 97.56 50 GLU B O 1
ATOM 2882 N N . ILE B 1 51 ? 13.148 -11.898 -10.828 1 98.25 51 ILE B N 1
ATOM 2883 C CA . ILE B 1 51 ? 11.93 -12.328 -10.148 1 98.25 51 ILE B CA 1
ATOM 2884 C C . ILE B 1 51 ? 10.711 -11.703 -10.82 1 98.25 51 ILE B C 1
ATOM 2886 O O . ILE B 1 51 ? 9.766 -12.398 -11.188 1 98.25 51 ILE B O 1
ATOM 2890 N N . TYR B 1 52 ? 10.734 -10.43 -11.031 1 98.25 52 TYR B N 1
ATOM 2891 C CA . TYR B 1 52 ? 9.57 -9.758 -11.602 1 98.25 52 TYR B CA 1
ATOM 2892 C C . TYR B 1 52 ? 9.383 -10.148 -13.062 1 98.25 52 TYR B C 1
ATOM 2894 O O . TYR B 1 52 ? 8.25 -10.234 -13.547 1 98.25 52 TYR B O 1
ATOM 2902 N N . ASN B 1 53 ? 10.453 -10.383 -13.727 1 96.88 53 ASN B N 1
ATOM 2903 C CA . ASN B 1 53 ? 10.328 -10.836 -15.109 1 96.88 53 ASN B CA 1
ATOM 2904 C C . ASN B 1 53 ? 9.602 -12.172 -15.203 1 96.88 53 ASN B C 1
ATOM 2906 O O . ASN B 1 53 ? 8.883 -12.422 -16.172 1 96.88 53 ASN B O 1
ATOM 2910 N N . LEU B 1 54 ? 9.781 -13 -14.25 1 97.25 54 LEU B N 1
ATOM 2911 C CA . LEU B 1 54 ? 9.148 -14.312 -14.234 1 97.25 54 LEU B CA 1
ATOM 2912 C C . LEU B 1 54 ? 7.648 -14.188 -13.977 1 97.25 54 LEU B C 1
ATOM 2914 O O . LEU B 1 54 ? 6.895 -15.141 -14.18 1 97.25 54 LEU B O 1
ATOM 2918 N N . THR B 1 55 ? 7.16 -13.031 -13.547 1 97.44 55 THR B N 1
ATOM 2919 C CA . THR B 1 55 ? 5.73 -12.812 -13.359 1 97.44 55 THR B CA 1
ATOM 2920 C C . THR B 1 55 ? 5.055 -12.469 -14.68 1 97.44 55 THR B C 1
ATOM 2922 O O . THR B 1 55 ? 3.828 -12.492 -14.781 1 97.44 55 THR B O 1
ATOM 2925 N N . VAL B 1 56 ? 5.812 -12.133 -15.688 1 97.25 56 VAL B N 1
ATOM 2926 C CA . VAL B 1 56 ? 5.301 -11.688 -16.984 1 97.25 56 VAL B CA 1
ATOM 2927 C C . VAL B 1 56 ? 4.934 -12.898 -17.828 1 97.25 56 VAL B C 1
ATOM 2929 O O . VAL B 1 56 ? 5.703 -13.859 -17.922 1 97.25 56 VAL B O 1
ATOM 2932 N N . TYR B 1 57 ? 3.789 -12.883 -18.453 1 96.62 57 TYR B N 1
ATOM 2933 C CA . TYR B 1 57 ? 3.361 -13.969 -19.328 1 96.62 57 TYR B CA 1
ATOM 2934 C C . TYR B 1 57 ? 4.176 -13.977 -20.625 1 96.62 57 TYR B C 1
ATOM 2936 O O . TYR B 1 57 ? 4.395 -12.93 -21.234 1 96.62 57 TYR B O 1
ATOM 2944 N N . PRO B 1 58 ? 4.695 -15.156 -21.062 1 96 58 PRO B N 1
ATOM 2945 C CA . PRO B 1 58 ? 4.312 -16.484 -20.594 1 96 58 PRO B CA 1
ATOM 2946 C C . PRO B 1 58 ? 5.324 -17.078 -19.609 1 96 58 PRO B C 1
ATOM 2948 O O . PRO B 1 58 ? 5.289 -18.281 -19.344 1 96 58 PRO B O 1
ATOM 2951 N N . ASN B 1 59 ? 6.254 -16.203 -19.109 1 94.25 59 ASN B N 1
ATOM 2952 C CA . ASN B 1 59 ? 7.309 -16.719 -18.25 1 94.25 59 ASN B CA 1
ATOM 2953 C C . ASN B 1 59 ? 6.734 -17.406 -17.016 1 94.25 59 ASN B C 1
ATOM 2955 O O . ASN B 1 59 ? 7.305 -18.375 -16.516 1 94.25 59 ASN B O 1
ATOM 2959 N N . ASN B 1 60 ? 5.555 -16.891 -16.562 1 93.81 60 ASN B N 1
ATOM 2960 C CA . ASN B 1 60 ? 4.969 -17.422 -15.336 1 93.81 60 ASN B CA 1
ATOM 2961 C C . ASN B 1 60 ? 4.199 -18.719 -15.602 1 93.81 60 ASN B C 1
ATOM 2963 O O . ASN B 1 60 ? 3.92 -19.484 -14.68 1 93.81 60 ASN B O 1
ATOM 2967 N N . ALA B 1 61 ? 3.855 -18.984 -16.812 1 91.31 61 ALA B N 1
ATOM 2968 C CA . ALA B 1 61 ? 3.014 -20.125 -17.156 1 91.31 61 ALA B CA 1
ATOM 2969 C C . ALA B 1 61 ? 3.707 -21.438 -16.812 1 91.31 61 ALA B C 1
ATOM 2971 O O . ALA B 1 61 ? 3.061 -22.391 -16.375 1 91.31 61 ALA B O 1
ATOM 2972 N N . GLN B 1 62 ? 5.008 -21.469 -17.016 1 87.44 62 GLN B N 1
ATOM 2973 C CA . GLN B 1 62 ? 5.75 -22.688 -16.703 1 87.44 62 GLN B CA 1
ATOM 2974 C C . GLN B 1 62 ? 5.75 -22.969 -15.203 1 87.44 62 GLN B C 1
ATOM 2976 O O . GLN B 1 62 ? 5.691 -24.125 -14.781 1 87.44 62 GLN B O 1
ATOM 2981 N N . ILE B 1 63 ? 5.809 -21.953 -14.461 1 88.12 63 ILE B N 1
ATOM 2982 C CA . ILE B 1 63 ? 5.836 -22.109 -13.016 1 88.12 63 ILE B CA 1
ATOM 2983 C C . ILE B 1 63 ? 4.457 -22.531 -12.508 1 88.12 63 ILE B C 1
ATOM 2985 O O . ILE B 1 63 ? 4.348 -23.375 -11.625 1 88.12 63 ILE B O 1
ATOM 2989 N N . VAL B 1 64 ? 3.467 -21.969 -13.109 1 86.69 64 VAL B N 1
ATOM 2990 C CA . VAL B 1 64 ? 2.104 -22.359 -12.766 1 86.69 64 VAL B CA 1
ATOM 2991 C C . VAL B 1 64 ? 1.897 -23.844 -13.07 1 86.69 64 VAL B C 1
ATOM 2993 O O . VAL B 1 64 ? 1.255 -24.562 -12.305 1 86.69 64 VAL B O 1
ATOM 2996 N N . ALA B 1 65 ? 2.512 -24.312 -14.094 1 86.25 65 ALA B N 1
ATOM 2997 C CA . ALA B 1 65 ? 2.309 -25.688 -14.562 1 86.25 65 ALA B CA 1
ATOM 2998 C C . ALA B 1 65 ? 3.162 -26.672 -13.758 1 86.25 65 ALA B C 1
ATOM 3000 O O . ALA B 1 65 ? 2.725 -27.781 -13.461 1 86.25 65 ALA B O 1
ATOM 3001 N N . GLN B 1 66 ? 4.418 -26.188 -13.352 1 87.5 66 GLN B N 1
ATOM 3002 C CA . GLN B 1 66 ? 5.383 -27.156 -12.844 1 87.5 66 GLN B CA 1
ATOM 3003 C C . GLN B 1 66 ? 5.707 -26.891 -11.375 1 87.5 66 GLN B C 1
ATOM 3005 O O . GLN B 1 66 ? 6.34 -27.719 -10.711 1 87.5 66 GLN B O 1
ATOM 3010 N N . GLY B 1 67 ? 5.281 -25.781 -10.938 1 85.81 67 GLY B N 1
ATOM 3011 C CA . GLY B 1 67 ? 5.535 -25.453 -9.539 1 85.81 67 GLY B CA 1
ATOM 3012 C C . GLY B 1 67 ? 6.988 -25.109 -9.266 1 85.81 67 GLY B C 1
ATOM 3013 O O . GLY B 1 67 ? 7.637 -24.438 -10.078 1 85.81 67 GLY B O 1
ATOM 3014 N N . ALA B 1 68 ? 7.445 -25.516 -8.156 1 86.62 68 ALA B N 1
ATOM 3015 C CA . ALA B 1 68 ? 8.727 -25.109 -7.578 1 86.62 68 ALA B CA 1
ATOM 3016 C C . ALA B 1 68 ? 9.883 -25.5 -8.492 1 86.62 68 ALA B C 1
ATOM 3018 O O . ALA B 1 68 ? 10.891 -24.797 -8.562 1 86.62 68 ALA B O 1
ATOM 3019 N N . SER B 1 69 ? 9.703 -26.547 -9.188 1 87.88 69 SER B N 1
ATOM 3020 C CA . SER B 1 69 ? 10.797 -27.078 -10 1 87.88 69 SER B CA 1
ATOM 3021 C C . SER B 1 69 ? 11.117 -26.141 -11.164 1 87.88 69 SER B C 1
ATOM 3023 O O . SER B 1 69 ? 12.203 -26.219 -11.742 1 87.88 69 SER B O 1
ATOM 3025 N N . ALA B 1 70 ? 10.227 -25.25 -11.477 1 91.19 70 ALA B N 1
ATOM 3026 C CA . ALA B 1 70 ? 10.406 -24.359 -12.625 1 91.19 70 ALA B CA 1
ATOM 3027 C C . ALA B 1 70 ? 11.039 -23.047 -12.195 1 91.19 70 ALA B C 1
ATOM 3029 O O . ALA B 1 70 ? 11.352 -22.203 -13.039 1 91.19 70 ALA B O 1
ATOM 3030 N N . VAL B 1 71 ? 11.258 -22.828 -10.93 1 94.31 71 VAL B N 1
ATOM 3031 C CA . VAL B 1 71 ? 11.836 -21.594 -10.43 1 94.31 71 VAL B CA 1
ATOM 3032 C C . VAL B 1 71 ? 13.359 -21.719 -10.359 1 94.31 71 VAL B C 1
ATOM 3034 O O . VAL B 1 71 ? 13.875 -22.672 -9.773 1 94.31 71 VAL B O 1
ATOM 3037 N N . PRO B 1 72 ? 14.102 -20.781 -11.039 1 95.19 72 PRO B N 1
ATOM 3038 C CA . PRO B 1 72 ? 15.562 -20.844 -10.906 1 95.19 72 PRO B CA 1
ATOM 3039 C C . PRO B 1 72 ? 16.016 -20.906 -9.453 1 95.19 72 PRO B C 1
ATOM 3041 O O . PRO B 1 72 ? 15.562 -20.125 -8.617 1 95.19 72 PRO B O 1
ATOM 3044 N N . PRO B 1 73 ? 16.891 -21.797 -9.07 1 93.75 73 PRO B N 1
ATOM 3045 C CA . PRO B 1 73 ? 17.234 -22.094 -7.672 1 93.75 73 PRO B CA 1
ATOM 3046 C C . PRO B 1 73 ? 17.984 -20.938 -7.008 1 93.75 73 PRO B C 1
ATOM 3048 O O . PRO B 1 73 ? 18.141 -20.922 -5.781 1 93.75 73 PRO B O 1
ATOM 3051 N N . HIS B 1 74 ? 18.469 -19.953 -7.777 1 96.19 74 HIS B N 1
ATOM 3052 C CA . HIS B 1 74 ? 19.297 -18.906 -7.207 1 96.19 74 HIS B CA 1
ATOM 3053 C C . HIS B 1 74 ? 18.469 -17.703 -6.762 1 96.19 74 HIS B C 1
ATOM 3055 O O . HIS B 1 74 ? 19 -16.75 -6.207 1 96.19 74 HIS B O 1
ATOM 3061 N N . LEU B 1 75 ? 17.172 -17.75 -6.926 1 97.88 75 LEU B N 1
ATOM 3062 C CA . LEU B 1 75 ? 16.359 -16.562 -6.688 1 97.88 75 LEU B CA 1
ATOM 3063 C C . LEU B 1 75 ? 15.906 -16.484 -5.234 1 97.88 75 LEU B C 1
ATOM 3065 O O . LEU B 1 75 ? 16 -15.438 -4.598 1 97.88 75 LEU B O 1
ATOM 3069 N N . PHE B 1 76 ? 15.461 -17.594 -4.699 1 98.38 76 PHE B N 1
ATOM 3070 C CA . PHE B 1 76 ? 14.922 -17.641 -3.342 1 98.38 76 PHE B CA 1
ATOM 3071 C C . PHE B 1 76 ? 15.633 -18.703 -2.51 1 98.38 76 PHE B C 1
ATOM 3073 O O . PHE B 1 76 ? 15.938 -19.781 -3.008 1 98.38 76 PHE B O 1
ATOM 3080 N N . ALA B 1 77 ? 15.891 -18.375 -1.307 1 97.81 77 ALA B N 1
ATOM 3081 C CA . ALA B 1 77 ? 16.344 -19.359 -0.341 1 97.81 77 ALA B CA 1
ATOM 3082 C C . ALA B 1 77 ? 15.203 -20.297 0.049 1 97.81 77 ALA B C 1
ATOM 3084 O O . ALA B 1 77 ? 14.023 -19.953 -0.094 1 97.81 77 ALA B O 1
ATOM 3085 N N . ASN B 1 78 ? 15.492 -21.453 0.573 1 95.62 78 ASN B N 1
ATOM 3086 C CA . ASN B 1 78 ? 14.484 -22.438 0.956 1 95.62 78 ASN B CA 1
ATOM 3087 C C . ASN B 1 78 ? 13.578 -21.906 2.07 1 95.62 78 ASN B C 1
ATOM 3089 O O . ASN B 1 78 ? 12.406 -22.281 2.146 1 95.62 78 ASN B O 1
ATOM 3093 N N . GLU B 1 79 ? 14.109 -21.031 2.9 1 96.12 79 GLU B N 1
ATOM 3094 C CA . GLU B 1 79 ? 13.352 -20.531 4.043 1 96.12 79 GLU B CA 1
ATOM 3095 C C . GLU B 1 79 ? 12.789 -19.141 3.764 1 96.12 79 GLU B C 1
ATOM 3097 O O . GLU B 1 79 ? 12.492 -18.391 4.691 1 96.12 79 GLU B O 1
ATOM 3102 N N . ALA B 1 80 ? 12.734 -18.797 2.486 1 98 80 ALA B N 1
ATOM 3103 C CA . ALA B 1 80 ? 12.195 -17.5 2.127 1 98 80 ALA B CA 1
ATOM 3104 C C . ALA B 1 80 ? 10.844 -17.266 2.805 1 98 80 ALA B C 1
ATOM 3106 O O . ALA B 1 80 ? 10 -18.156 2.84 1 98 80 ALA B O 1
ATOM 3107 N N . THR B 1 81 ? 10.68 -16.078 3.432 1 97.88 81 THR B N 1
ATOM 3108 C CA . THR B 1 81 ? 9.477 -15.688 4.172 1 97.88 81 THR B CA 1
ATOM 3109 C C . THR B 1 81 ? 9.148 -14.219 3.945 1 97.88 81 THR B C 1
ATOM 3111 O O . THR B 1 81 ? 10.047 -13.375 3.869 1 97.88 81 THR B O 1
ATOM 3114 N N . GLY B 1 82 ? 7.859 -13.953 3.854 1 98.38 82 GLY B N 1
ATOM 3115 C CA . GLY B 1 82 ? 7.531 -12.547 3.678 1 98.38 82 GLY B CA 1
ATOM 3116 C C . GLY B 1 82 ? 6.062 -12.25 3.898 1 98.38 82 GLY B C 1
ATOM 3117 O O . GLY B 1 82 ? 5.266 -13.156 4.133 1 98.38 82 GLY B O 1
ATOM 3118 N N . ARG B 1 83 ? 5.766 -11.039 3.932 1 98.31 83 ARG B N 1
ATOM 3119 C CA . ARG B 1 83 ? 4.41 -10.5 4 1 98.31 83 ARG B CA 1
ATOM 3120 C C . ARG B 1 83 ? 4.094 -9.656 2.77 1 98.31 83 ARG B C 1
ATOM 3122 O O . ARG B 1 83 ? 4.938 -8.891 2.303 1 98.31 83 ARG B O 1
ATOM 3129 N N . VAL B 1 84 ? 2.949 -9.906 2.27 1 97.94 84 VAL B N 1
ATOM 3130 C CA . VAL B 1 84 ? 2.428 -9.086 1.182 1 97.94 84 VAL B CA 1
ATOM 3131 C C . VAL B 1 84 ? 1.085 -8.484 1.587 1 97.94 84 VAL B C 1
ATOM 3133 O O . VAL B 1 84 ? 0.089 -9.195 1.719 1 97.94 84 VAL B O 1
ATOM 3136 N N . SER B 1 85 ? 1.088 -7.211 1.812 1 96.94 85 SER B N 1
ATOM 3137 C CA . SER B 1 85 ? -0.171 -6.504 2.014 1 96.94 85 SER B CA 1
ATOM 3138 C C . SER B 1 85 ? -0.832 -6.16 0.683 1 96.94 85 SER B C 1
ATOM 3140 O O . SER B 1 85 ? -0.211 -5.539 -0.182 1 96.94 85 SER B O 1
ATOM 3142 N N . PRO B 1 86 ? -2.027 -6.629 0.465 1 95.38 86 PRO B N 1
ATOM 3143 C CA . PRO B 1 86 ? -3.027 -7.031 1.456 1 95.38 86 PRO B CA 1
ATOM 3144 C C . PRO B 1 86 ? -3.291 -8.531 1.449 1 95.38 86 PRO B C 1
ATOM 3146 O O . PRO B 1 86 ? -4.395 -8.977 1.786 1 95.38 86 PRO B O 1
ATOM 3149 N N . VAL B 1 87 ? -2.416 -9.352 1.098 1 94.38 87 VAL B N 1
ATOM 3150 C CA . VAL B 1 87 ? -2.736 -10.742 0.785 1 94.38 87 VAL B CA 1
ATOM 3151 C C . VAL B 1 87 ? -2.393 -11.625 1.977 1 94.38 87 VAL B C 1
ATOM 3153 O O . VAL B 1 87 ? -2.992 -12.688 2.16 1 94.38 87 VAL B O 1
ATOM 3156 N N . GLY B 1 88 ? -1.31 -11.164 2.727 1 95.06 88 GLY B N 1
ATOM 3157 C CA . GLY B 1 88 ? -1.024 -11.914 3.939 1 95.06 88 GLY B CA 1
ATOM 3158 C C . GLY B 1 88 ? 0.419 -12.375 4.035 1 95.06 88 GLY B C 1
ATOM 3159 O O . GLY B 1 88 ? 1.3 -11.805 3.387 1 95.06 88 GLY B O 1
ATOM 3160 N N . ASN B 1 89 ? 0.614 -13.406 4.926 1 96.38 89 ASN B N 1
ATOM 3161 C CA . ASN B 1 89 ? 1.941 -13.945 5.203 1 96.38 89 ASN B CA 1
ATOM 3162 C C . ASN B 1 89 ? 2.232 -15.18 4.367 1 96.38 89 ASN B C 1
ATOM 3164 O O . ASN B 1 89 ? 1.337 -15.992 4.117 1 96.38 89 ASN B O 1
ATOM 3168 N N . PHE B 1 90 ? 3.432 -15.328 3.969 1 96 90 PHE B N 1
ATOM 3169 C CA . PHE B 1 90 ? 3.934 -16.484 3.232 1 96 90 PHE B CA 1
ATOM 3170 C C . PHE B 1 90 ? 5.184 -17.047 3.896 1 96 90 PHE B C 1
ATOM 3172 O O . PHE B 1 90 ? 6.156 -16.312 4.121 1 96 90 PHE B O 1
ATOM 3179 N N . SER B 1 91 ? 5.141 -18.297 4.188 1 93.25 91 SER B N 1
ATOM 3180 C CA . SER B 1 91 ? 6.258 -18.938 4.867 1 93.25 91 SER B CA 1
ATOM 3181 C C . SER B 1 91 ? 6.82 -20.094 4.039 1 93.25 91 SER B C 1
ATOM 3183 O O . SER B 1 91 ? 6.078 -20.984 3.623 1 93.25 91 SER B O 1
ATOM 3185 N N . GLY B 1 92 ? 8.109 -19.984 3.82 1 93.88 92 GLY B N 1
ATOM 3186 C CA . GLY B 1 92 ? 8.766 -21.047 3.066 1 93.88 92 GLY B CA 1
ATOM 3187 C C . GLY B 1 92 ? 8.828 -20.766 1.576 1 93.88 92 GLY B C 1
ATOM 3188 O O . GLY B 1 92 ? 8.133 -19.875 1.076 1 93.88 92 GLY B O 1
ATOM 3189 N N . PHE B 1 93 ? 9.625 -21.531 0.973 1 94.94 93 PHE B N 1
ATOM 3190 C CA . PHE B 1 93 ? 9.914 -21.391 -0.449 1 94.94 93 PHE B CA 1
ATOM 3191 C C . PHE B 1 93 ? 8.648 -21.547 -1.278 1 94.94 93 PHE B C 1
ATOM 3193 O O . PHE B 1 93 ? 8.336 -20.703 -2.115 1 94.94 93 PHE B O 1
ATOM 3200 N N . ASP B 1 94 ? 7.891 -22.547 -1.031 1 93.31 94 ASP B N 1
ATOM 3201 C CA . ASP B 1 94 ? 6.727 -22.875 -1.854 1 93.31 94 ASP B CA 1
ATOM 3202 C C . ASP B 1 94 ? 5.691 -21.75 -1.801 1 93.31 94 ASP B C 1
ATOM 3204 O O . ASP B 1 94 ? 5.188 -21.312 -2.838 1 93.31 94 ASP B O 1
ATOM 3208 N N . ASP B 1 95 ? 5.406 -21.203 -0.594 1 93.88 95 ASP B N 1
ATOM 3209 C CA . ASP B 1 95 ? 4.441 -20.125 -0.458 1 93.88 95 ASP B CA 1
ATOM 3210 C C . ASP B 1 95 ? 4.926 -18.859 -1.176 1 93.88 95 ASP B C 1
ATOM 3212 O O . ASP B 1 95 ? 4.137 -18.156 -1.809 1 93.88 95 ASP B O 1
ATOM 3216 N N . SER B 1 96 ? 6.168 -18.703 -1.095 1 96.25 96 SER B N 1
ATOM 3217 C CA . SER B 1 96 ? 6.742 -17.484 -1.66 1 96.25 96 SER B CA 1
ATOM 3218 C C . SER B 1 96 ? 6.66 -17.484 -3.184 1 96.25 96 SER B C 1
ATOM 3220 O O . SER B 1 96 ? 6.219 -16.516 -3.791 1 96.25 96 SER B O 1
ATOM 3222 N N . ILE B 1 97 ? 7.012 -18.547 -3.77 1 94.81 97 ILE B N 1
ATOM 3223 C CA . ILE B 1 97 ? 7.039 -18.562 -5.227 1 94.81 97 ILE B CA 1
ATOM 3224 C C . ILE B 1 97 ? 5.613 -18.609 -5.77 1 94.81 97 ILE B C 1
ATOM 3226 O O . ILE B 1 97 ? 5.336 -18.109 -6.859 1 94.81 97 ILE B O 1
ATOM 3230 N N . GLU B 1 98 ? 4.707 -19.234 -5.035 1 93.25 98 GLU B N 1
ATOM 3231 C CA . GLU B 1 98 ? 3.305 -19.188 -5.441 1 93.25 98 GLU B CA 1
ATOM 3232 C C . GLU B 1 98 ? 2.773 -17.766 -5.453 1 93.25 98 GLU B C 1
ATOM 3234 O O . GLU B 1 98 ? 2.07 -17.359 -6.387 1 93.25 98 GLU B O 1
ATOM 3239 N N . TYR B 1 99 ? 3.111 -17.062 -4.43 1 94.06 99 TYR B N 1
ATOM 3240 C CA . TYR B 1 99 ? 2.697 -15.656 -4.43 1 94.06 99 TYR B CA 1
ATOM 3241 C C . TYR B 1 99 ? 3.24 -14.93 -5.652 1 94.06 99 TYR B C 1
ATOM 3243 O O . TYR B 1 99 ? 2.486 -14.289 -6.387 1 94.06 99 TYR B O 1
ATOM 3251 N N . PHE B 1 100 ? 4.504 -14.992 -5.859 1 96.5 100 PHE B N 1
ATOM 3252 C CA . PHE B 1 100 ? 5.113 -14.164 -6.891 1 96.5 100 PHE B CA 1
ATOM 3253 C C . PHE B 1 100 ? 4.723 -14.648 -8.281 1 96.5 100 PHE B C 1
ATOM 3255 O O . PHE B 1 100 ? 4.41 -13.844 -9.156 1 96.5 100 PHE B O 1
ATOM 3262 N N . PHE B 1 101 ? 4.625 -15.914 -8.484 1 95.88 101 PHE B N 1
ATOM 3263 C CA . PHE B 1 101 ? 4.578 -16.375 -9.867 1 95.88 101 PHE B CA 1
ATOM 3264 C C . PHE B 1 101 ? 3.225 -17 -10.188 1 95.88 101 PHE B C 1
ATOM 3266 O O . PHE B 1 101 ? 2.713 -16.844 -11.297 1 95.88 101 PHE B O 1
ATOM 3273 N N . SER B 1 102 ? 2.611 -17.609 -9.25 1 92.31 102 SER B N 1
ATOM 3274 C CA . SER B 1 102 ? 1.367 -18.312 -9.539 1 92.31 102 SER B CA 1
ATOM 3275 C C . SER B 1 102 ? 0.163 -17.391 -9.406 1 92.31 102 SER B C 1
ATOM 3277 O O . SER B 1 102 ? -0.896 -17.656 -9.977 1 92.31 102 SER B O 1
ATOM 3279 N N . LEU B 1 103 ? 0.303 -16.328 -8.648 1 94.5 103 LEU B N 1
ATOM 3280 C CA . LEU B 1 103 ? -0.777 -15.352 -8.539 1 94.5 103 LEU B CA 1
ATOM 3281 C C . LEU B 1 103 ? -0.715 -14.336 -9.68 1 94.5 103 LEU B C 1
ATOM 3283 O O . LEU B 1 103 ? -1.683 -13.617 -9.93 1 94.5 103 LEU B O 1
ATOM 3287 N N . ALA B 1 104 ? 0.457 -14.273 -10.305 1 96.38 104 ALA B N 1
ATOM 3288 C CA . ALA B 1 104 ? 0.525 -13.414 -11.484 1 96.38 104 ALA B CA 1
ATOM 3289 C C . ALA B 1 104 ? -0.449 -13.891 -12.562 1 96.38 104 ALA B C 1
ATOM 3291 O O . ALA B 1 104 ? -0.551 -15.086 -12.828 1 96.38 104 ALA B O 1
ATOM 3292 N N . PRO B 1 105 ? -1.144 -13 -13.148 1 95.56 105 PRO B N 1
ATOM 3293 C CA . PRO B 1 105 ? -2.219 -13.406 -14.055 1 95.56 105 PRO B CA 1
ATOM 3294 C C . PRO B 1 105 ? -1.698 -14.07 -15.328 1 95.56 105 PRO B C 1
ATOM 3296 O O . PRO B 1 105 ? -0.653 -13.68 -15.852 1 95.56 105 PRO B O 1
ATOM 3299 N N . THR B 1 106 ? -2.41 -15.078 -15.719 1 94.75 106 THR B N 1
ATOM 3300 C CA . THR B 1 106 ? -2.305 -15.648 -17.062 1 94.75 106 THR B CA 1
ATOM 3301 C C . THR B 1 106 ? -3.594 -15.43 -17.844 1 94.75 106 THR B C 1
ATOM 3303 O O . THR B 1 106 ? -4.68 -15.352 -17.266 1 94.75 106 THR B O 1
ATOM 3306 N N . PRO B 1 107 ? -3.439 -15.312 -19.109 1 94.62 107 PRO B N 1
ATOM 3307 C CA . PRO B 1 107 ? -4.664 -15.086 -19.891 1 94.62 107 PRO B CA 1
ATOM 3308 C C . PRO B 1 107 ? -5.699 -16.188 -19.688 1 94.62 107 PRO B C 1
ATOM 3310 O O . PRO B 1 107 ? -6.902 -15.93 -19.719 1 94.62 107 PRO B O 1
ATOM 3313 N N . GLN B 1 108 ? -5.328 -17.391 -19.422 1 89 108 GLN B N 1
ATOM 3314 C CA . GLN B 1 108 ? -6.223 -18.531 -19.234 1 89 108 GLN B CA 1
ATOM 3315 C C . GLN B 1 108 ? -7.008 -18.422 -17.938 1 89 108 GLN B C 1
ATOM 3317 O O . GLN B 1 108 ? -8.195 -18.734 -17.891 1 89 108 GLN B O 1
ATOM 3322 N N . ALA B 1 109 ? -6.363 -17.906 -16.984 1 87.19 109 ALA B N 1
ATOM 3323 C CA . ALA B 1 109 ? -6.965 -17.922 -15.656 1 87.19 109 ALA B CA 1
ATOM 3324 C C . ALA B 1 109 ? -7.598 -16.578 -15.312 1 87.19 109 ALA B C 1
ATOM 3326 O O . ALA B 1 109 ? -8.375 -16.469 -14.367 1 87.19 109 ALA B O 1
ATOM 3327 N N . SER B 1 110 ? -7.285 -15.562 -16.078 1 91.25 110 SER B N 1
ATOM 3328 C CA . SER B 1 110 ? -7.699 -14.211 -15.719 1 91.25 110 SER B CA 1
ATOM 3329 C C . SER B 1 110 ? -8.406 -13.531 -16.891 1 91.25 110 SER B C 1
ATOM 3331 O O . SER B 1 110 ? -8.219 -12.336 -17.125 1 91.25 110 SER B O 1
ATOM 3333 N N . ASN B 1 111 ? -9.133 -14.328 -17.578 1 88.62 111 ASN B N 1
ATOM 3334 C CA . ASN B 1 111 ? -9.984 -13.805 -18.641 1 88.62 111 ASN B CA 1
ATOM 3335 C C . ASN B 1 111 ? -9.211 -12.906 -19.594 1 88.62 111 ASN B C 1
ATOM 3337 O O . ASN B 1 111 ? -9.633 -11.781 -19.875 1 88.62 111 ASN B O 1
ATOM 3341 N N . GLY B 1 112 ? -8.016 -13.336 -19.922 1 94.81 112 GLY B N 1
ATOM 3342 C CA . GLY B 1 112 ? -7.215 -12.672 -20.938 1 94.81 112 GLY B CA 1
ATOM 3343 C C . GLY B 1 112 ? -6.18 -11.727 -20.359 1 94.81 112 GLY B C 1
ATOM 3344 O O . GLY B 1 112 ? -5.262 -11.297 -21.062 1 94.81 112 GLY B O 1
ATOM 3345 N N . VAL B 1 113 ? -6.336 -11.336 -19.094 1 97 113 VAL B N 1
ATOM 3346 C CA . VAL B 1 113 ? -5.445 -10.352 -18.484 1 97 113 VAL B CA 1
ATOM 3347 C C . VAL B 1 113 ? -4.109 -11.016 -18.141 1 97 113 VAL B C 1
ATOM 3349 O O . VAL B 1 113 ? -4.078 -12.133 -17.625 1 97 113 VAL B O 1
ATOM 3352 N N . ALA B 1 114 ? -3.021 -10.367 -18.438 1 97.94 114 ALA B N 1
ATOM 3353 C CA . ALA B 1 114 ? -1.677 -10.781 -18.062 1 97.94 114 ALA B CA 1
ATOM 3354 C C . ALA B 1 114 ? -0.75 -9.586 -17.906 1 97.94 114 ALA B C 1
ATOM 3356 O O . ALA B 1 114 ? -1.047 -8.492 -18.391 1 97.94 114 ALA B O 1
ATOM 3357 N N . PHE B 1 115 ? 0.243 -9.773 -17.141 1 97.94 115 PHE B N 1
ATOM 3358 C CA . PHE B 1 115 ? 1.326 -8.805 -17.188 1 97.94 115 PHE B CA 1
ATOM 3359 C C . PHE B 1 115 ? 2.137 -8.945 -18.469 1 97.94 115 PHE B C 1
ATOM 3361 O O . PHE B 1 115 ? 2.57 -10.047 -18.812 1 97.94 115 PHE B O 1
ATOM 3368 N N . THR B 1 116 ? 2.359 -7.836 -19.156 1 97.38 116 THR B N 1
ATOM 3369 C CA . THR B 1 116 ? 3.109 -7.852 -20.406 1 97.38 116 THR B CA 1
ATOM 3370 C C . THR B 1 116 ? 4.527 -7.328 -20.188 1 97.38 116 THR B C 1
ATOM 3372 O O . THR B 1 116 ? 5.422 -7.59 -21 1 97.38 116 THR B O 1
ATOM 3375 N N . ARG B 1 117 ? 4.672 -6.555 -19.141 1 96.75 117 ARG B N 1
ATOM 3376 C CA . ARG B 1 117 ? 5.969 -6.02 -18.734 1 96.75 117 ARG B CA 1
ATOM 3377 C C . ARG B 1 117 ? 6.031 -5.801 -17.234 1 96.75 117 ARG B C 1
ATOM 3379 O O . ARG B 1 117 ? 5.012 -5.527 -16.594 1 96.75 117 ARG B O 1
ATOM 3386 N N . ALA B 1 118 ? 7.199 -5.984 -16.719 1 97.94 118 ALA B N 1
ATOM 3387 C CA . ALA B 1 118 ? 7.531 -5.613 -15.352 1 97.94 118 ALA B CA 1
ATOM 3388 C C . ALA B 1 118 ? 8.742 -4.684 -15.312 1 97.94 118 ALA B C 1
ATOM 3390 O O . ALA B 1 118 ? 9.828 -5.047 -15.773 1 97.94 118 ALA B O 1
ATOM 3391 N N . GLU B 1 119 ? 8.539 -3.504 -14.766 1 97.38 119 GLU B N 1
ATOM 3392 C CA . GLU B 1 119 ? 9.578 -2.475 -14.797 1 97.38 119 GLU B CA 1
ATOM 3393 C C . GLU B 1 119 ? 9.922 -1.998 -13.391 1 97.38 119 GLU B C 1
ATOM 3395 O O . GLU B 1 119 ? 9.102 -1.383 -12.711 1 97.38 119 GLU B O 1
ATOM 3400 N N . VAL B 1 120 ? 11.164 -2.361 -12.984 1 98.06 120 VAL B N 1
ATOM 3401 C CA . VAL B 1 120 ? 11.633 -1.791 -11.727 1 98.06 120 VAL B CA 1
ATOM 3402 C C . VAL B 1 120 ? 11.969 -0.314 -11.914 1 98.06 120 VAL B C 1
ATOM 3404 O O . VAL B 1 120 ? 12.891 0.029 -12.664 1 98.06 120 VAL B O 1
ATOM 3407 N N . LEU B 1 121 ? 11.258 0.561 -11.211 1 97.75 121 LEU B N 1
ATOM 3408 C CA . LEU B 1 121 ? 11.344 1.988 -11.5 1 97.75 121 LEU B CA 1
ATOM 3409 C C . LEU B 1 121 ? 11.992 2.736 -10.336 1 97.75 121 LEU B C 1
ATOM 3411 O O . LEU B 1 121 ? 12.422 3.881 -10.5 1 97.75 121 LEU B O 1
ATOM 3415 N N . GLU B 1 122 ? 11.984 2.217 -9.227 1 98.44 122 GLU B N 1
ATOM 3416 C CA . GLU B 1 122 ? 12.664 2.744 -8.039 1 98.44 122 GLU B CA 1
ATOM 3417 C C . GLU B 1 122 ? 13.469 1.66 -7.336 1 98.44 122 GLU B C 1
ATOM 3419 O O . GLU B 1 122 ? 13.031 0.514 -7.238 1 98.44 122 GLU B O 1
ATOM 3424 N N . PHE B 1 123 ? 14.727 2.066 -6.988 1 98.5 123 PHE B N 1
ATOM 3425 C CA . PHE B 1 123 ? 15.625 1.074 -6.414 1 98.5 123 PHE B CA 1
ATOM 3426 C C . PHE B 1 123 ? 16.719 1.746 -5.598 1 98.5 123 PHE B C 1
ATOM 3428 O O . PHE B 1 123 ? 17.312 2.734 -6.035 1 98.5 123 PHE B O 1
ATOM 3435 N N . THR B 1 124 ? 16.922 1.174 -4.441 1 98.5 124 THR B N 1
ATOM 3436 C CA . THR B 1 124 ? 18.109 1.517 -3.652 1 98.5 124 THR B CA 1
ATOM 3437 C C . THR B 1 124 ? 18.547 0.333 -2.797 1 98.5 124 THR B C 1
ATOM 3439 O O . THR B 1 124 ? 17.719 -0.461 -2.35 1 98.5 124 THR B O 1
ATOM 3442 N N . SER B 1 125 ? 19.812 0.16 -2.672 1 98.06 125 SER B N 1
ATOM 3443 C CA . SER B 1 125 ? 20.453 -0.867 -1.852 1 98.06 125 SER B CA 1
ATOM 3444 C C . SER B 1 125 ? 21.688 -0.321 -1.141 1 98.06 125 SER B C 1
ATOM 3446 O O . SER B 1 125 ? 22.688 -0.02 -1.781 1 98.06 125 SER B O 1
ATOM 3448 N N . GLY B 1 126 ? 21.578 -0.286 0.203 1 97.25 126 GLY B N 1
ATOM 3449 C CA . GLY B 1 126 ? 22.641 0.316 0.98 1 97.25 126 GLY B CA 1
ATOM 3450 C C . GLY B 1 126 ? 23.688 -0.685 1.421 1 97.25 126 GLY B C 1
ATOM 3451 O O . GLY B 1 126 ? 24.797 -0.301 1.815 1 97.25 126 GLY B O 1
ATOM 3452 N N . CYS B 1 127 ? 23.406 -1.96 1.363 1 96.94 127 CYS B N 1
ATOM 3453 C CA . CYS B 1 127 ? 24.312 -3.049 1.729 1 96.94 127 CYS B CA 1
ATOM 3454 C C . CYS B 1 127 ? 23.953 -4.324 0.973 1 96.94 127 CYS B C 1
ATOM 3456 O O . CYS B 1 127 ? 22.938 -4.387 0.297 1 96.94 127 CYS B O 1
ATOM 3458 N N . PRO B 1 128 ? 24.781 -5.332 0.992 1 97.25 128 PRO B N 1
ATOM 3459 C CA . PRO B 1 128 ? 24.547 -6.551 0.216 1 97.25 128 PRO B CA 1
ATOM 3460 C C . PRO B 1 128 ? 23.25 -7.266 0.627 1 97.25 128 PRO B C 1
ATOM 3462 O O . PRO B 1 128 ? 22.656 -7.973 -0.184 1 97.25 128 PRO B O 1
ATOM 3465 N N . GLU B 1 129 ? 22.812 -7.012 1.811 1 97.81 129 GLU B N 1
ATOM 3466 C CA . GLU B 1 129 ? 21.734 -7.824 2.375 1 97.81 129 GLU B CA 1
ATOM 3467 C C . GLU B 1 129 ? 20.375 -7.191 2.123 1 97.81 129 GLU B C 1
ATOM 3469 O O . GLU B 1 129 ? 19.344 -7.863 2.221 1 97.81 129 GLU B O 1
ATOM 3474 N N . VAL B 1 130 ? 20.375 -5.887 1.859 1 98.62 130 VAL B N 1
ATOM 3475 C CA . VAL B 1 130 ? 19.078 -5.227 1.908 1 98.62 130 VAL B CA 1
ATOM 3476 C C . VAL B 1 130 ? 18.891 -4.34 0.679 1 98.62 130 VAL B C 1
ATOM 3478 O O . VAL B 1 130 ? 19.828 -3.648 0.266 1 98.62 130 VAL B O 1
ATOM 3481 N N . ALA B 1 131 ? 17.688 -4.34 0.102 1 98.81 131 ALA B N 1
ATOM 3482 C CA . ALA B 1 131 ? 17.281 -3.443 -0.975 1 98.81 131 ALA B CA 1
ATOM 3483 C C . ALA B 1 131 ? 15.797 -3.086 -0.853 1 98.81 131 ALA B C 1
ATOM 3485 O O . ALA B 1 131 ? 15.055 -3.725 -0.101 1 98.81 131 ALA B O 1
ATOM 3486 N N . ALA B 1 132 ? 15.438 -2.066 -1.475 1 98.94 132 ALA B N 1
ATOM 3487 C CA . ALA B 1 132 ? 14.047 -1.703 -1.7 1 98.94 132 ALA B CA 1
ATOM 3488 C C . ALA B 1 132 ? 13.781 -1.422 -3.176 1 98.94 132 ALA B C 1
ATOM 3490 O O . ALA B 1 132 ? 14.664 -0.933 -3.889 1 98.94 132 ALA B O 1
ATOM 3491 N N . SER B 1 133 ? 12.547 -1.753 -3.6 1 98.88 133 SER B N 1
ATOM 3492 C CA . SER B 1 133 ? 12.234 -1.563 -5.012 1 98.88 133 SER B CA 1
ATOM 3493 C C . SER B 1 133 ? 10.758 -1.237 -5.211 1 98.88 133 SER B C 1
ATOM 3495 O O . SER B 1 133 ? 9.93 -1.567 -4.367 1 98.88 133 SER B O 1
ATOM 3497 N N . LEU B 1 134 ? 10.484 -0.539 -6.254 1 98.88 134 LEU B N 1
ATOM 3498 C CA . LEU B 1 134 ? 9.156 -0.384 -6.832 1 98.88 134 LEU B CA 1
ATOM 3499 C C . LEU B 1 134 ? 9.102 -0.979 -8.234 1 98.88 134 LEU B C 1
ATOM 3501 O O . LEU B 1 134 ? 9.961 -0.697 -9.07 1 98.88 134 LEU B O 1
ATOM 3505 N N . VAL B 1 135 ? 8.102 -1.788 -8.461 1 98.75 135 VAL B N 1
ATOM 3506 C CA . VAL B 1 135 ? 7.883 -2.314 -9.805 1 98.75 135 VAL B CA 1
ATOM 3507 C C . VAL B 1 135 ? 6.512 -1.877 -10.312 1 98.75 135 VAL B C 1
ATOM 3509 O O . VAL B 1 135 ? 5.547 -1.833 -9.547 1 98.75 135 VAL B O 1
ATOM 3512 N N . TYR B 1 136 ? 6.422 -1.458 -11.562 1 98.44 136 TYR B N 1
ATOM 3513 C CA . TYR B 1 136 ? 5.172 -1.337 -12.305 1 98.44 136 TYR B CA 1
ATOM 3514 C C . TYR B 1 136 ? 4.961 -2.537 -13.219 1 98.44 136 TYR B C 1
ATOM 3516 O O . TYR B 1 136 ? 5.809 -2.844 -14.055 1 98.44 136 TYR B O 1
ATOM 3524 N N . PHE B 1 137 ? 3.891 -3.236 -12.961 1 98.31 137 PHE B N 1
ATOM 3525 C CA . PHE B 1 137 ? 3.428 -4.277 -13.867 1 98.31 137 PHE B CA 1
ATOM 3526 C C . PHE B 1 137 ? 2.465 -3.703 -14.898 1 98.31 137 PHE B C 1
ATOM 3528 O O . PHE B 1 137 ? 1.354 -3.293 -14.562 1 98.31 137 PHE B O 1
ATOM 3535 N N . ARG B 1 138 ? 2.959 -3.699 -16.141 1 98 138 ARG B N 1
ATOM 3536 C CA . ARG B 1 138 ? 2.049 -3.332 -17.219 1 98 138 ARG B CA 1
ATOM 3537 C C . ARG B 1 138 ? 1.156 -4.504 -17.609 1 98 138 ARG B C 1
ATOM 3539 O O . ARG B 1 138 ? 1.644 -5.617 -17.828 1 98 138 ARG B O 1
ATOM 3546 N N . SER B 1 139 ? -0.137 -4.223 -17.641 1 98.06 139 SER B N 1
ATOM 3547 C CA . SER B 1 139 ? -1.071 -5.32 -17.875 1 98.06 139 SER B CA 1
ATOM 3548 C C . SER B 1 139 ? -1.976 -5.031 -19.078 1 98.06 139 SER B C 1
ATOM 3550 O O . SER B 1 139 ? -2.252 -3.871 -19.375 1 98.06 139 SER B O 1
ATOM 3552 N N . GLY B 1 140 ? -2.379 -6.031 -19.719 1 97.38 140 GLY B N 1
ATOM 3553 C CA . GLY B 1 140 ? -3.295 -6.023 -20.859 1 97.38 140 GLY B CA 1
ATOM 3554 C C . GLY B 1 140 ? -3.867 -7.395 -21.156 1 97.38 140 GLY B C 1
ATOM 3555 O O . GLY B 1 140 ? -3.57 -8.367 -20.469 1 97.38 140 GLY B O 1
ATOM 3556 N N . HIS B 1 141 ? -4.742 -7.43 -22.172 1 97.81 141 HIS B N 1
ATOM 3557 C CA . HIS B 1 141 ? -5.289 -8.703 -22.641 1 97.81 141 HIS B CA 1
ATOM 3558 C C . HIS B 1 141 ? -4.379 -9.344 -23.672 1 97.81 141 HIS B C 1
ATOM 3560 O O . HIS B 1 141 ? -4.09 -8.75 -24.719 1 97.81 141 HIS B O 1
ATOM 3566 N N . VAL B 1 142 ? -3.93 -10.547 -23.344 1 97.62 142 VAL B N 1
ATOM 3567 C CA . VAL B 1 142 ? -2.953 -11.227 -24.188 1 97.62 142 VAL B CA 1
ATOM 3568 C C . VAL B 1 142 ? -3.58 -12.477 -24.797 1 97.62 142 VAL B C 1
ATOM 3570 O O . VAL B 1 142 ? -4.223 -13.266 -24.109 1 97.62 142 VAL B O 1
ATOM 3573 N N . ASP B 1 143 ? -3.479 -12.625 -26.062 1 96.38 143 ASP B N 1
ATOM 3574 C CA . ASP B 1 143 ? -3.84 -13.883 -26.719 1 96.38 143 ASP B CA 1
ATOM 3575 C C . ASP B 1 143 ? -2.836 -14.984 -26.391 1 96.38 143 ASP B C 1
ATOM 3577 O O . ASP B 1 143 ? -1.653 -14.867 -26.719 1 96.38 143 ASP B O 1
ATOM 3581 N N . PRO B 1 144 ? -3.328 -15.984 -25.781 1 93.69 144 PRO B N 1
ATOM 3582 C CA . PRO B 1 144 ? -2.377 -17 -25.312 1 93.69 144 PRO B CA 1
ATOM 3583 C C . PRO B 1 144 ? -1.696 -17.734 -26.469 1 93.69 144 PRO B C 1
ATOM 3585 O O . PRO B 1 144 ? -0.645 -18.359 -26.281 1 93.69 144 PRO B O 1
ATOM 3588 N N . GLN B 1 145 ? -2.184 -17.734 -27.672 1 93.5 145 GLN B N 1
ATOM 3589 C CA . GLN B 1 145 ? -1.608 -18.438 -28.812 1 93.5 145 GLN B CA 1
ATOM 3590 C C . GLN B 1 145 ? -0.574 -17.578 -29.516 1 93.5 145 GLN B C 1
ATOM 3592 O O . GLN B 1 145 ? 0.514 -18.047 -29.859 1 93.5 145 GLN B O 1
ATOM 3597 N N . THR B 1 146 ? -0.857 -16.297 -29.672 1 95.12 146 THR B N 1
ATOM 3598 C CA . THR B 1 146 ? 0.01 -15.43 -30.453 1 95.12 146 THR B CA 1
ATOM 3599 C C . THR B 1 146 ? 0.909 -14.594 -29.547 1 95.12 146 THR B C 1
ATOM 3601 O O . THR B 1 146 ? 1.878 -13.992 -30.016 1 95.12 146 THR B O 1
ATOM 3604 N N . LEU B 1 147 ? 0.512 -14.492 -28.281 1 93.69 147 LEU B N 1
ATOM 3605 C CA . LEU B 1 147 ? 1.211 -13.711 -27.266 1 93.69 147 LEU B CA 1
ATOM 3606 C C . LEU B 1 147 ? 1.106 -12.219 -27.562 1 93.69 147 LEU B C 1
ATOM 3608 O O . LEU B 1 147 ? 1.852 -11.422 -26.984 1 93.69 147 LEU B O 1
ATOM 3612 N N . LYS B 1 148 ? 0.18 -11.898 -28.438 1 95.75 148 LYS B N 1
ATOM 3613 C CA . LYS B 1 148 ? -0.024 -10.492 -28.781 1 95.75 148 LYS B CA 1
ATOM 3614 C C . LYS B 1 148 ? -1.014 -9.828 -27.828 1 95.75 148 LYS B C 1
ATOM 3616 O O . LYS B 1 148 ? -1.996 -10.453 -27.422 1 95.75 148 LYS B O 1
ATOM 3621 N N . VAL B 1 149 ? -0.722 -8.617 -27.562 1 96.25 149 VAL B N 1
ATOM 3622 C CA . VAL B 1 149 ? -1.607 -7.82 -26.719 1 96.25 149 VAL B CA 1
ATOM 3623 C C . VAL B 1 149 ? -2.74 -7.238 -27.562 1 96.25 149 VAL B C 1
ATOM 3625 O O . VAL B 1 149 ? -2.5 -6.68 -28.625 1 96.25 149 VAL B O 1
ATOM 3628 N N . ASP B 1 150 ? -3.961 -7.395 -27.125 1 96.38 150 ASP B N 1
ATOM 3629 C CA . ASP B 1 150 ? -5.117 -6.75 -27.734 1 96.38 150 ASP B CA 1
ATOM 3630 C C . ASP B 1 150 ? -5.246 -5.301 -27.281 1 96.38 150 ASP B C 1
ATOM 3632 O O . ASP B 1 150 ? -5.809 -5.027 -26.219 1 96.38 150 ASP B O 1
ATOM 3636 N N . THR B 1 151 ? -4.816 -4.387 -28.031 1 93.81 151 THR B N 1
ATOM 3637 C CA . THR B 1 151 ? -4.727 -2.98 -27.656 1 93.81 151 THR B CA 1
ATOM 3638 C C . THR B 1 151 ? -6.109 -2.334 -27.641 1 93.81 151 THR B C 1
ATOM 3640 O O . THR B 1 151 ? -6.262 -1.186 -27.219 1 93.81 151 THR B O 1
ATOM 3643 N N . THR B 1 152 ? -7.125 -3.027 -28.094 1 94.88 152 THR B N 1
ATOM 3644 C CA . THR B 1 152 ? -8.484 -2.5 -28.078 1 94.88 152 THR B CA 1
ATOM 3645 C C . THR B 1 152 ? -9.141 -2.73 -26.719 1 94.88 152 THR B C 1
ATOM 3647 O O . THR B 1 152 ? -10.203 -2.18 -26.438 1 94.88 152 THR B O 1
ATOM 3650 N N . LYS B 1 153 ? -8.508 -3.543 -25.906 1 94.69 153 LYS B N 1
ATOM 3651 C CA . LYS B 1 153 ? -9.016 -3.84 -24.562 1 94.69 153 LYS B CA 1
ATOM 3652 C C . LYS B 1 153 ? -8.273 -3.025 -23.5 1 94.69 153 LYS B C 1
ATOM 3654 O O . LYS B 1 153 ? -7.223 -2.451 -23.781 1 94.69 153 LYS B O 1
ATOM 3659 N N . PRO B 1 154 ? -8.812 -3.02 -22.297 1 92.69 154 PRO B N 1
ATOM 3660 C CA . PRO B 1 154 ? -8.211 -2.191 -21.234 1 92.69 154 PRO B CA 1
ATOM 3661 C C . PRO B 1 154 ? -6.766 -2.57 -20.938 1 92.69 154 PRO B C 1
ATOM 3663 O O . PRO B 1 154 ? -6.438 -3.758 -20.875 1 92.69 154 PRO B O 1
ATOM 3666 N N . MET B 1 155 ? -5.969 -1.557 -20.875 1 95.19 155 MET B N 1
ATOM 3667 C CA . MET B 1 155 ? -4.602 -1.642 -20.359 1 95.19 155 MET B CA 1
ATOM 3668 C C . MET B 1 155 ? -4.457 -0.863 -19.062 1 95.19 155 MET B C 1
ATOM 3670 O O . MET B 1 155 ? -5.133 0.145 -18.859 1 95.19 155 MET B O 1
ATOM 3674 N N . SER B 1 156 ? -3.688 -1.372 -18.188 1 97.69 156 SER B N 1
ATOM 3675 C CA . SER B 1 156 ? -3.496 -0.707 -16.906 1 97.69 156 SER B CA 1
ATOM 3676 C C . SER B 1 156 ? -2.143 -1.057 -16.297 1 97.69 156 SER B C 1
ATOM 3678 O O . SER B 1 156 ? -1.283 -1.631 -16.969 1 97.69 156 SER B O 1
ATOM 3680 N N . THR B 1 157 ? -1.89 -0.544 -15.133 1 98.19 157 THR B N 1
ATOM 3681 C CA . THR B 1 157 ? -0.628 -0.734 -14.43 1 98.19 157 THR B CA 1
ATOM 3682 C C . THR B 1 157 ? -0.874 -1.067 -12.961 1 98.19 157 THR B C 1
ATOM 3684 O O . THR B 1 157 ? -1.719 -0.448 -12.312 1 98.19 157 THR B O 1
ATOM 3687 N N . LEU B 1 158 ? -0.259 -2.141 -12.508 1 98.44 158 LEU B N 1
ATOM 3688 C CA . LEU B 1 158 ? -0.23 -2.467 -11.086 1 98.44 158 LEU B CA 1
ATOM 3689 C C . LEU B 1 158 ? 1.145 -2.18 -10.492 1 98.44 158 LEU B C 1
ATOM 3691 O O . LEU B 1 158 ? 2.168 -2.432 -11.133 1 98.44 158 LEU B O 1
ATOM 3695 N N . SER B 1 159 ? 1.18 -1.634 -9.305 1 98.25 159 SER B N 1
ATOM 3696 C CA . SER B 1 159 ? 2.467 -1.385 -8.664 1 98.25 159 SER B CA 1
ATOM 3697 C C . SER B 1 159 ? 2.656 -2.271 -7.441 1 98.25 159 SER B C 1
ATOM 3699 O O . SER B 1 159 ? 1.682 -2.693 -6.816 1 98.25 159 SER B O 1
ATOM 3701 N N . GLN B 1 160 ? 3.869 -2.57 -7.156 1 98.69 160 GLN B N 1
ATOM 3702 C CA . GLN B 1 160 ? 4.293 -3.227 -5.926 1 98.69 160 GLN B CA 1
ATOM 3703 C C . GLN B 1 160 ? 5.578 -2.611 -5.387 1 98.69 160 GLN B C 1
ATOM 3705 O O . GLN B 1 160 ? 6.562 -2.475 -6.117 1 98.69 160 GLN B O 1
ATOM 3710 N N . VAL B 1 161 ? 5.562 -2.213 -4.152 1 98.88 161 VAL B N 1
ATOM 3711 C CA . VAL B 1 161 ? 6.762 -1.771 -3.449 1 98.88 161 VAL B CA 1
ATOM 3712 C C . VAL B 1 161 ? 7.195 -2.834 -2.443 1 98.88 161 VAL B C 1
ATOM 3714 O O . VAL B 1 161 ? 6.355 -3.531 -1.869 1 98.88 161 VAL B O 1
ATOM 3717 N N . ALA B 1 162 ? 8.547 -2.977 -2.27 1 98.94 162 ALA B N 1
ATOM 3718 C CA . ALA B 1 162 ? 8.984 -4.055 -1.389 1 98.94 162 ALA B CA 1
ATOM 3719 C C . ALA B 1 162 ? 10.352 -3.74 -0.779 1 98.94 162 ALA B C 1
ATOM 3721 O O . ALA B 1 162 ? 11.164 -3.041 -1.389 1 98.94 162 ALA B O 1
ATOM 3722 N N . PHE B 1 163 ? 10.57 -4.223 0.396 1 98.94 163 PHE B N 1
ATOM 3723 C CA . PHE B 1 163 ? 11.883 -4.434 0.992 1 98.94 163 PHE B CA 1
ATOM 3724 C C . PHE B 1 163 ? 12.312 -5.891 0.859 1 98.94 163 PHE B C 1
ATOM 3726 O O . PHE B 1 163 ? 11.484 -6.797 0.988 1 98.94 163 PHE B O 1
ATOM 3733 N N . TRP B 1 164 ? 13.562 -6.047 0.654 1 98.94 164 TRP B N 1
ATOM 3734 C CA . TRP B 1 164 ? 14.156 -7.363 0.448 1 98.94 164 TRP B CA 1
ATOM 3735 C C . TRP B 1 164 ? 15.359 -7.57 1.361 1 98.94 164 TRP B C 1
ATOM 3737 O O . TRP B 1 164 ? 16.172 -6.656 1.554 1 98.94 164 TRP B O 1
ATOM 3747 N N . ARG B 1 165 ? 15.492 -8.766 1.817 1 98.81 165 ARG B N 1
ATOM 3748 C CA . ARG B 1 165 ? 16.734 -9.203 2.443 1 98.81 165 ARG B CA 1
ATOM 3749 C C . ARG B 1 165 ? 17.297 -10.43 1.729 1 98.81 165 ARG B C 1
ATOM 3751 O O . ARG B 1 165 ? 16.578 -11.398 1.479 1 98.81 165 ARG B O 1
ATOM 3758 N N . PHE B 1 166 ? 18.547 -10.367 1.488 1 98.62 166 PHE B N 1
ATOM 3759 C CA . PHE B 1 166 ? 19.234 -11.406 0.723 1 98.62 166 PHE B CA 1
ATOM 3760 C C . PHE B 1 166 ? 20.234 -12.156 1.597 1 98.62 166 PHE B C 1
ATOM 3762 O O . PHE B 1 166 ? 20.766 -11.594 2.555 1 98.62 166 PHE B O 1
ATOM 3769 N N . ASP B 1 167 ? 20.438 -13.383 1.218 1 97.31 167 ASP B N 1
ATOM 3770 C CA . ASP B 1 167 ? 21.562 -14.094 1.828 1 97.31 167 ASP B CA 1
ATOM 3771 C C . ASP B 1 167 ? 22.859 -13.781 1.103 1 97.31 167 ASP B C 1
ATOM 3773 O O . ASP B 1 167 ? 22.891 -12.922 0.218 1 97.31 167 ASP B O 1
ATOM 3777 N N . ASN B 1 168 ? 23.938 -14.422 1.471 1 95.5 168 ASN B N 1
ATOM 3778 C CA . ASN B 1 168 ? 25.266 -14.102 0.962 1 95.5 168 ASN B CA 1
ATOM 3779 C C . ASN B 1 168 ? 25.391 -14.438 -0.521 1 95.5 168 ASN B C 1
ATOM 3781 O O . ASN B 1 168 ? 26.281 -13.93 -1.202 1 95.5 168 ASN B O 1
ATOM 3785 N N . GLU B 1 169 ? 24.5 -15.281 -1.01 1 95.62 169 GLU B N 1
ATOM 3786 C CA . GLU B 1 169 ? 24.562 -15.695 -2.41 1 95.62 169 GLU B CA 1
ATOM 3787 C C . GLU B 1 169 ? 23.625 -14.844 -3.268 1 95.62 169 GLU B C 1
ATOM 3789 O O . GLU B 1 169 ? 23.578 -15 -4.488 1 95.62 169 GLU B O 1
ATOM 3794 N N . GLY B 1 170 ? 22.859 -13.984 -2.629 1 97.12 170 GLY B N 1
ATOM 3795 C CA . GLY B 1 170 ? 21.953 -13.117 -3.369 1 97.12 170 GLY B CA 1
ATOM 3796 C C . GLY B 1 170 ? 20.547 -13.68 -3.498 1 97.12 170 GLY B C 1
ATOM 3797 O O . GLY B 1 170 ? 19.734 -13.156 -4.25 1 97.12 170 GLY B O 1
ATOM 3798 N N . LYS B 1 171 ? 20.328 -14.789 -2.752 1 98.5 171 LYS B N 1
ATOM 3799 C CA . LYS B 1 171 ? 18.984 -15.344 -2.727 1 98.5 171 LYS B CA 1
ATOM 3800 C C . LYS B 1 171 ? 18.094 -14.57 -1.758 1 98.5 171 LYS B C 1
ATOM 3802 O O . LYS B 1 171 ? 18.531 -14.164 -0.681 1 98.5 171 LYS B O 1
ATOM 3807 N N . VAL B 1 172 ? 16.859 -14.43 -2.107 1 98.75 172 VAL B N 1
ATOM 3808 C CA . VAL B 1 172 ? 15.906 -13.742 -1.235 1 98.75 172 VAL B CA 1
ATOM 3809 C C . VAL B 1 172 ? 15.633 -14.586 0.005 1 98.75 172 VAL B C 1
ATOM 3811 O O . VAL B 1 172 ? 15.211 -15.742 -0.105 1 98.75 172 VAL B O 1
ATOM 3814 N N . LEU B 1 173 ? 15.883 -14 1.148 1 98.5 173 LEU B N 1
ATOM 3815 C CA . LEU B 1 173 ? 15.609 -14.633 2.438 1 98.5 173 LEU B CA 1
ATOM 3816 C C . LEU B 1 173 ? 14.289 -14.141 3.014 1 98.5 173 LEU B C 1
ATOM 3818 O O . LEU B 1 173 ? 13.516 -14.922 3.568 1 98.5 173 LEU B O 1
ATOM 3822 N N . LYS B 1 174 ? 14.062 -12.867 2.936 1 98.69 174 LYS B N 1
ATOM 3823 C CA . LYS B 1 174 ? 12.867 -12.211 3.449 1 98.69 174 LYS B CA 1
ATOM 3824 C C . LYS B 1 174 ? 12.391 -11.117 2.5 1 98.69 174 LYS B C 1
ATOM 3826 O O . LYS B 1 174 ? 13.195 -10.5 1.794 1 98.69 174 LYS B O 1
ATOM 3831 N N . TYR B 1 175 ? 11.102 -10.906 2.477 1 98.81 175 TYR B N 1
ATOM 3832 C CA . TYR B 1 175 ? 10.531 -9.797 1.715 1 98.81 175 TYR B CA 1
ATOM 3833 C C . TYR B 1 175 ? 9.312 -9.219 2.428 1 98.81 175 TYR B C 1
ATOM 3835 O O . TYR B 1 175 ? 8.586 -9.945 3.107 1 98.81 175 TYR B O 1
ATOM 3843 N N . HIS B 1 176 ? 9.156 -7.988 2.398 1 98.88 176 HIS B N 1
ATOM 3844 C CA . HIS B 1 176 ? 8.008 -7.219 2.855 1 98.88 176 HIS B CA 1
ATOM 3845 C C . HIS B 1 176 ? 7.465 -6.332 1.742 1 98.88 176 HIS B C 1
ATOM 3847 O O . HIS B 1 176 ? 8.102 -5.352 1.354 1 98.88 176 HIS B O 1
ATOM 3853 N N . ALA B 1 177 ? 6.281 -6.727 1.224 1 98.75 177 ALA B N 1
ATOM 3854 C CA . ALA B 1 177 ? 5.793 -6.109 -0.005 1 98.75 177 ALA B CA 1
ATOM 3855 C C . ALA B 1 177 ? 4.383 -5.555 0.184 1 98.75 177 ALA B C 1
ATOM 3857 O O . ALA B 1 177 ? 3.641 -6.012 1.056 1 98.75 177 ALA B O 1
ATOM 3858 N N . TRP B 1 178 ? 4.059 -4.586 -0.573 1 98.62 178 TRP B N 1
ATOM 3859 C CA . TRP B 1 178 ? 2.754 -3.928 -0.583 1 98.62 178 TRP B CA 1
ATOM 3860 C C . TRP B 1 178 ? 2.254 -3.729 -2.01 1 98.62 178 TRP B C 1
ATOM 3862 O O . TRP B 1 178 ? 3.008 -3.295 -2.883 1 98.62 178 TRP B O 1
ATOM 3872 N N . ILE B 1 179 ? 1.024 -4.035 -2.217 1 98 179 ILE B N 1
ATOM 3873 C CA . ILE B 1 179 ? 0.331 -3.785 -3.477 1 98 179 ILE B CA 1
ATOM 3874 C C . ILE B 1 179 ? -0.801 -2.785 -3.252 1 98 179 ILE B C 1
ATOM 3876 O O . ILE B 1 179 ? -1.917 -3.17 -2.896 1 98 179 ILE B O 1
ATOM 3880 N N . PRO B 1 180 ? -0.467 -1.582 -3.531 1 96.31 180 PRO B N 1
ATOM 3881 C CA . PRO B 1 180 ? -1.513 -0.576 -3.326 1 96.31 180 PRO B CA 1
ATOM 3882 C C . PRO B 1 180 ? -2.602 -0.631 -4.395 1 96.31 180 PRO B C 1
ATOM 3884 O O . PRO B 1 180 ? -2.352 -1.091 -5.512 1 96.31 180 PRO B O 1
ATOM 3887 N N . ASN B 1 181 ? -3.793 -0.221 -4.125 1 96.38 181 ASN B N 1
ATOM 3888 C CA . ASN B 1 181 ? -4.891 -0.002 -5.062 1 96.38 181 ASN B CA 1
ATOM 3889 C C . ASN B 1 181 ? -5.176 -1.251 -5.895 1 96.38 181 ASN B C 1
ATOM 3891 O O . ASN B 1 181 ? -5.367 -1.164 -7.105 1 96.38 181 ASN B O 1
ATOM 3895 N N . LEU B 1 182 ? -5.074 -2.355 -5.223 1 97.12 182 LEU B N 1
ATOM 3896 C CA . LEU B 1 182 ? -5.25 -3.607 -5.953 1 97.12 182 LEU B CA 1
ATOM 3897 C C . LEU B 1 182 ? -6.66 -3.709 -6.523 1 97.12 182 LEU B C 1
ATOM 3899 O O . LEU B 1 182 ? -6.852 -4.211 -7.633 1 97.12 182 LEU B O 1
ATOM 3903 N N . GLN B 1 183 ? -7.648 -3.256 -5.816 1 96.38 183 GLN B N 1
ATOM 3904 C CA . GLN B 1 183 ? -9.016 -3.295 -6.324 1 96.38 183 GLN B CA 1
ATOM 3905 C C . GLN B 1 183 ? -9.172 -2.395 -7.547 1 96.38 183 GLN B C 1
ATOM 3907 O O . GLN B 1 183 ? -9.797 -2.785 -8.539 1 96.38 183 GLN B O 1
ATOM 3912 N N . ALA B 1 184 ? -8.641 -1.195 -7.438 1 96.06 184 ALA B N 1
ATOM 3913 C CA . ALA B 1 184 ? -8.727 -0.279 -8.57 1 96.06 184 ALA B CA 1
ATOM 3914 C C . ALA B 1 184 ? -8.086 -0.882 -9.812 1 96.06 184 ALA B C 1
ATOM 3916 O O . ALA B 1 184 ? -8.625 -0.777 -10.922 1 96.06 184 ALA B O 1
ATOM 3917 N N . TRP B 1 185 ? -6.965 -1.504 -9.625 1 97.62 185 TRP B N 1
ATOM 3918 C CA . TRP B 1 185 ? -6.312 -2.158 -10.75 1 97.62 185 TRP B CA 1
ATOM 3919 C C . TRP B 1 185 ? -7.184 -3.281 -11.305 1 97.62 185 TRP B C 1
ATOM 3921 O O . TRP B 1 185 ? -7.328 -3.422 -12.523 1 97.62 185 TRP B O 1
ATOM 3931 N N . THR B 1 186 ? -7.691 -4.105 -10.375 1 96.69 186 THR B N 1
ATOM 3932 C CA . THR B 1 186 ? -8.5 -5.242 -10.812 1 96.69 186 THR B CA 1
ATOM 3933 C C . THR B 1 186 ? -9.688 -4.777 -11.648 1 96.69 186 THR B C 1
ATOM 3935 O O . THR B 1 186 ? -9.977 -5.359 -12.695 1 96.69 186 THR B O 1
ATOM 3938 N N . ASN B 1 187 ? -10.289 -3.711 -11.18 1 95.5 187 ASN B N 1
ATOM 3939 C CA . ASN B 1 187 ? -11.398 -3.141 -11.938 1 95.5 187 ASN B CA 1
ATOM 3940 C C . ASN B 1 187 ? -10.945 -2.652 -13.312 1 95.5 187 ASN B C 1
ATOM 3942 O O . ASN B 1 187 ? -11.57 -2.965 -14.32 1 95.5 187 ASN B O 1
ATOM 3946 N N . ALA B 1 188 ? -9.852 -1.952 -13.312 1 96.12 188 ALA B N 1
ATOM 3947 C CA . ALA B 1 188 ? -9.367 -1.342 -14.555 1 96.12 188 ALA B CA 1
ATOM 3948 C C . ALA B 1 188 ? -8.914 -2.404 -15.547 1 96.12 188 ALA B C 1
ATOM 3950 O O . ALA B 1 188 ? -9.188 -2.303 -16.75 1 96.12 188 ALA B O 1
ATOM 3951 N N . ALA B 1 189 ? -8.234 -3.389 -15.086 1 95.69 189 ALA B N 1
ATOM 3952 C CA . ALA B 1 189 ? -7.633 -4.41 -15.938 1 95.69 189 ALA B CA 1
ATOM 3953 C C . ALA B 1 189 ? -8.695 -5.363 -16.484 1 95.69 189 ALA B C 1
ATOM 3955 O O . ALA B 1 189 ? -8.617 -5.793 -17.641 1 95.69 189 ALA B O 1
ATOM 3956 N N . SER B 1 190 ? -9.688 -5.684 -15.672 1 91.94 190 SER B N 1
ATOM 3957 C CA . SER B 1 190 ? -10.68 -6.684 -16.062 1 91.94 190 SER B CA 1
ATOM 3958 C C . SER B 1 190 ? -11.891 -6.031 -16.719 1 91.94 190 SER B C 1
ATOM 3960 O O . SER B 1 190 ? -12.656 -6.699 -17.422 1 91.94 190 SER B O 1
ATOM 3962 N N . GLY B 1 191 ? -12.109 -4.793 -16.328 1 91 191 GLY B N 1
ATOM 3963 C CA . GLY B 1 191 ? -13.328 -4.121 -16.75 1 91 191 GLY B CA 1
ATOM 3964 C C . GLY B 1 191 ? -14.531 -4.461 -15.891 1 91 191 GLY B C 1
ATOM 3965 O O . GLY B 1 191 ? -15.664 -4.141 -16.25 1 91 191 GLY B O 1
ATOM 3966 N N . VAL B 1 192 ? -14.273 -5.133 -14.797 1 90.62 192 VAL B N 1
ATOM 3967 C CA . VAL B 1 192 ? -15.344 -5.543 -13.898 1 90.62 192 VAL B CA 1
ATOM 3968 C C . VAL B 1 192 ? -15.359 -4.633 -12.672 1 90.62 192 VAL B C 1
ATOM 3970 O O . VAL B 1 192 ? -14.32 -4.387 -12.055 1 90.62 192 VAL B O 1
ATOM 3973 N N . ASP B 1 193 ? -16.516 -4.16 -12.344 1 92.19 193 ASP B N 1
ATOM 3974 C CA . ASP B 1 193 ? -16.688 -3.34 -11.148 1 92.19 193 ASP B CA 1
ATOM 3975 C C . ASP B 1 193 ? -17.016 -4.199 -9.93 1 92.19 193 ASP B C 1
ATOM 3977 O O . ASP B 1 193 ? -18.172 -4.477 -9.656 1 92.19 193 ASP B O 1
ATOM 3981 N N . PHE B 1 194 ? -16.109 -4.484 -9.133 1 92.19 194 PHE B N 1
ATOM 3982 C CA . PHE B 1 194 ? -16.281 -5.398 -8.008 1 92.19 194 PHE B CA 1
ATOM 3983 C C . PHE B 1 194 ? -16.922 -4.688 -6.828 1 92.19 194 PHE B C 1
ATOM 3985 O O . PHE B 1 194 ? -17.172 -5.301 -5.789 1 92.19 194 PHE B O 1
ATOM 3992 N N . ASP B 1 195 ? -17.25 -3.438 -6.973 1 88.12 195 ASP B N 1
ATOM 3993 C CA . ASP B 1 195 ? -18.031 -2.736 -5.957 1 88.12 195 ASP B CA 1
ATOM 3994 C C . ASP B 1 195 ? -19.531 -2.955 -6.16 1 88.12 195 ASP B C 1
ATOM 3996 O O . ASP B 1 195 ? -20.328 -2.652 -5.277 1 88.12 195 ASP B O 1
ATOM 4000 N N . SER B 1 196 ? -19.922 -3.482 -7.297 1 92.31 196 SER B N 1
ATOM 4001 C CA . SER B 1 196 ? -21.328 -3.715 -7.625 1 92.31 196 SER B CA 1
ATOM 4002 C C . SER B 1 196 ? -21.844 -4.996 -6.977 1 92.31 196 SER B C 1
ATOM 4004 O O . SER B 1 196 ? -21.359 -6.09 -7.281 1 92.31 196 SER B O 1
ATOM 4006 N N . PRO B 1 197 ? -22.906 -4.836 -6.168 1 91.38 197 PRO B N 1
ATOM 4007 C CA . PRO B 1 197 ? -23.453 -6.047 -5.551 1 91.38 197 PRO B CA 1
ATOM 4008 C C . PRO B 1 197 ? -23.922 -7.074 -6.578 1 91.38 197 PRO B C 1
ATOM 4010 O O . PRO B 1 197 ? -23.781 -8.281 -6.355 1 91.38 197 PRO B O 1
ATOM 4013 N N . LEU B 1 198 ? -24.438 -6.57 -7.645 1 94.94 198 LEU B N 1
ATOM 4014 C CA . LEU B 1 198 ? -24.875 -7.469 -8.703 1 94.94 198 LEU B CA 1
ATOM 4015 C C . LEU B 1 198 ? -23.703 -8.258 -9.266 1 94.94 198 LEU B C 1
ATOM 4017 O O . LEU B 1 198 ? -23.781 -9.484 -9.406 1 94.94 198 LEU B O 1
ATOM 4021 N N . LEU B 1 199 ? -22.609 -7.645 -9.547 1 95.25 199 LEU B N 1
ATOM 4022 C CA . LEU B 1 199 ? -21.453 -8.305 -10.133 1 95.25 199 LEU B CA 1
ATOM 4023 C C . LEU B 1 199 ? -20.75 -9.195 -9.102 1 95.25 199 LEU B C 1
ATOM 4025 O O . LEU B 1 199 ? -20.203 -10.234 -9.445 1 95.25 199 LEU B O 1
ATOM 4029 N N . GLN B 1 200 ? -20.812 -8.859 -7.875 1 96 200 GLN B N 1
ATOM 4030 C CA . GLN B 1 200 ? -20.312 -9.711 -6.805 1 96 200 GLN B CA 1
ATOM 4031 C C . GLN B 1 200 ? -21.047 -11.047 -6.77 1 96 200 GLN B C 1
ATOM 4033 O O . GLN B 1 200 ? -20.422 -12.109 -6.691 1 96 200 GLN B O 1
ATOM 4038 N N . ASN B 1 201 ? -22.344 -10.922 -6.898 1 96.56 201 ASN B N 1
ATOM 4039 C CA . ASN B 1 201 ? -23.156 -12.141 -6.906 1 96.56 201 ASN B CA 1
ATOM 4040 C C . ASN B 1 201 ? -22.859 -13.008 -8.125 1 96.56 201 ASN B C 1
ATOM 4042 O O . ASN B 1 201 ? -22.75 -14.227 -8.008 1 96.56 201 ASN B O 1
ATOM 4046 N N . VAL B 1 202 ? -22.719 -12.359 -9.227 1 96.62 202 VAL B N 1
ATOM 4047 C CA . VAL B 1 202 ? -22.406 -13.07 -10.453 1 96.62 202 VAL B CA 1
ATOM 4048 C C . VAL B 1 202 ? -21.031 -13.734 -10.328 1 96.62 202 VAL B C 1
ATOM 4050 O O . VAL B 1 202 ? -20.859 -14.875 -10.75 1 96.62 202 VAL B O 1
ATOM 4053 N N . THR B 1 203 ? -20.125 -13.062 -9.703 1 95.81 203 THR B N 1
ATOM 4054 C CA . THR B 1 203 ? -18.781 -13.586 -9.516 1 95.81 203 THR B CA 1
ATOM 4055 C C . THR B 1 203 ? -18.797 -14.844 -8.656 1 95.81 203 THR B C 1
ATOM 4057 O O . THR B 1 203 ? -18.156 -15.844 -8.992 1 95.81 203 THR B O 1
ATOM 4060 N N . VAL B 1 204 ? -19.547 -14.852 -7.66 1 98.06 204 VAL B N 1
ATOM 4061 C CA . VAL B 1 204 ? -19.625 -15.992 -6.758 1 98.06 204 VAL B CA 1
ATOM 4062 C C . VAL B 1 204 ? -20.281 -17.172 -7.477 1 98.06 204 VAL B C 1
ATOM 4064 O O . VAL B 1 204 ? -19.75 -18.281 -7.477 1 98.06 204 VAL B O 1
ATOM 4067 N N . SER B 1 205 ? -21.344 -16.906 -8.18 1 98.25 205 SER B N 1
ATOM 4068 C CA . SER B 1 205 ? -22.219 -17.969 -8.672 1 98.25 205 SER B CA 1
ATOM 4069 C C . SER B 1 205 ? -21.719 -18.5 -10.016 1 98.25 205 SER B C 1
ATOM 4071 O O . SER B 1 205 ? -21.906 -19.688 -10.32 1 98.25 205 SER B O 1
ATOM 4073 N N . GLN B 1 206 ? -21.047 -17.672 -10.781 1 96.56 206 GLN B N 1
ATOM 4074 C CA . GLN B 1 206 ? -20.766 -18.078 -12.148 1 96.56 206 GLN B CA 1
ATOM 4075 C C . GLN B 1 206 ? -19.266 -18.266 -12.375 1 96.56 206 GLN B C 1
ATOM 4077 O O . GLN B 1 206 ? -18.859 -18.859 -13.375 1 96.56 206 GLN B O 1
ATOM 4082 N N . LEU B 1 207 ? -18.5 -17.766 -11.445 1 94.94 207 LEU B N 1
ATOM 4083 C CA . LEU B 1 207 ? -17.062 -17.859 -11.664 1 94.94 207 LEU B CA 1
ATOM 4084 C C . LEU B 1 207 ? -16.391 -18.625 -10.523 1 94.94 207 LEU B C 1
ATOM 4086 O O . LEU B 1 207 ? -15.844 -19.703 -10.734 1 94.94 207 LEU B O 1
ATOM 4090 N N . LEU B 1 208 ? -16.516 -18.156 -9.32 1 97.75 208 LEU B N 1
ATOM 4091 C CA . LEU B 1 208 ? -15.75 -18.688 -8.195 1 97.75 208 LEU B CA 1
ATOM 4092 C C . LEU B 1 208 ? -16.203 -20.109 -7.852 1 97.75 208 LEU B C 1
ATOM 4094 O O . LEU B 1 208 ? -15.391 -21.031 -7.836 1 97.75 208 LEU B O 1
ATOM 4098 N N . CYS B 1 209 ? -17.484 -20.281 -7.617 1 98.75 209 CYS B N 1
ATOM 4099 C CA . CYS B 1 209 ? -17.969 -21.578 -7.137 1 98.75 209 CYS B CA 1
ATOM 4100 C C . CYS B 1 209 ? -17.797 -22.656 -8.195 1 98.75 209 CYS B C 1
ATOM 4102 O O . CYS B 1 209 ? -17.328 -23.75 -7.898 1 98.75 209 CYS B O 1
ATOM 4104 N N . PRO B 1 210 ? -18.125 -22.391 -9.469 1 98.06 210 PRO B N 1
ATOM 4105 C CA . PRO B 1 210 ? -17.828 -23.406 -10.484 1 98.06 210 PRO B CA 1
ATOM 4106 C C . PRO B 1 210 ? -16.344 -23.766 -10.555 1 98.06 210 PRO B C 1
ATOM 4108 O O . PRO B 1 210 ? -15.992 -24.938 -10.727 1 98.06 210 PRO B O 1
ATOM 4111 N N . ASN B 1 211 ? -15.523 -22.797 -10.406 1 96.94 211 ASN B N 1
ATOM 4112 C CA . ASN B 1 211 ? -14.094 -23.062 -10.453 1 96.94 211 ASN B CA 1
ATOM 4113 C C . ASN B 1 211 ? -13.633 -23.875 -9.25 1 96.94 211 ASN B C 1
ATOM 4115 O O . ASN B 1 211 ? -12.805 -24.781 -9.383 1 96.94 211 ASN B O 1
ATOM 4119 N N . ILE B 1 212 ? -14.148 -23.562 -8.109 1 98.5 212 ILE B N 1
ATOM 4120 C CA . ILE B 1 212 ? -13.812 -24.328 -6.906 1 98.5 212 ILE B CA 1
ATOM 4121 C C . ILE B 1 212 ? -14.219 -25.781 -7.098 1 98.5 212 ILE B C 1
ATOM 4123 O O . ILE B 1 212 ? -13.438 -26.688 -6.812 1 98.5 212 ILE B O 1
ATOM 4127 N N . GLN B 1 213 ? -15.414 -25.969 -7.629 1 98.44 213 GLN B N 1
ATOM 4128 C CA . GLN B 1 213 ? -15.898 -27.328 -7.828 1 98.44 213 GLN B CA 1
ATOM 4129 C C . GLN B 1 213 ? -15.062 -28.062 -8.867 1 98.44 213 GLN B C 1
ATOM 4131 O O . GLN B 1 213 ? -14.883 -29.281 -8.773 1 98.44 213 GLN B O 1
ATOM 4136 N N . LYS B 1 214 ? -14.57 -27.359 -9.781 1 97.25 214 LYS B N 1
ATOM 4137 C CA . LYS B 1 214 ? -13.75 -27.953 -10.828 1 97.25 214 LYS B CA 1
ATOM 4138 C C . LYS B 1 214 ? -12.367 -28.328 -10.289 1 97.25 214 LYS B C 1
ATOM 4140 O O . LYS B 1 214 ? -11.836 -29.391 -10.625 1 97.25 214 LYS B O 1
ATOM 4145 N N . MET B 1 215 ? -11.805 -27.547 -9.43 1 96.62 215 MET B N 1
ATOM 4146 C CA . MET B 1 215 ? -10.406 -27.688 -9.023 1 96.62 215 MET B CA 1
ATOM 4147 C C . MET B 1 215 ? -10.297 -28.562 -7.781 1 96.62 215 MET B C 1
ATOM 4149 O O . MET B 1 215 ? -9.281 -29.234 -7.582 1 96.62 215 MET B O 1
ATOM 4153 N N . CYS B 1 216 ? -11.289 -28.484 -6.934 1 98.5 216 CYS B N 1
ATOM 4154 C CA . CYS B 1 216 ? -11.242 -29.203 -5.664 1 98.5 216 CYS B CA 1
ATOM 4155 C C . CYS B 1 216 ? -12.195 -30.391 -5.684 1 98.5 216 CYS B C 1
ATOM 4157 O O . CYS B 1 216 ? -13.375 -30.25 -5.367 1 98.5 216 CYS B O 1
ATOM 4159 N N . THR B 1 217 ? -11.672 -31.547 -5.953 1 97.88 217 THR B N 1
ATOM 4160 C CA . THR B 1 217 ? -12.445 -32.781 -6.094 1 97.88 217 THR B CA 1
ATOM 4161 C C . THR B 1 217 ? -11.875 -33.875 -5.207 1 97.88 217 THR B C 1
ATOM 4163 O O . THR B 1 217 ? -10.805 -33.719 -4.617 1 97.88 217 THR B O 1
ATOM 4166 N N . GLY B 1 218 ? -12.602 -34.969 -5.035 1 97.69 218 GLY B N 1
ATOM 4167 C CA . GLY B 1 218 ? -12.125 -36.062 -4.23 1 97.69 218 GLY B CA 1
ATOM 4168 C C . GLY B 1 218 ? -11.805 -35.688 -2.799 1 97.69 218 GLY B C 1
ATOM 4169 O O . GLY B 1 218 ? -12.633 -35.062 -2.119 1 97.69 218 GLY B O 1
ATOM 4170 N N . ALA B 1 219 ? -10.57 -35.938 -2.391 1 97.5 219 ALA B N 1
ATOM 4171 C CA . ALA B 1 219 ? -10.141 -35.688 -1.021 1 97.5 219 ALA B CA 1
ATOM 4172 C C . ALA B 1 219 ? -10.086 -34.188 -0.748 1 97.5 219 ALA B C 1
ATOM 4174 O O . ALA B 1 219 ? -10.094 -33.75 0.409 1 97.5 219 ALA B O 1
ATOM 4175 N N . ASN B 1 220 ? -10.078 -33.375 -1.783 1 98.25 220 ASN B N 1
ATOM 4176 C CA . ASN B 1 220 ? -9.93 -31.938 -1.641 1 98.25 220 ASN B CA 1
ATOM 4177 C C . ASN B 1 220 ? -11.281 -31.219 -1.766 1 98.25 220 ASN B C 1
ATOM 4179 O O . ASN B 1 220 ? -11.336 -29.984 -1.727 1 98.25 220 ASN B O 1
ATOM 4183 N N . GLN B 1 221 ? -12.328 -31.984 -1.914 1 98.56 221 GLN B N 1
ATOM 4184 C CA . GLN B 1 221 ? -13.648 -31.375 -2.086 1 98.56 221 GLN B CA 1
ATOM 4185 C C . GLN B 1 221 ? -14.023 -30.516 -0.882 1 98.56 221 GLN B C 1
ATOM 4187 O O . GLN B 1 221 ? -13.836 -30.922 0.264 1 98.56 221 GLN B O 1
ATOM 4192 N N . GLN B 1 222 ? -14.578 -29.344 -1.15 1 98.75 222 GLN B N 1
ATOM 4193 C CA . GLN B 1 222 ? -14.891 -28.406 -0.078 1 98.75 222 GLN B CA 1
ATOM 4194 C C . GLN B 1 222 ? -16.406 -28.219 0.073 1 98.75 222 GLN B C 1
ATOM 4196 O O . GLN B 1 222 ? -16.891 -28.031 1.183 1 98.75 222 GLN B O 1
ATOM 4201 N N . TYR B 1 223 ? -17.078 -28.25 -1.024 1 98.75 223 TYR B N 1
ATOM 4202 C CA . TYR B 1 223 ? -18.516 -28.094 -1.045 1 98.75 223 TYR B CA 1
ATOM 4203 C C . TYR B 1 223 ? -19.188 -29.281 -1.719 1 98.75 223 TYR B C 1
ATOM 4205 O O . TYR B 1 223 ? -18.594 -29.938 -2.586 1 98.75 223 TYR B O 1
ATOM 4213 N N . SER B 1 224 ? -20.453 -29.5 -1.376 1 98.38 224 SER B N 1
ATOM 4214 C CA . SER B 1 224 ? -21.141 -30.672 -1.912 1 98.38 224 SER B CA 1
ATOM 4215 C C . SER B 1 224 ? -21.578 -30.438 -3.355 1 98.38 224 SER B C 1
ATOM 4217 O O . SER B 1 224 ? -21.766 -31.391 -4.109 1 98.38 224 SER B O 1
ATOM 4219 N N . SER B 1 225 ? -21.766 -29.188 -3.701 1 98.19 225 SER B N 1
ATOM 4220 C CA . SER B 1 225 ? -22.188 -28.797 -5.047 1 98.19 225 SER B CA 1
ATOM 4221 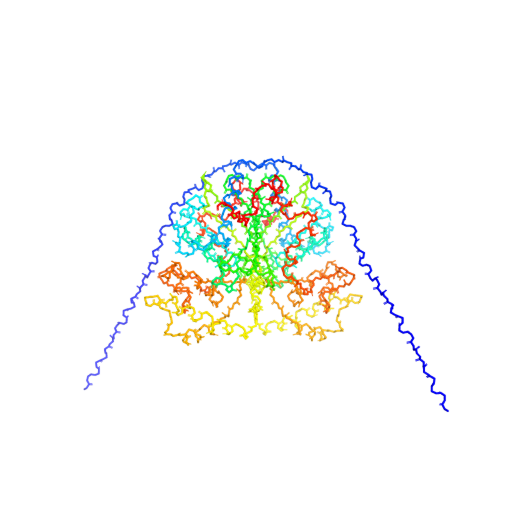C C . SER B 1 225 ? -21.922 -27.312 -5.293 1 98.19 225 SER B C 1
ATOM 4223 O O . SER B 1 225 ? -21.578 -26.578 -4.363 1 98.19 225 SER B O 1
ATOM 4225 N N . THR B 1 226 ? -22.016 -26.953 -6.527 1 98.44 226 THR B N 1
ATOM 4226 C CA . THR B 1 226 ? -21.906 -25.531 -6.855 1 98.44 226 THR B CA 1
ATOM 4227 C C . THR B 1 226 ? -22.969 -24.734 -6.117 1 98.44 226 THR B C 1
ATOM 4229 O O . THR B 1 226 ? -22.688 -23.641 -5.609 1 98.44 226 THR B O 1
ATOM 4232 N N . ALA B 1 227 ? -24.188 -25.219 -6.062 1 98.5 227 ALA B N 1
ATOM 4233 C CA . ALA B 1 227 ? -25.266 -24.547 -5.363 1 98.5 227 ALA B CA 1
ATOM 4234 C C . ALA B 1 227 ? -24.953 -24.391 -3.879 1 98.5 227 ALA B C 1
ATOM 4236 O O . ALA B 1 227 ? -25.234 -23.344 -3.285 1 98.5 227 ALA B O 1
ATOM 4237 N N . ASP B 1 228 ? -24.406 -25.406 -3.318 1 98.62 228 ASP B N 1
ATOM 4238 C CA . ASP B 1 228 ? -24 -25.344 -1.918 1 98.62 228 ASP B CA 1
ATOM 4239 C C . ASP B 1 228 ? -22.922 -24.281 -1.699 1 98.62 228 ASP B C 1
ATOM 4241 O O . ASP B 1 228 ? -23 -23.516 -0.745 1 98.62 228 ASP B O 1
ATOM 4245 N N . CYS B 1 229 ? -21.984 -24.297 -2.584 1 98.75 229 CYS B N 1
ATOM 4246 C CA . CYS B 1 229 ? -20.906 -23.312 -2.553 1 98.75 229 CYS B CA 1
ATOM 4247 C C . CYS B 1 229 ? -21.484 -21.891 -2.607 1 98.75 229 CYS B C 1
ATOM 4249 O O . CYS B 1 229 ? -21.141 -21.047 -1.78 1 98.75 229 CYS B O 1
ATOM 4251 N N . VAL B 1 230 ? -22.344 -21.625 -3.51 1 98.75 230 VAL B N 1
ATOM 4252 C CA . VAL B 1 230 ? -22.953 -20.297 -3.693 1 98.75 230 VAL B CA 1
ATOM 4253 C C . VAL B 1 230 ? -23.703 -19.891 -2.426 1 98.75 230 VAL B C 1
ATOM 4255 O O . VAL B 1 230 ? -23.578 -18.766 -1.96 1 98.75 230 VAL B O 1
ATOM 4258 N N . LYS B 1 231 ? -24.453 -20.781 -1.891 1 98.25 231 LYS B N 1
ATOM 4259 C CA . LYS B 1 231 ? -25.219 -20.5 -0.684 1 98.25 231 LYS B CA 1
ATOM 4260 C C . LYS B 1 231 ? -24.312 -20.094 0.469 1 98.25 231 LYS B C 1
ATOM 4262 O O . LYS B 1 231 ? -24.578 -19.109 1.152 1 98.25 231 LYS B O 1
ATOM 4267 N N . GLN B 1 232 ? -23.281 -20.812 0.651 1 98.25 232 GLN B N 1
ATOM 4268 C CA . GLN B 1 232 ? -22.406 -20.562 1.794 1 98.25 232 GLN B CA 1
ATOM 4269 C C . GLN B 1 232 ? -21.594 -19.281 1.593 1 98.25 232 GLN B C 1
ATOM 4271 O O . GLN B 1 232 ? -21.469 -18.469 2.508 1 98.25 232 GLN B O 1
ATOM 4276 N N . LEU B 1 233 ? -21.078 -19.094 0.395 1 98.44 233 LEU B N 1
ATOM 4277 C CA . LEU B 1 233 ? -20.203 -17.953 0.157 1 98.44 233 LEU B CA 1
ATOM 4278 C C . LEU B 1 233 ? -21 -16.672 0.013 1 98.44 233 LEU B C 1
ATOM 4280 O O . LEU B 1 233 ? -20.5 -15.586 0.308 1 98.44 233 LEU B O 1
ATOM 4284 N N . SER B 1 234 ? -22.25 -16.75 -0.387 1 96.75 234 SER B N 1
ATOM 4285 C CA . SER B 1 234 ? -23.094 -15.562 -0.472 1 96.75 234 SER B CA 1
ATOM 4286 C C . SER B 1 234 ? -23.406 -15 0.913 1 96.75 234 SER B C 1
ATOM 4288 O O . SER B 1 234 ? -23.812 -13.844 1.043 1 96.75 234 SER B O 1
ATOM 4290 N N . GLY B 1 235 ? -23.25 -15.867 1.895 1 95.31 235 GLY B N 1
ATOM 4291 C CA . GLY B 1 235 ? -23.469 -15.422 3.262 1 95.31 235 GLY B CA 1
ATOM 4292 C C . GLY B 1 235 ? -22.25 -14.734 3.865 1 95.31 235 GLY B C 1
ATOM 4293 O O . GLY B 1 235 ? -22.344 -14.148 4.945 1 95.31 235 GLY B O 1
ATOM 4294 N N . LYS B 1 236 ? -21.172 -14.773 3.184 1 96.31 236 LYS B N 1
ATOM 4295 C CA . LYS B 1 236 ? -19.953 -14.117 3.643 1 96.31 236 LYS B CA 1
ATOM 4296 C C . LYS B 1 236 ? -19.781 -12.742 3.006 1 96.31 236 LYS B C 1
ATOM 4298 O O . LYS B 1 236 ? -20.328 -12.484 1.929 1 96.31 236 LYS B O 1
ATOM 4303 N N . PRO B 1 237 ? -19.047 -11.844 3.752 1 94.62 237 PRO B N 1
ATOM 4304 C CA . PRO B 1 237 ? -18.719 -10.594 3.059 1 94.62 237 PRO B CA 1
ATOM 4305 C C . PRO B 1 237 ? -17.953 -10.828 1.764 1 94.62 237 PRO B C 1
ATOM 4307 O O . PRO B 1 237 ? -17.094 -11.711 1.7 1 94.62 237 PRO B O 1
ATOM 4310 N N . PHE B 1 238 ? -18.344 -10.07 0.779 1 95.94 238 PHE B N 1
ATOM 4311 C CA . PHE B 1 238 ? -17.562 -10.188 -0.456 1 95.94 238 PHE B CA 1
ATOM 4312 C C . PHE B 1 238 ? -16.125 -9.758 -0.238 1 95.94 238 PHE B C 1
ATOM 4314 O O . PHE B 1 238 ? -15.203 -10.391 -0.757 1 95.94 238 PHE B O 1
ATOM 4321 N N . GLY B 1 239 ? -15.977 -8.656 0.494 1 94.31 239 GLY B N 1
ATOM 4322 C CA . GLY B 1 239 ? -14.648 -8.109 0.739 1 94.31 239 GLY B CA 1
ATOM 4323 C C . GLY B 1 239 ? -14.148 -7.215 -0.379 1 94.31 239 GLY B C 1
ATOM 4324 O O . GLY B 1 239 ? -14.945 -6.691 -1.159 1 94.31 239 GLY B O 1
ATOM 4325 N N . SER B 1 240 ? -12.875 -6.875 -0.324 1 95.12 240 SER B N 1
ATOM 4326 C CA . SER B 1 240 ? -12.18 -6.039 -1.299 1 95.12 240 SER B CA 1
ATOM 4327 C C . SER B 1 240 ? -10.773 -6.555 -1.572 1 95.12 240 SER B C 1
ATOM 4329 O O . SER B 1 240 ? -10.141 -7.148 -0.694 1 95.12 240 SER B O 1
ATOM 4331 N N . PHE B 1 241 ? -10.328 -6.305 -2.805 1 96.69 241 PHE B N 1
ATOM 4332 C CA . PHE B 1 241 ? -8.961 -6.695 -3.123 1 96.69 241 PHE B CA 1
ATOM 4333 C C . PHE B 1 241 ? -7.965 -5.879 -2.312 1 96.69 241 PHE B C 1
ATOM 4335 O O . PHE B 1 241 ? -6.805 -6.273 -2.168 1 96.69 241 PHE B O 1
ATOM 4342 N N . ASP B 1 242 ? -8.344 -4.766 -1.73 1 96.12 242 ASP B N 1
ATOM 4343 C CA . ASP B 1 242 ? -7.469 -3.938 -0.909 1 96.12 242 ASP B CA 1
ATOM 4344 C C . ASP B 1 242 ? -7.395 -4.465 0.522 1 96.12 242 ASP B C 1
ATOM 4346 O O . ASP B 1 242 ? -6.648 -3.936 1.348 1 96.12 242 ASP B O 1
ATOM 4350 N N . GLU B 1 243 ? -8.172 -5.41 0.824 1 93.62 243 GLU B N 1
ATOM 4351 C CA . GLU B 1 243 ? -8.148 -6.172 2.068 1 93.62 243 GLU B CA 1
ATOM 4352 C C . GLU B 1 243 ? -8.492 -7.637 1.826 1 93.62 243 GLU B C 1
ATOM 4354 O O . GLU B 1 243 ? -9.508 -8.133 2.322 1 93.62 243 GLU B O 1
ATOM 4359 N N . ALA B 1 244 ? -7.625 -8.273 1.205 1 95.19 244 ALA B N 1
ATOM 4360 C CA . ALA B 1 244 ? -7.902 -9.625 0.728 1 95.19 244 ALA B CA 1
ATOM 4361 C C . ALA B 1 244 ? -7.672 -10.656 1.829 1 95.19 244 ALA B C 1
ATOM 4363 O O . ALA B 1 244 ? -8.188 -11.773 1.76 1 95.19 244 ALA B O 1
ATOM 4364 N N . TRP B 1 245 ? -6.867 -10.297 2.799 1 95.94 245 TRP B N 1
ATOM 4365 C CA . TRP B 1 245 ? -6.609 -11.18 3.932 1 95.94 245 TRP B CA 1
ATOM 4366 C C . TRP B 1 245 ? -7.781 -11.164 4.91 1 95.94 245 TRP B C 1
ATOM 4368 O O . TRP B 1 245 ? -7.914 -10.234 5.715 1 95.94 245 TRP B O 1
ATOM 4378 N N . GLY B 1 246 ? -8.625 -12.219 4.863 1 96.38 246 GLY B N 1
ATOM 4379 C CA . GLY B 1 246 ? -9.805 -12.281 5.715 1 96.38 246 GLY B CA 1
ATOM 4380 C C . GLY B 1 246 ? -10.789 -13.359 5.293 1 96.38 246 GLY B C 1
ATOM 4381 O O . GLY B 1 246 ? -10.594 -14.023 4.273 1 96.38 246 GLY B O 1
ATOM 4382 N N . ASP B 1 247 ? -11.812 -13.555 6.086 1 97.81 247 ASP B N 1
ATOM 4383 C CA . ASP B 1 247 ? -12.867 -14.508 5.766 1 97.81 247 ASP B CA 1
ATOM 4384 C C . ASP B 1 247 ? -13.898 -13.891 4.816 1 97.81 247 ASP B C 1
ATOM 4386 O O . ASP B 1 247 ? -15.023 -13.594 5.223 1 97.81 247 ASP B O 1
ATOM 4390 N N . ASN B 1 248 ? -13.492 -13.758 3.602 1 97.62 248 ASN B N 1
ATOM 4391 C CA . ASN B 1 248 ? -14.328 -13.109 2.596 1 97.62 248 ASN B CA 1
ATOM 4392 C C . ASN B 1 248 ? -14.172 -13.766 1.228 1 97.62 248 ASN B C 1
ATOM 4394 O O . ASN B 1 248 ? -13.336 -14.656 1.053 1 97.62 248 ASN B O 1
ATOM 4398 N N . VAL B 1 249 ? -14.945 -13.398 0.274 1 98.31 249 VAL B N 1
ATOM 4399 C CA . VAL B 1 249 ? -15.008 -14 -1.054 1 98.31 249 VAL B CA 1
ATOM 4400 C C . VAL B 1 249 ? -13.75 -13.656 -1.841 1 98.31 249 VAL B C 1
ATOM 4402 O O . VAL B 1 249 ? -13.203 -14.508 -2.555 1 98.31 249 VAL B O 1
ATOM 4405 N N . VAL B 1 250 ? -13.211 -12.469 -1.679 1 98 250 VAL B N 1
ATOM 4406 C CA . VAL B 1 250 ? -12.039 -12.031 -2.434 1 98 250 VAL B CA 1
ATOM 4407 C C . VAL B 1 250 ? -10.836 -12.898 -2.066 1 98 250 VAL B C 1
ATOM 4409 O O . VAL B 1 250 ? -10.062 -13.289 -2.939 1 98 250 VAL B O 1
ATOM 4412 N N . CYS B 1 251 ? -10.672 -13.203 -0.813 1 98.44 251 CYS B N 1
ATOM 4413 C CA . CYS B 1 251 ? -9.609 -14.117 -0.41 1 98.44 251 CYS B CA 1
ATOM 4414 C C . CYS B 1 251 ? -9.703 -15.438 -1.178 1 98.44 251 CYS B C 1
ATOM 4416 O O . CYS B 1 251 ? -8.695 -15.938 -1.684 1 98.44 251 CYS B O 1
ATOM 4418 N N . ARG B 1 252 ? -10.875 -15.914 -1.314 1 98.5 252 ARG B N 1
ATOM 4419 C CA . ARG B 1 252 ? -11.109 -17.188 -1.98 1 98.5 252 ARG B CA 1
ATOM 4420 C C . ARG B 1 252 ? -10.914 -17.062 -3.488 1 98.5 252 ARG B C 1
ATOM 4422 O O . ARG B 1 252 ? -10.461 -18.016 -4.141 1 98.5 252 ARG B O 1
ATOM 4429 N N . MET B 1 253 ? -11.211 -15.836 -4.016 1 97 253 MET B N 1
ATOM 4430 C CA . MET B 1 253 ? -10.938 -15.594 -5.43 1 97 253 MET B CA 1
ATOM 4431 C C . MET B 1 253 ? -9.438 -15.648 -5.711 1 97 253 MET B C 1
ATOM 4433 O O . MET B 1 253 ? -9.023 -16.141 -6.762 1 97 253 MET B O 1
ATOM 4437 N N . ILE B 1 254 ? -8.672 -15.203 -4.777 1 96.44 254 ILE B N 1
ATOM 4438 C CA . ILE B 1 254 ? -7.219 -15.211 -4.941 1 96.44 254 ILE B CA 1
ATOM 4439 C C . ILE B 1 254 ? -6.691 -16.641 -4.785 1 96.44 254 ILE B C 1
ATOM 4441 O O . ILE B 1 254 ? -5.922 -17.109 -5.621 1 96.44 254 ILE B O 1
ATOM 4445 N N . HIS B 1 255 ? -7.215 -17.375 -3.855 1 97.38 255 HIS B N 1
ATOM 4446 C CA . HIS B 1 255 ? -6.641 -18.672 -3.518 1 97.38 255 HIS B CA 1
ATOM 4447 C C . HIS B 1 255 ? -7.129 -19.75 -4.473 1 97.38 255 HIS B C 1
ATOM 4449 O O . HIS B 1 255 ? -6.496 -20.797 -4.602 1 97.38 255 HIS B O 1
ATOM 4455 N N . VAL B 1 256 ? -8.227 -19.547 -5.141 1 96.88 256 VAL B N 1
ATOM 4456 C CA . VAL B 1 256 ? -8.672 -20.547 -6.105 1 96.88 256 VAL B CA 1
ATOM 4457 C C . VAL B 1 256 ? -7.652 -20.656 -7.242 1 96.88 256 VAL B C 1
ATOM 4459 O O . VAL B 1 256 ? -7.473 -21.734 -7.816 1 96.88 256 VAL B O 1
ATOM 4462 N N . LEU B 1 257 ? -6.941 -19.562 -7.527 1 92.81 257 LEU B N 1
ATOM 4463 C CA . LEU B 1 257 ? -5.91 -19.562 -8.562 1 92.81 257 LEU B CA 1
ATOM 4464 C C . LEU B 1 257 ? -4.77 -20.5 -8.188 1 92.81 257 LEU B C 1
ATOM 4466 O O . LEU B 1 257 ? -4.145 -21.109 -9.062 1 92.81 257 LEU B O 1
ATOM 4470 N N . LEU B 1 258 ? -4.574 -20.656 -6.902 1 93.69 258 LEU B N 1
ATOM 4471 C CA . LEU B 1 258 ? -3.434 -21.422 -6.418 1 93.69 258 LEU B CA 1
ATOM 4472 C C . LEU B 1 258 ? -3.789 -22.906 -6.281 1 93.69 258 LEU B C 1
ATOM 4474 O O . LEU B 1 258 ? -2.904 -23.75 -6.117 1 93.69 258 LEU B O 1
ATOM 4478 N N . THR B 1 259 ? -5.055 -23.219 -6.402 1 94.19 259 THR B N 1
ATOM 4479 C CA . THR B 1 259 ? -5.477 -24.609 -6.32 1 94.19 259 THR B CA 1
ATOM 4480 C C . THR B 1 259 ? -4.91 -25.406 -7.484 1 94.19 259 THR B C 1
ATOM 4482 O O . THR B 1 259 ? -4.828 -26.641 -7.414 1 94.19 259 THR B O 1
ATOM 4485 N N . LYS B 1 260 ? -4.457 -24.766 -8.516 1 88.56 260 LYS B N 1
ATOM 4486 C CA . LYS B 1 260 ? -3.873 -25.438 -9.672 1 88.56 260 LYS B CA 1
ATOM 4487 C C . LYS B 1 260 ? -2.479 -25.969 -9.352 1 88.56 260 LYS B C 1
ATOM 4489 O O . LYS B 1 260 ? -1.992 -26.891 -10.008 1 88.56 260 LYS B O 1
ATOM 4494 N N . VAL B 1 261 ? -1.83 -25.469 -8.383 1 89 261 VAL B N 1
ATOM 4495 C CA . VAL B 1 261 ? -0.435 -25.797 -8.102 1 89 261 VAL B CA 1
ATOM 4496 C C . VAL B 1 261 ? -0.358 -26.797 -6.957 1 89 261 VAL B C 1
ATOM 4498 O O . VAL B 1 261 ? 0.265 -27.859 -7.09 1 89 261 VAL B O 1
ATOM 4501 N N . ARG B 1 262 ? -1.022 -26.484 -5.797 1 91.81 262 ARG B N 1
ATOM 4502 C CA . ARG B 1 262 ? -1.073 -27.344 -4.621 1 91.81 262 ARG B CA 1
ATOM 4503 C C . ARG B 1 262 ? -2.492 -27.438 -4.066 1 91.81 262 ARG B C 1
ATOM 4505 O O . ARG B 1 262 ? -2.801 -26.828 -3.035 1 91.81 262 ARG B O 1
ATOM 4512 N N . PRO B 1 263 ? -3.293 -28.234 -4.719 1 95.38 263 PRO B N 1
ATOM 4513 C CA . PRO B 1 263 ? -4.695 -28.281 -4.301 1 95.38 263 PRO B CA 1
ATOM 4514 C C . PRO B 1 263 ? -4.863 -28.75 -2.857 1 95.38 263 PRO B C 1
ATOM 4516 O O . PRO B 1 263 ? -5.785 -28.312 -2.166 1 95.38 263 PRO B O 1
ATOM 4519 N N . GLU B 1 264 ? -4.031 -29.562 -2.32 1 96.19 264 GLU B N 1
ATOM 4520 C CA . GLU B 1 264 ? -4.156 -30.078 -0.957 1 96.19 264 GLU B CA 1
ATOM 4521 C C . GLU B 1 264 ? -3.965 -28.953 0.066 1 96.19 264 GLU B C 1
ATOM 4523 O O . GLU B 1 264 ? -4.473 -29.047 1.187 1 96.19 264 GLU B O 1
ATOM 4528 N N . VAL B 1 265 ? -3.266 -27.938 -0.354 1 96.06 265 VAL B N 1
ATOM 4529 C CA . VAL B 1 265 ? -3.014 -26.797 0.528 1 96.06 265 VAL B CA 1
ATOM 4530 C C . VAL B 1 265 ? -4.098 -25.734 0.33 1 96.06 265 VAL B C 1
ATOM 4532 O O . VAL B 1 265 ? -4.637 -25.203 1.302 1 96.06 265 VAL B O 1
ATOM 4535 N N . HIS B 1 266 ? -4.477 -25.484 -0.908 1 97.25 266 HIS B N 1
ATOM 4536 C CA . HIS B 1 266 ? -5.246 -24.281 -1.21 1 97.25 266 HIS B CA 1
ATOM 4537 C C . HIS B 1 266 ? -6.738 -24.578 -1.286 1 97.25 266 HIS B C 1
ATOM 4539 O O . HIS B 1 266 ? -7.566 -23.688 -1.145 1 97.25 266 HIS B O 1
ATOM 4545 N N . CYS B 1 267 ? -7.141 -25.812 -1.549 1 98.75 267 CYS B N 1
ATOM 4546 C CA . CYS B 1 267 ? -8.562 -26.125 -1.546 1 98.75 267 CYS B CA 1
ATOM 4547 C C . CYS B 1 267 ? -9.188 -25.828 -0.189 1 98.75 267 CYS B C 1
ATOM 4549 O O . CYS B 1 267 ? -10.234 -25.188 -0.112 1 98.75 267 CYS B O 1
ATOM 4551 N N . PRO B 1 268 ? -8.531 -26.172 0.917 1 98.69 268 PRO B N 1
ATOM 4552 C CA . PRO B 1 268 ? -9.094 -25.766 2.205 1 98.69 268 PRO B CA 1
ATOM 4553 C C . PRO B 1 268 ? -9.234 -24.25 2.328 1 98.69 268 PRO B C 1
ATOM 4555 O O . PRO B 1 268 ? -10.18 -23.766 2.955 1 98.69 268 PRO B O 1
ATOM 4558 N N . HIS B 1 269 ? -8.406 -23.484 1.73 1 98.56 269 HIS B N 1
ATOM 4559 C CA . HIS B 1 269 ? -8.461 -22.031 1.831 1 98.56 269 HIS B CA 1
ATOM 4560 C C . HIS B 1 269 ? -9.727 -21.484 1.182 1 98.56 269 HIS B C 1
ATOM 4562 O O . HIS B 1 269 ? -10.281 -20.484 1.641 1 98.56 269 HIS B O 1
ATOM 4568 N N . VAL B 1 270 ? -10.18 -22.125 0.157 1 98.75 270 VAL B N 1
ATOM 4569 C CA . VAL B 1 270 ? -11.344 -21.625 -0.559 1 98.75 270 VAL B CA 1
ATOM 4570 C C . VAL B 1 270 ? -12.617 -22.25 0.01 1 98.75 270 VAL B C 1
ATOM 4572 O O . VAL B 1 270 ? -13.719 -21.938 -0.429 1 98.75 270 VAL B O 1
ATOM 4575 N N . GLY B 1 271 ? -12.477 -23.109 0.969 1 98.69 271 GLY B N 1
ATOM 4576 C CA . GLY B 1 271 ? -13.586 -23.812 1.584 1 98.69 271 GLY B CA 1
ATOM 4577 C C . GLY B 1 271 ? -14.32 -22.984 2.621 1 98.69 271 GLY B C 1
ATOM 4578 O O . GLY B 1 271 ? -13.938 -21.844 2.895 1 98.69 271 GLY B O 1
ATOM 4579 N N . PRO B 1 272 ? -15.344 -23.625 3.201 1 98 272 PRO B N 1
ATOM 4580 C CA . PRO B 1 272 ? -16.203 -22.891 4.137 1 98 272 PRO B CA 1
ATOM 4581 C C . PRO B 1 272 ? -15.445 -22.422 5.379 1 98 272 PRO B C 1
ATOM 4583 O O . PRO B 1 272 ? -15.766 -21.375 5.949 1 98 272 PRO B O 1
ATOM 4586 N N . LEU B 1 273 ? -14.414 -23.109 5.742 1 97.56 273 LEU B N 1
ATOM 4587 C CA . LEU B 1 273 ? -13.711 -22.797 6.98 1 97.56 273 LEU B CA 1
ATOM 4588 C C . LEU B 1 273 ? -12.555 -21.844 6.723 1 97.56 273 LEU B C 1
ATOM 4590 O O . LEU B 1 273 ? -12 -21.25 7.66 1 97.56 273 LEU B O 1
ATOM 4594 N N . GLY B 1 274 ? -12.117 -21.734 5.473 1 98.62 274 GLY B N 1
ATOM 4595 C CA . GLY B 1 274 ? -11.031 -20.844 5.105 1 98.62 274 GLY B CA 1
ATOM 4596 C C . GLY B 1 274 ? -9.656 -21.453 5.344 1 98.62 274 GLY B C 1
ATOM 4597 O O . GLY B 1 274 ? -8.648 -20.75 5.293 1 98.62 274 GLY B O 1
ATOM 4598 N N . GLY B 1 275 ? -9.617 -22.766 5.695 1 98.25 275 GLY B N 1
ATOM 4599 C CA . GLY B 1 275 ? -8.391 -23.484 5.984 1 98.25 275 GLY B CA 1
ATOM 4600 C C . GLY B 1 275 ? -8.641 -24.844 6.605 1 98.25 275 GLY B C 1
ATOM 4601 O O . GLY B 1 275 ? -9.766 -25.359 6.562 1 98.25 275 GLY B O 1
ATOM 4602 N N . SER B 1 276 ? -7.508 -25.375 7.016 1 97 276 SER B N 1
ATOM 4603 C CA . SER B 1 276 ? -7.59 -26.672 7.676 1 97 276 SER B CA 1
ATOM 4604 C C . SER B 1 276 ? -6.555 -26.797 8.789 1 97 276 SER B C 1
ATOM 4606 O O . SER B 1 276 ? -5.508 -26.156 8.742 1 97 276 SER B O 1
ATOM 4608 N N . PRO B 1 277 ? -6.914 -27.594 9.828 1 94.88 277 PRO B N 1
ATOM 4609 C CA . PRO B 1 277 ? -5.949 -27.844 10.898 1 94.88 277 PRO B CA 1
ATOM 4610 C C . PRO B 1 277 ? -4.746 -28.656 10.438 1 94.88 277 PRO B C 1
ATOM 4612 O O . PRO B 1 277 ? -4.848 -29.422 9.477 1 94.88 277 PRO B O 1
ATOM 4615 N N . PRO B 1 278 ? -3.762 -28.5 11.18 1 92.81 278 PRO B N 1
ATOM 4616 C CA . PRO B 1 278 ? -3.602 -27.641 12.352 1 92.81 278 PRO B CA 1
ATOM 4617 C C . PRO B 1 278 ? -3.174 -26.219 11.977 1 92.81 278 PRO B C 1
ATOM 4619 O O . PRO B 1 278 ? -3.428 -25.281 12.727 1 92.81 278 PRO B O 1
ATOM 4622 N N . ASP B 1 279 ? -2.555 -25.984 10.789 1 90.88 279 ASP B N 1
ATOM 4623 C CA . ASP B 1 279 ? -1.901 -24.703 10.586 1 90.88 279 ASP B CA 1
ATOM 4624 C C . ASP B 1 279 ? -2.152 -24.172 9.18 1 90.88 279 ASP B C 1
ATOM 4626 O O . ASP B 1 279 ? -1.579 -23.156 8.781 1 90.88 279 ASP B O 1
ATOM 4630 N N . ASN B 1 280 ? -3.027 -24.688 8.453 1 95.62 280 ASN B N 1
ATOM 4631 C CA . ASN B 1 280 ? -3.285 -24.312 7.07 1 95.62 280 ASN B CA 1
ATOM 4632 C C . ASN B 1 280 ? -4.492 -23.391 6.965 1 95.62 280 ASN B C 1
ATOM 4634 O O . ASN B 1 280 ? -5.477 -23.719 6.305 1 95.62 280 ASN B O 1
ATOM 4638 N N . TRP B 1 281 ? -4.41 -22.188 7.582 1 96.5 281 TRP B N 1
ATOM 4639 C CA . TRP B 1 281 ? -5.492 -21.219 7.582 1 96.5 281 TRP B CA 1
ATOM 4640 C C . TRP B 1 281 ? -5.086 -19.953 6.836 1 96.5 281 TRP B C 1
ATOM 4642 O O . TRP B 1 281 ? -4.02 -19.391 7.094 1 96.5 281 TRP B O 1
ATOM 4652 N N . LYS B 1 282 ? -5.922 -19.531 5.871 1 97.12 282 LYS B N 1
ATOM 4653 C CA . LYS B 1 282 ? -5.598 -18.328 5.133 1 97.12 282 LYS B CA 1
ATOM 4654 C C . LYS B 1 282 ? -6.812 -17.406 5.02 1 97.12 282 LYS B C 1
ATOM 4656 O O . LYS B 1 282 ? -6.723 -16.203 5.305 1 97.12 282 LYS B O 1
ATOM 4661 N N . CYS B 1 283 ? -7.973 -17.906 4.594 1 98.19 283 CYS B N 1
ATOM 4662 C CA . CYS B 1 283 ? -9.164 -17.094 4.387 1 98.19 283 CYS B CA 1
ATOM 4663 C C . CYS B 1 283 ? -10.062 -17.125 5.617 1 98.19 283 CYS B C 1
ATOM 4665 O O . CYS B 1 283 ? -11.219 -17.562 5.535 1 98.19 283 CYS B O 1
ATOM 4667 N N . VAL B 1 284 ? -9.5 -16.625 6.703 1 97.5 284 VAL B N 1
ATOM 4668 C CA . VAL B 1 284 ? -10.156 -16.516 8 1 97.5 284 VAL B CA 1
ATOM 4669 C C . VAL B 1 284 ? -10.062 -15.078 8.508 1 97.5 284 VAL B C 1
ATOM 4671 O O . VAL B 1 284 ? -9.242 -14.297 8.023 1 97.5 284 VAL B O 1
ATOM 4674 N N . ASP B 1 285 ? -10.906 -14.797 9.422 1 93.75 285 ASP B N 1
ATOM 4675 C CA . ASP B 1 285 ? -10.844 -13.453 10 1 93.75 285 ASP B CA 1
ATOM 4676 C C . ASP B 1 285 ? -9.531 -13.242 10.75 1 93.75 285 ASP B C 1
ATOM 4678 O O . ASP B 1 285 ? -9.07 -14.141 11.461 1 93.75 285 ASP B O 1
ATOM 4682 N N . ILE B 1 286 ? -9.008 -12.125 10.547 1 93.25 286 ILE B N 1
ATOM 4683 C CA . ILE B 1 286 ? -7.766 -11.789 11.234 1 93.25 286 ILE B CA 1
ATOM 4684 C C . ILE B 1 286 ? -7.949 -10.516 12.047 1 93.25 286 ILE B C 1
ATOM 4686 O O . ILE B 1 286 ? -8.875 -9.742 11.797 1 93.25 286 ILE B O 1
ATOM 4690 N N . ASP B 1 287 ? -7.086 -10.391 13.023 1 94.31 287 ASP B N 1
ATOM 4691 C CA . ASP B 1 287 ? -6.941 -9.117 13.711 1 94.31 287 ASP B CA 1
ATOM 4692 C C . ASP B 1 287 ? -5.926 -8.219 13.008 1 94.31 287 ASP B C 1
ATOM 4694 O O . ASP B 1 287 ? -4.719 -8.461 13.078 1 94.31 287 ASP B O 1
ATOM 4698 N N . TYR B 1 288 ? -6.461 -7.18 12.375 1 96.25 288 TYR B N 1
ATOM 4699 C CA . TYR B 1 288 ? -5.602 -6.266 11.625 1 96.25 288 TYR B CA 1
ATOM 4700 C C . TYR B 1 288 ? -4.426 -5.801 12.477 1 96.25 288 TYR B C 1
ATOM 4702 O O . TYR B 1 288 ? -3.277 -5.836 12.031 1 96.25 288 TYR B O 1
ATOM 4710 N N . SER B 1 289 ? -4.684 -5.402 13.633 1 96.56 289 SER B N 1
ATOM 4711 C CA . SER B 1 289 ? -3.693 -4.742 14.469 1 96.56 289 SER B CA 1
ATOM 4712 C C . SER B 1 289 ? -2.611 -5.723 14.922 1 96.56 289 SER B C 1
ATOM 4714 O O . SER B 1 289 ? -1.552 -5.309 15.398 1 96.56 289 SER B O 1
ATOM 4716 N N . ALA B 1 290 ? -2.877 -6.949 14.773 1 95.75 290 ALA B N 1
ATOM 4717 C CA . ALA B 1 290 ? -1.906 -7.957 15.195 1 95.75 290 ALA B CA 1
ATOM 4718 C C . ALA B 1 290 ? -1.208 -8.578 13.992 1 95.75 290 ALA B C 1
ATOM 4720 O O . ALA B 1 290 ? 0.021 -8.562 13.898 1 95.75 290 ALA B O 1
ATOM 4721 N N . GLU B 1 291 ? -1.968 -9.008 13.031 1 94.5 291 GLU B N 1
ATOM 4722 C CA . GLU B 1 291 ? -1.448 -9.922 12.016 1 94.5 291 GLU B CA 1
ATOM 4723 C C . GLU B 1 291 ? -0.578 -9.18 11.008 1 94.5 291 GLU B C 1
ATOM 4725 O O . GLU B 1 291 ? 0.384 -9.742 10.477 1 94.5 291 GLU B O 1
ATOM 4730 N N . TYR B 1 292 ? -0.89 -7.953 10.727 1 96.75 292 TYR B N 1
ATOM 4731 C CA . TYR B 1 292 ? -0.091 -7.203 9.766 1 96.75 292 TYR B CA 1
ATOM 4732 C C . TYR B 1 292 ? 1.19 -6.684 10.406 1 96.75 292 TYR B C 1
ATOM 4734 O O . TYR B 1 292 ? 2.055 -6.133 9.727 1 96.75 292 TYR B O 1
ATOM 4742 N N . PHE B 1 293 ? 1.343 -6.945 11.727 1 97.06 293 PHE B N 1
ATOM 4743 C CA . PHE B 1 293 ? 2.447 -6.309 12.43 1 97.06 293 PHE B CA 1
ATOM 4744 C C . PHE B 1 293 ? 3.15 -7.305 13.352 1 97.06 293 PHE B C 1
ATOM 4746 O O . PHE B 1 293 ? 3.762 -6.914 14.344 1 97.06 293 PHE B O 1
ATOM 4753 N N . ASP B 1 294 ? 3.006 -8.539 13.047 1 96.19 294 ASP B N 1
ATOM 4754 C CA . ASP B 1 294 ? 3.68 -9.578 13.812 1 96.19 294 ASP B CA 1
ATOM 4755 C C . ASP B 1 294 ? 5.047 -9.906 13.211 1 96.19 294 ASP B C 1
ATOM 4757 O O . ASP B 1 294 ? 5.375 -11.07 13 1 96.19 294 ASP B O 1
ATOM 4761 N N . ASP B 1 295 ? 5.84 -8.938 13.039 1 95.81 295 ASP B N 1
ATOM 4762 C CA . ASP B 1 295 ? 7.125 -9.055 12.352 1 95.81 295 ASP B CA 1
ATOM 4763 C C . ASP B 1 295 ? 8.047 -10.023 13.078 1 95.81 295 ASP B C 1
ATOM 4765 O O . ASP B 1 295 ? 8.758 -10.812 12.445 1 95.81 295 ASP B O 1
ATOM 4769 N N . ASP B 1 296 ? 8.062 -9.906 14.344 1 94.75 296 ASP B N 1
ATOM 4770 C CA . ASP B 1 296 ? 8.969 -10.742 15.133 1 94.75 296 ASP B CA 1
ATOM 4771 C C . ASP B 1 296 ? 8.664 -12.219 14.922 1 94.75 296 ASP B C 1
ATOM 4773 O O . ASP B 1 296 ? 9.586 -13.039 14.836 1 94.75 296 ASP B O 1
ATOM 4777 N N . VAL B 1 297 ? 7.387 -12.523 14.781 1 95.25 297 VAL B N 1
ATOM 4778 C CA . VAL B 1 297 ? 6.969 -13.906 14.57 1 95.25 297 VAL B CA 1
ATOM 4779 C C . VAL B 1 297 ? 7.25 -14.312 13.125 1 95.25 297 VAL B C 1
ATOM 4781 O O . VAL B 1 297 ? 7.863 -15.352 12.875 1 95.25 297 VAL B O 1
ATOM 4784 N N . LEU B 1 298 ? 6.891 -13.492 12.195 1 96.94 298 LEU B N 1
ATOM 4785 C CA . LEU B 1 298 ? 6.984 -13.836 10.781 1 96.94 298 LEU B CA 1
ATOM 4786 C C . LEU B 1 298 ? 8.445 -13.93 10.344 1 96.94 298 LEU B C 1
ATOM 4788 O O . LEU B 1 298 ? 8.828 -14.875 9.648 1 96.94 298 LEU B O 1
ATOM 4792 N N . PHE B 1 299 ? 9.227 -12.969 10.805 1 97.06 299 PHE B N 1
ATOM 4793 C CA . PHE B 1 299 ? 10.594 -12.875 10.289 1 97.06 299 PHE B CA 1
ATOM 4794 C C . PHE B 1 299 ? 11.578 -13.5 11.266 1 97.06 299 PHE B C 1
ATOM 4796 O O . PHE B 1 299 ? 12.766 -13.633 10.953 1 97.06 299 PHE B O 1
ATOM 4803 N N . GLY B 1 300 ? 11.133 -13.812 12.461 1 95.25 300 GLY B N 1
ATOM 4804 C CA . GLY B 1 300 ? 11.977 -14.484 13.438 1 95.25 300 GLY B CA 1
ATOM 4805 C C . GLY B 1 300 ? 13.016 -13.562 14.062 1 95.25 300 GLY B C 1
ATOM 4806 O O . GLY B 1 300 ? 14.102 -14.008 14.43 1 95.25 300 GLY B O 1
ATOM 4807 N N . ALA B 1 301 ? 12.828 -12.312 14.016 1 94.81 301 ALA B N 1
ATOM 4808 C CA . ALA B 1 301 ? 13.711 -11.297 14.578 1 94.81 301 ALA B CA 1
ATOM 4809 C C . ALA B 1 301 ? 12.914 -10.094 15.086 1 94.81 301 ALA B C 1
ATOM 4811 O O . ALA B 1 301 ? 11.797 -9.844 14.625 1 94.81 301 ALA B O 1
ATOM 4812 N N . PRO B 1 302 ? 13.469 -9.312 15.977 1 93.94 302 PRO B N 1
ATOM 4813 C CA . PRO B 1 302 ? 12.758 -8.133 16.469 1 93.94 302 PRO B CA 1
ATOM 4814 C C . PRO B 1 302 ? 12.461 -7.121 15.359 1 93.94 302 PRO B C 1
ATOM 4816 O O . PRO B 1 302 ? 13.188 -7.051 14.367 1 93.94 302 PRO B O 1
ATOM 4819 N N . GLU B 1 303 ? 11.406 -6.352 15.57 1 94.62 303 GLU B N 1
ATOM 4820 C CA . GLU B 1 303 ? 11.109 -5.25 14.664 1 94.62 303 GLU B CA 1
ATOM 4821 C C . GLU B 1 303 ? 12.312 -4.336 14.484 1 94.62 303 GLU B C 1
ATOM 4823 O O . GLU B 1 303 ? 13.016 -4.023 15.445 1 94.62 303 GLU B O 1
ATOM 4828 N N . GLY B 1 304 ? 12.586 -4 13.258 1 95.19 304 GLY B N 1
ATOM 4829 C CA . GLY B 1 304 ? 13.664 -3.068 12.984 1 95.19 304 GLY B CA 1
ATOM 4830 C C . GLY B 1 304 ? 14.992 -3.754 12.727 1 95.19 304 GLY B C 1
ATOM 4831 O O . GLY B 1 304 ? 16 -3.092 12.469 1 95.19 304 GLY B O 1
ATOM 4832 N N . ASP B 1 305 ? 15.008 -5.086 12.742 1 94.81 305 ASP B N 1
ATOM 4833 C CA . ASP B 1 305 ? 16.281 -5.805 12.648 1 94.81 305 ASP B CA 1
ATOM 4834 C C . ASP B 1 305 ? 16.453 -6.418 11.266 1 94.81 305 ASP B C 1
ATOM 4836 O O . ASP B 1 305 ? 17.578 -6.789 10.883 1 94.81 305 ASP B O 1
ATOM 4840 N N . VAL B 1 306 ? 15.422 -6.52 10.555 1 97.12 306 VAL B N 1
ATOM 4841 C CA . VAL B 1 306 ? 15.445 -7.434 9.422 1 97.12 306 VAL B CA 1
ATOM 4842 C C . VAL B 1 306 ? 15.875 -6.68 8.164 1 97.12 306 VAL B C 1
ATOM 4844 O O . VAL B 1 306 ? 16.797 -7.098 7.461 1 97.12 306 VAL B O 1
ATOM 4847 N N . PHE B 1 307 ? 15.227 -5.559 7.863 1 98.25 307 PHE B N 1
ATOM 4848 C CA . PHE B 1 307 ? 15.445 -4.832 6.617 1 98.25 307 PHE B CA 1
ATOM 4849 C C . PHE B 1 307 ? 16.219 -3.543 6.875 1 98.25 307 PHE B C 1
ATOM 4851 O O . PHE B 1 307 ? 15.703 -2.447 6.648 1 98.25 307 PHE B O 1
ATOM 4858 N N . THR B 1 308 ? 17.344 -3.652 7.309 1 96.81 308 THR B N 1
ATOM 4859 C CA . THR B 1 308 ? 18.219 -2.533 7.656 1 96.81 308 THR B CA 1
ATOM 4860 C C . THR B 1 308 ? 19.672 -2.863 7.344 1 96.81 308 THR B C 1
ATOM 4862 O O . THR B 1 308 ? 20.062 -4.035 7.289 1 96.81 308 THR B O 1
ATOM 4865 N N . CYS B 1 309 ? 20.281 -1.612 7.039 1 92.38 309 CYS B N 1
ATOM 4866 C CA . CYS B 1 309 ? 21.734 -1.673 6.852 1 92.38 309 CYS B CA 1
ATOM 4867 C C . CYS B 1 309 ? 22.469 -1.161 8.086 1 92.38 309 CYS B C 1
ATOM 4869 O O . CYS B 1 309 ? 21.984 -0.259 8.773 1 92.38 309 CYS B O 1
ATOM 4871 N N . GLY B 1 310 ? 23.266 -1.828 8.727 1 81.5 310 GLY B N 1
ATOM 4872 C CA . GLY B 1 310 ? 24.094 -1.32 9.797 1 81.5 310 GLY B CA 1
ATOM 4873 C C . GLY B 1 310 ? 23.609 -1.719 11.18 1 81.5 310 GLY B C 1
ATOM 4874 O O . GLY B 1 310 ? 23.969 -1.089 12.172 1 81.5 310 GLY B O 1
ATOM 4875 N N . GLY B 1 311 ? 22.656 -2.453 11.219 1 86.69 311 GLY B N 1
ATOM 4876 C CA . GLY B 1 311 ? 22.172 -2.896 12.516 1 86.69 311 GLY B CA 1
ATOM 4877 C C . GLY B 1 311 ? 20.734 -2.518 12.773 1 86.69 311 GLY B C 1
ATOM 4878 O O . GLY B 1 311 ? 20.078 -1.924 11.914 1 86.69 311 GLY B O 1
ATOM 4879 N N . PRO B 1 312 ? 20.281 -2.896 13.992 1 91 312 PRO B N 1
ATOM 4880 C CA . PRO B 1 312 ? 18.875 -2.641 14.336 1 91 312 PRO B CA 1
ATOM 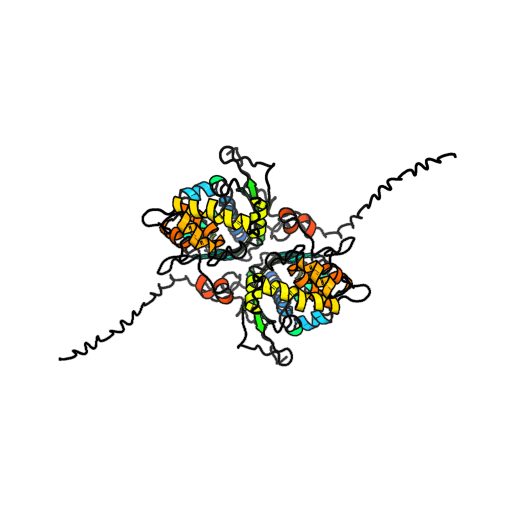4881 C C . PRO B 1 312 ? 18.531 -1.151 14.375 1 91 312 PRO B C 1
ATOM 4883 O O . PRO B 1 312 ? 19.359 -0.34 14.805 1 91 312 PRO B O 1
ATOM 4886 N N . LEU B 1 313 ? 17.391 -0.807 13.945 1 92.69 313 LEU B N 1
ATOM 4887 C CA . LEU B 1 313 ? 16.984 0.587 13.82 1 92.69 313 LEU B CA 1
ATOM 4888 C C . LEU B 1 313 ? 16.391 1.103 15.133 1 92.69 313 LEU B C 1
ATOM 4890 O O . LEU B 1 313 ? 16.344 2.312 15.359 1 92.69 313 LEU B O 1
ATOM 4894 N N . LEU B 1 314 ? 15.82 0.323 15.992 1 84.44 314 LEU B N 1
ATOM 4895 C CA . LEU B 1 314 ? 15.172 0.774 17.219 1 84.44 314 LEU B CA 1
ATOM 4896 C C . LEU B 1 314 ? 16.172 0.813 18.375 1 84.44 314 LEU B C 1
ATOM 4898 O O . LEU B 1 314 ? 15.961 1.54 19.344 1 84.44 314 LEU B O 1
ATOM 4902 N N . THR B 1 315 ? 17.125 0.053 18.578 1 67.06 315 THR B N 1
ATOM 4903 C CA . THR B 1 315 ? 18.047 0.044 19.719 1 67.06 315 THR B CA 1
ATOM 4904 C C . THR B 1 315 ? 19.172 1.047 19.5 1 67.06 315 THR B C 1
ATOM 4906 O O . THR B 1 315 ? 20.016 1.247 20.391 1 67.06 315 THR B O 1
ATOM 4909 N N . ASP B 1 316 ? 19.5 1.452 18.328 1 47.91 316 ASP B N 1
ATOM 4910 C CA . ASP B 1 316 ? 20.641 2.328 18.141 1 47.91 316 ASP B CA 1
ATOM 4911 C C . ASP B 1 316 ? 20.453 3.645 18.891 1 47.91 316 ASP B C 1
ATOM 4913 O O . ASP B 1 316 ? 21.156 4.625 18.625 1 47.91 316 ASP B O 1
ATOM 4917 N N . GLY B 1 317 ? 20.094 3.646 20.219 1 43.53 317 GLY B N 1
ATOM 4918 C CA . GLY B 1 317 ? 20.047 4.816 21.078 1 43.53 317 GLY B CA 1
ATOM 4919 C C . GLY B 1 317 ? 19.016 5.84 20.641 1 43.53 317 GLY B C 1
ATOM 4920 O O . GLY B 1 317 ? 18.922 6.922 21.219 1 43.53 317 GLY B O 1
ATOM 4921 N N . GLY B 1 318 ? 18.719 5.895 19.438 1 38.72 318 GLY B N 1
ATOM 4922 C CA . GLY B 1 318 ? 17.719 6.879 19.047 1 38.72 318 GLY B CA 1
ATOM 4923 C C . GLY B 1 318 ? 16.359 6.625 19.672 1 38.72 318 GLY B C 1
ATOM 4924 O O . GLY B 1 318 ? 15.992 5.477 19.922 1 38.72 318 GLY B O 1
ATOM 4925 N N . LEU B 1 319 ? 16.016 7.387 20.609 1 38.25 319 LEU B N 1
ATOM 4926 C CA . LEU B 1 319 ? 14.688 7.402 21.219 1 38.25 319 LEU B CA 1
ATOM 4927 C C . LEU B 1 319 ? 13.633 6.926 20.219 1 38.25 319 LEU B C 1
ATOM 4929 O O . LEU B 1 319 ? 13.742 7.188 19.016 1 38.25 319 LEU B O 1
ATOM 4933 N N . PRO B 1 320 ? 13 5.875 20.422 1 38.59 320 PRO B N 1
ATOM 4934 C CA . PRO B 1 320 ? 11.805 5.848 19.578 1 38.59 320 PRO B CA 1
ATOM 4935 C C . PRO B 1 320 ? 11.281 7.246 19.266 1 38.59 320 PRO B C 1
ATOM 4937 O O . PRO B 1 320 ? 11.25 8.117 20.125 1 38.59 320 PRO B O 1
ATOM 4940 N N . ALA B 1 321 ? 11.492 7.742 18.188 1 38.81 321 ALA B N 1
ATOM 4941 C CA . ALA B 1 321 ? 11.273 9.133 17.797 1 38.81 321 ALA B CA 1
ATOM 4942 C C . ALA B 1 321 ? 10.039 9.711 18.484 1 38.81 321 ALA B C 1
ATOM 4944 O O . ALA B 1 321 ? 9.859 10.93 18.531 1 38.81 321 ALA B O 1
ATOM 4945 N N . GLY B 1 322 ? 9.391 9.086 19.516 1 35.09 322 GLY B N 1
ATOM 4946 C CA . GLY B 1 322 ? 8.273 9.523 20.328 1 35.09 322 GLY B CA 1
ATOM 4947 C C . GLY B 1 322 ? 8.531 9.383 21.812 1 35.09 322 GLY B C 1
ATOM 4948 O O . GLY B 1 322 ? 7.602 9.414 22.625 1 35.09 322 GLY B O 1
ATOM 4949 N N . SER B 1 323 ? 9.641 8.891 22.203 1 33.41 323 SER B N 1
ATOM 4950 C CA . SER B 1 323 ? 9.703 9.023 23.656 1 33.41 323 SER B CA 1
ATOM 4951 C C . SER B 1 323 ? 9.766 10.492 24.062 1 33.41 323 SER B C 1
ATOM 4953 O O . SER B 1 323 ? 10.672 11.219 23.672 1 33.41 323 SER B O 1
ATOM 4955 N N . TYR B 1 324 ? 8.57 11.07 24.266 1 30.36 324 TYR B N 1
ATOM 4956 C CA . TYR B 1 324 ? 8.586 12.281 25.078 1 30.36 324 TYR B CA 1
ATOM 4957 C C . TYR B 1 324 ? 9.508 12.117 26.281 1 30.36 324 TYR B C 1
ATOM 4959 O O . TYR B 1 324 ? 9.344 11.18 27.078 1 30.36 324 TYR B O 1
ATOM 4967 N N . ASP B 1 325 ? 10.742 12.328 26.109 1 27.47 325 ASP B N 1
ATOM 4968 C CA . ASP B 1 325 ? 11.359 12.586 27.406 1 27.47 325 ASP B CA 1
ATOM 4969 C C . ASP B 1 325 ? 10.641 13.719 28.141 1 27.47 325 ASP B C 1
ATOM 4971 O O . ASP B 1 325 ? 10.625 14.859 27.672 1 27.47 325 ASP B O 1
ATOM 4975 N N . PRO B 1 326 ? 9.695 13.367 29.062 1 28.52 326 PRO B N 1
ATOM 4976 C CA . PRO B 1 326 ? 9.141 14.445 29.875 1 28.52 326 PRO B CA 1
ATOM 4977 C C . PRO B 1 326 ? 10.219 15.398 30.406 1 28.52 326 PRO B C 1
ATOM 4979 O O . PRO B 1 326 ? 9.891 16.453 30.953 1 28.52 326 PRO B O 1
ATOM 4982 N N . GLN B 1 327 ? 11.422 14.836 30.625 1 23.58 327 GLN B N 1
ATOM 4983 C CA . GLN B 1 327 ? 12.289 15.68 31.438 1 23.58 327 GLN B CA 1
ATOM 4984 C C . GLN B 1 327 ? 12.867 16.828 30.609 1 23.58 327 GLN B C 1
ATOM 4986 O O . GLN B 1 327 ? 13.586 17.672 31.141 1 23.58 327 GLN B O 1
ATOM 4991 N N . CYS B 1 328 ? 12.906 16.75 29.219 1 22.8 328 CYS B N 1
ATOM 4992 C CA . CYS B 1 328 ? 13.531 18.031 28.938 1 22.8 328 CYS B CA 1
ATOM 4993 C C . CYS B 1 328 ? 12.5 19.156 28.891 1 22.8 328 CYS B C 1
ATOM 4995 O O . CYS B 1 328 ? 11.367 18.922 28.453 1 22.8 328 CYS B O 1
#

Nearest PDB structures (foldseek):
  3i0y-assembly1_B  TM=6.849E-01  e=7.947E-06  Xanthomonas campestris pv. campestris
  3f8h-assembly1_B  TM=6.414E-01  e=5.136E-05  Ruegeria sp. TM1040
  3f7x-assembly1_A-2  TM=6.888E-01  e=2.178E-04  Pseudomonas putida KT2440
  3nv0-assembly1_A  TM=4.290E-01  e=9.659E-03  Caenorhabditis elegans
  6i4y-assembly1_B-2  TM=4.287E-01  e=5.701E+00  Homo sapiens

pLDDT: mean 86.57, std 22.49, range [22.8, 98.94]

InterPro domains:
  IPR059492 BfoA-like, C-terminal domain [PF28386] (203-276)

Radius of gyration: 26.79 Å; Cα contacts (8 Å, |Δi|>4): 1310; chains: 2; bounding box: 77×92×83 Å

Organism: NCBI:txid717836

Sequence (656 aa):
MWTLNFSLPFLLLSSLGSAARFPAAGGGALAKRQSTLPDYAQRNLKTIREIYNLTVYPNNAQIVAQGASAVPPHLFANEATGRVSPVGNFSGFDDSIEYFFSLAPTPQASNGVAFTRAEVLEFTSGCPEVAASLVYFRSGHVDPQTLKVDTTKPMSTLSQVAFWRFDNEGKVLKYHAWIPNLQAWTNAASGVDFDSPLLQNVTVSQLLCPNIQKMCTGANQQYSSTADCVKQLSGKPFGSFDEAWGDNVVCRMIHVLLTKVRPEVHCPHVGPLGGSPPDNWKCVDIDYSAEYFDDDVLFGAPEGDVFTCGGPLLTDGGLPAGSYDPQCMWTLNFSLPFLLLSSLGSAARFPAAGGGALAKRQSTLPDYAQRNLKTIREIYNLTVYPNNAQIVAQGASAVPPHLFANEATGRVSPVGNFSGFDDSIEYFFSLAPTPQASNGVAFTRAEVLEFTSGCPEVAASLVYFRSGHVDPQTLKVDTTKPMSTLSQVAFWRFDNEGKVLKYHAWIPNLQAWTNAASGVDFDSPLLQNVTVSQLLCPNIQKMCTGANQQYSSTADCVKQLSGKPFGSFDEAWGDNVVCRMIHVLLTKVRPEVHCPHVGPLGGSPPDNWKCVDIDYSAEYFDDDVLFGAPEGDVFTCGGPLLTDGGLPAGSYDPQC

Solvent-accessible surface area (backbone atoms only — not comparable to full-atom values): 34588 Å² total; per-residue (Å²): 137,84,79,78,79,78,75,73,79,79,76,77,74,75,74,77,74,72,74,76,74,70,76,73,74,80,66,69,70,73,72,82,54,78,44,76,61,53,69,48,37,48,52,50,50,49,43,52,45,52,56,46,25,34,23,18,55,69,55,15,53,53,31,41,74,57,34,72,80,56,52,70,75,64,51,48,33,71,70,15,26,34,38,34,45,37,65,42,78,28,68,26,36,70,44,43,51,40,56,58,27,42,64,35,40,37,30,87,79,43,84,23,26,20,26,58,29,32,40,62,35,29,40,36,31,47,40,68,40,26,36,35,39,30,33,41,33,35,32,30,29,33,42,84,87,78,67,45,70,45,81,89,45,50,61,30,57,44,48,39,41,34,41,34,25,33,42,98,83,51,18,33,38,34,38,45,33,37,42,64,50,38,39,61,36,49,25,49,45,70,69,44,60,74,86,36,69,68,52,43,50,46,41,39,59,70,44,47,26,50,48,45,56,69,62,23,48,80,95,34,44,58,57,95,39,49,67,51,33,32,58,56,52,68,72,37,52,55,67,37,55,53,52,22,51,15,51,28,45,38,25,26,58,56,33,53,58,42,24,72,64,44,33,85,64,25,24,34,25,51,23,91,73,5,25,41,84,92,76,47,68,58,22,35,78,68,56,69,65,46,70,82,62,42,46,38,72,72,71,68,41,60,76,13,51,71,38,35,56,43,40,49,48,59,74,68,70,49,60,54,48,38,59,72,62,79,79,112,136,85,81,78,80,78,75,75,80,79,75,78,75,75,76,74,75,71,75,75,71,68,76,74,71,81,66,70,69,74,73,82,54,77,44,76,60,55,70,48,37,48,51,50,50,50,44,53,48,51,57,45,28,34,24,18,55,68,56,15,54,53,31,39,74,56,35,72,82,57,50,70,77,65,50,48,34,71,69,14,27,34,38,34,46,36,65,41,79,29,69,27,36,68,43,42,48,39,56,57,26,39,63,34,39,38,30,87,81,42,83,22,27,20,26,56,26,32,38,60,34,30,39,35,33,47,40,66,40,27,36,35,41,29,33,41,33,34,32,30,29,32,39,84,86,78,66,42,68,45,82,89,46,49,62,32,57,44,47,39,40,34,40,35,22,32,41,98,84,51,17,33,38,35,39,46,34,39,41,62,52,38,39,61,36,49,24,49,46,68,71,45,61,75,84,36,68,68,50,45,51,48,40,39,60,71,45,48,24,50,48,45,55,69,63,23,50,79,95,34,45,61,56,94,40,50,69,52,34,32,59,57,52,68,72,36,53,53,68,38,56,54,50,20,51,17,51,28,45,38,24,27,59,59,33,52,58,42,24,72,64,43,33,84,62,25,24,34,26,51,23,92,71,4,26,42,86,94,77,47,67,59,21,34,78,68,55,68,65,47,69,82,63,42,45,38,72,71,70,68,42,59,76,14,48,71,39,35,54,44,39,50,54,57,74,69,73,53,59,58,56,36,62,71,60,80,81,110

Foldseek 3Di:
DDPPPPPPPPPPPPPPPPPPPPPDPPPPPPPPPPDDDPPLQVLLVVLVQVLQVCLFPPSLVVCLQPPPVSDDCLNADQQEWEAEPQQATAGGDRRVSCVSRLLADDCVLLVQKGFHDKDWDDKDDPDNFKMKTKIKGKMAGADNVVRDGDPVAFIDIWMKIKMFTADPSNYTRYMYMYTPPQQVRSCRHNVDNCVDPVVLLCCLLPPLLVLLCVLQDDPLRAAPHSVRSSVLQVPFAQDGPNNLFEQHVSVLSSLSSVSSPPVVLRSQCNHNQNADPDPRHTHHHDDPVDRSPVCCVRNVHDPQARRDDPGRDPPPPPPPVPPPPVPD/DDPPPPPPPPPPPPPPPPPPPPPDPPPPPPPPPPDDDPPLQVLLVVLVQVLQVCLFPPSLVVCLQAPPVSDDCLNADQQEWEAEPQQATAGGDRRVSCVRRLLADDCVLLVQKGFHDKDWDDKDDDDNFKMKTKIKGKMAGADNVVRDGDPVAFIDIWMKIKMFTADPSNYTRYMYMYTPPPQVRSCRHNVDNCVDPVSLLCCLLPPLLVLLCVLQDDPLRAAPHSVRSSVLQVPFAQDGPNNLFEQHVSVLSSLSSVSSPPVNLRSQCNHNQNADPDPRHTHHHDDPVDRSPVCCVRVVHDPQARRDDPGRDPPPPPDVVPPPPVPD

=== Feature glossary ===
Key to the feature types in this record:

pLDDT. pLDDT is the predicted lDDT-Cα score: AlphaFold's confidence that the local environment of each residue (all inter-atomic distances within 15 Å) is correctly placed. It is a per-residue number between 0 and 100, with higher meaning more reliable.

Radius of gyration, Cα contacts, bounding box. The geometric summary reports three shape descriptors. Rg (radius of gyration) measures how spread out the Cα atoms are about their centre of mass; compact globular proteins have small Rg, elongated or unfolded ones large. Cα contacts (<8 Å, |i−j|>4) count long-range residue pairs in spatial proximity — high for tightly packed folds, near zero for rods or random coil. The bounding-box extents give the protein's footprint along x, y, z in Å.

Backbone torsions (φ/ψ). Backbone dihedral angles. Every residue except chain termini has a φ (preceding-C → N → Cα → C) and a ψ (N → Cα → C → next-N). They are reported in degrees following the IUPAC sign convention. Secondary structure is essentially a statement about which (φ, ψ) basin each residue occupies.

Contact-map, Ramachandran, and PAE plots. Plot images: a contact map (which residues are close in 3D, as an N×N binary image), a Ramachandran scatter (backbone torsion angles, revealing secondary-structure composition at a glance), and — for AlphaFold structures — a PAE heatmap (pairwise prediction confidence).

Predicted aligned error. Predicted Aligned Error (PAE) is an AlphaFold confidence matrix: entry (i, j) is the expected error in the position of residue j, in ångströms, when the prediction is superimposed on the true structure at residue i. Low PAE within a block of residues means that block is internally rigid and well-predicted; high PAE between two blocks means their relative placement is uncertain even if each block individually is confident.

Secondary structure (3-state, P-SEA). Three-state secondary structure (P-SEA) collapses the eight DSSP classes into helix (a), strand (b), and coil (c). P-SEA assigns these from Cα geometry alone — distances and angles — without requiring backbone oxygens, so it works on any Cα trace.

Solvent-accessible surface area. Solvent-accessible surface area (SASA) is the area in Å² traced out by the centre of a 1.4 Å probe sphere (a water molecule) rolled over the protein's van der Waals surface (Shrake–Rupley / Lee–Richards construction). Buried residues have near-zero SASA; fully exposed residues can exceed 200 Å². The total SASA scales roughly with the number of surface residues.

Foldseek 3Di. The Foldseek 3Di string encodes local tertiary geometry as a 20-letter alphabet — one character per residue — derived from the relative positions of nearby Cα atoms. Unlike the amino-acid sequence, 3Di is a direct function of the 3D structure, so two proteins with the same fold have similar 3Di strings even at low sequence identity.

B-factor. For experimental (PDB) structures, the B-factor (temperature factor) quantifies the positional spread of each atom in the crystal — a combination of thermal vibration and static disorder — in units of Å². High B-factors mark flexible loops or poorly resolved regions; low B-factors mark the rigid, well-ordered core.

mmCIF coordinates. The mmCIF block holds the 3D Cartesian coordinates of each backbone atom (N, Cα, C, O) in ångströms. mmCIF is the PDB's canonical archive format — a tagged-loop text representation of the atomic model.

InterPro / GO / CATH / organism. Functional annotations link the protein to curated databases. InterPro entries identify conserved domains and families by matching the sequence against member-database signatures (Pfam, PROSITE, CDD, …). Gene Ontology (GO) terms describe molecular function, biological process, and cellular component in a controlled vocabulary. CATH places the structure in a hierarchical fold classification (Class/Architecture/Topology/Homologous-superfamily). The organism is the source species.

Rendered structure images. Structure images are PyMOL renders from six orthogonal camera directions. Cartoon representation draws helices as coils and strands as arrows; sticks shows the backbone as bonds; surface shows the solvent-excluded envelope. Rainbow coloring maps sequence position to hue (blue→red, N→C); chain coloring assigns a distinct color per polypeptide.

Sequence. This is the polypeptide sequence — one letter per residue, N-terminus first. Length ranges from a few dozen residues for small domains to over a thousand for large multi-domain proteins.

Secondary structure (8-state, DSSP). The SS8 string is DSSP's per-residue secondary-structure call. α-helix (H) means an i→i+4 H-bond ladder; β-strand (E) means the residue participates in a β-sheet; 3₁₀ (G) and π (I) are tighter and wider helices; T/S are turns/bends; '-' is loop.

Nearest PDB structures. Structural nearest neighbors (via Foldseek easy-search vs the PDB). Reported per hit: target PDB id, E-value, and alignment TM-score. A TM-score above ~0.5 is the conventional threshold for 'same fold'.